Protein AF-A0A024FW27-F1 (afdb_monomer)

Radius of gyration: 24.0 Å; Cα contacts (8 Å, |Δi|>4): 662; chains: 1; bounding box: 54×65×69 Å

Solvent-accessible surface area (backbone atoms only — not comparable to full-atom values): 22105 Å² total; per-residue (Å²): 116,73,69,63,53,52,54,52,53,48,51,50,51,48,49,54,49,56,61,56,64,73,51,84,46,44,72,36,33,70,41,46,79,71,57,91,81,61,62,57,50,39,32,21,41,53,46,48,62,34,47,59,36,57,68,86,52,88,86,59,80,90,49,57,78,40,39,32,42,38,36,37,70,30,57,72,92,66,91,54,67,64,58,51,47,57,54,58,51,72,74,44,99,53,96,46,60,44,79,54,75,46,54,72,92,49,97,55,67,69,79,76,78,61,73,69,74,62,67,56,55,72,63,57,74,79,63,79,95,79,72,87,84,52,62,68,58,56,59,48,54,58,57,65,70,66,60,72,78,85,67,82,76,66,76,57,68,76,42,81,51,76,45,78,69,49,99,40,27,31,37,36,33,37,35,30,34,34,51,35,53,52,45,38,48,72,70,69,38,40,48,82,53,90,80,48,35,26,28,40,44,62,58,56,48,57,76,38,66,47,38,37,20,38,38,53,70,99,54,50,32,42,20,82,40,82,68,92,63,70,70,86,63,64,73,44,48,48,74,63,32,50,49,23,32,37,37,46,86,87,44,77,48,77,55,32,30,55,44,83,38,62,30,31,47,38,22,29,34,22,40,81,55,46,60,60,45,47,63,60,37,46,77,68,62,32,44,83,54,83,83,21,44,29,29,75,48,76,92,50,59,68,70,53,42,56,50,40,55,74,74,39,96,57,58,86,86,58,59,47,42,35,36,26,45,90,93,43,78,75,44,74,43,48,40,76,35,47,44,44,82,44,81,54,95,94,38,52,32,40,29,42,46,50,37,67,32,94,52,78,32,36,35,39,9,47,40,46,24,61,44,29,24,39,36,39,40,27,60,83,69,47,48,25,40,27,64,22,64,55,86,120

InterPro domains:
  IPR021109 Aspartic peptidase domain superfamily [G3DSA:2.40.70.10] (263-390)
  IPR021109 Aspartic peptidase domain superfamily [SSF50630] (260-380)

Organism: NCBI:txid65357

Sequence (392 aa):
MKALQIQKYGAGMLGVFLAYYRFVGAQYMKLQHQTPDGSNTIGGLRVKIYLLRERGSDAHPITDNDLYLLTFPIEEDDPNGVEAFNEIKGDMPIDKVKLQDNSPGKPAYPTAIIPNLYAKFDRDERKQPEIQKHGRTYLTELNELRAPSKMEVEVKVLRSYTRTIKKNSYTCGWVLRGCSLKFLSLQTTLYEDESLITMNPQVYISSNSGIYSFDMKMVPQLYLYQMNFPGKRQFTPEMDLSSVEMNFIGEKRHRYKVEFRPDNLMTTIPESLFDTLRESLIRMDFYWESNRYQRPCQQLEYEKVVEFIKKNKRISGLPPLDLMYGNEQVLTIKANKYVRFITENDHTICALNFIPNSEEKLVLGYSFLNAYSIIIQNADGTKSYKFSDADV

Foldseek 3Di:
DVVVVCVVVVVVVVVQVVLQVLQPFQFWFFFDDDDPLLDQFFRFFFKFKKWWDFAPCPPDDADQQTKIKIKGKRDDPDPPVVLQVVVVVVPPPRPGTDIDGPFQPDDDPPPPPPPCPPVVVVVVVVDDDDPPPCPVVVVVVVVVVPDPPPPCPDLDFPDWDWDDRDRRIIMIITMGGSNSVVVCVVVVQWDDDNGTIGGFVVSVPLPDFAKWKWADDVGIIIGRHDDPFDDDFDWAWQVLQQWKWKAFPNDTDIGAREAEGQTGPFKEAAPVVVVVVVVVLVVVVWDADSQWTKDFQDDDPVVSVVVCVVVPQDPDPGQWIWIHRPNDTQDTHGQVLQWDWDQDPNTTMTTGRYHYDNDNHIYHYPSVSSAWMWMWGDDNSTIIIDTHGNPD

Secondary structure (DSSP, 8-state):
-HHHHHHHHHHHHHHHHHHHHTTTT---EEPEE--SS--S--EEEEEEEEEEEETT-TTSPP-TT-EEEEEEEE-SS---HHHHHHHHHHTSS-TTEEEEE--TTS--S-TTSS--SSTTHHHHTTS-S--SSSHHHHHHHHHHTT--TT-------SEEEEEEEETTEEEEEEEEEHHHHHHHHHTT-EEEETTEEEE-HHHHHHHS-EEEEEEESSSEEEESS----S--PPPEETTGGGSEEEEETTEEEEEEEEEE-TT-SSEEEEHHHHHHHHHHHHTTT-EEETTEEEEEPPS--HHHHHHHHHH-S--TTPPPEEEEETTEEEEEE-HHHHEEEEEETTEEEEEE-EEEESSSEEEE-GGGGGTEEEEEEEETTEEEEEEEETT-

Mean predicted aligned error: 13.51 Å

Nearest PDB structures (foldseek):
  3n4l-assembly1_A  TM=6.718E-01  e=1.070E-07  Homo sapiens
  6apr-assembly1_E  TM=6.863E-01  e=9.641E-07  Rhizopus microsporus var. chinensis
  1uh9-assembly1_A  TM=6.979E-01  e=1.341E-06  Rhizopus microsporus var. chinensis
  5qd0-assembly3_C  TM=6.751E-01  e=2.593E-06  Homo sapiens
  3uqr-assembly1_A  TM=6.190E-01  e=1.416E-06  Homo sapiens

pLDDT: mean 70.86, std 20.0, range [31.7, 95.0]

Structure (mmCIF, N/CA/C/O backbone):
data_AF-A0A024FW27-F1
#
_entry.id   AF-A0A024FW27-F1
#
loop_
_atom_site.group_PDB
_atom_site.id
_atom_site.type_symbol
_atom_site.label_atom_id
_atom_site.label_alt_id
_atom_site.label_comp_id
_atom_site.label_asym_id
_atom_site.label_entity_id
_atom_site.label_seq_id
_atom_site.pdbx_PDB_ins_code
_atom_site.Cartn_x
_atom_site.Cartn_y
_atom_site.Cartn_z
_atom_site.occupancy
_atom_site.B_iso_or_equiv
_atom_site.auth_seq_id
_atom_site.auth_comp_id
_atom_site.auth_asym_id
_atom_site.auth_atom_id
_atom_site.pdbx_PDB_model_num
ATOM 1 N N . MET A 1 1 ? -1.162 -23.952 39.409 1.00 49.50 1 MET A N 1
ATOM 2 C CA . MET A 1 1 ? -0.571 -23.087 38.357 1.00 49.50 1 MET A CA 1
ATOM 3 C C . MET A 1 1 ? -0.985 -23.458 36.926 1.00 49.50 1 MET A C 1
ATOM 5 O O . MET A 1 1 ? -1.350 -22.548 36.197 1.00 49.50 1 MET A O 1
ATOM 9 N N . LYS A 1 2 ? -1.028 -24.739 36.515 1.00 40.44 2 LYS A N 1
ATOM 10 C CA . LYS A 1 2 ? -1.399 -25.131 35.131 1.00 40.44 2 LYS A CA 1
ATOM 11 C C . LYS A 1 2 ? -2.846 -24.790 34.705 1.00 40.44 2 LYS A C 1
ATOM 13 O O . LYS A 1 2 ? -3.069 -24.434 33.555 1.00 40.44 2 LYS A O 1
ATOM 18 N N . ALA A 1 3 ? -3.815 -24.806 35.625 1.00 35.28 3 ALA A N 1
ATOM 19 C CA . ALA A 1 3 ? -5.215 -24.465 35.320 1.00 35.28 3 ALA A CA 1
ATOM 20 C C . ALA A 1 3 ? -5.435 -22.976 34.970 1.00 35.28 3 ALA A C 1
ATOM 22 O O . ALA A 1 3 ? -6.283 -22.650 34.143 1.00 35.28 3 ALA A O 1
ATOM 23 N N . LEU A 1 4 ? -4.626 -22.073 35.540 1.00 34.25 4 LEU A N 1
ATOM 24 C CA . LEU A 1 4 ? -4.721 -20.631 35.282 1.00 34.25 4 LEU A CA 1
ATOM 25 C C . LEU A 1 4 ? -4.162 -20.244 33.902 1.00 34.25 4 LEU A C 1
ATOM 27 O O . LEU A 1 4 ? -4.613 -19.270 33.305 1.00 34.25 4 LEU A O 1
ATOM 31 N N . GLN A 1 5 ? -3.202 -21.014 33.375 1.00 39.06 5 GLN A N 1
ATOM 32 C CA . GLN A 1 5 ? -2.714 -20.840 32.005 1.00 39.06 5 GLN A CA 1
ATOM 33 C C . GLN A 1 5 ? -3.784 -21.239 30.982 1.00 39.06 5 GLN A C 1
ATOM 35 O O . GLN A 1 5 ? -4.014 -20.491 30.039 1.00 39.06 5 GLN A O 1
ATOM 40 N N . ILE A 1 6 ? -4.506 -22.343 31.202 1.00 37.41 6 ILE A N 1
ATOM 41 C CA . ILE A 1 6 ? -5.560 -22.805 30.281 1.00 37.41 6 ILE A CA 1
ATOM 42 C C . ILE A 1 6 ? -6.716 -21.798 30.195 1.00 37.41 6 ILE A C 1
ATOM 44 O O . ILE A 1 6 ? -7.214 -21.549 29.103 1.00 37.41 6 ILE A O 1
ATOM 48 N N . GLN A 1 7 ? -7.103 -21.151 31.299 1.00 37.44 7 GLN A N 1
ATOM 49 C CA . GLN A 1 7 ? -8.145 -20.114 31.268 1.00 37.44 7 GLN A CA 1
ATOM 50 C C . GLN A 1 7 ? -7.721 -18.855 30.504 1.00 37.44 7 GLN A C 1
ATOM 52 O O . GLN A 1 7 ? -8.530 -18.293 29.771 1.00 37.44 7 GLN A O 1
ATOM 57 N N . LYS A 1 8 ? -6.457 -18.426 30.622 1.00 40.47 8 LYS A N 1
ATOM 58 C CA . LYS A 1 8 ? -5.946 -17.265 29.874 1.00 40.47 8 LYS A CA 1
ATOM 59 C C . LYS A 1 8 ? -5.804 -17.560 28.379 1.00 40.47 8 LYS A C 1
ATOM 61 O O . LYS A 1 8 ? -6.218 -16.741 27.566 1.00 40.47 8 LYS A O 1
ATOM 66 N N . TYR A 1 9 ? -5.301 -18.741 28.017 1.00 46.72 9 TYR A N 1
ATOM 67 C CA . TYR A 1 9 ? -5.243 -19.186 26.619 1.00 46.72 9 TYR A CA 1
ATOM 68 C C . TYR A 1 9 ? -6.639 -19.415 26.030 1.00 46.72 9 TYR A C 1
ATOM 70 O O . TYR A 1 9 ? -6.890 -19.035 24.891 1.00 46.72 9 TYR A O 1
ATOM 78 N N . GLY A 1 10 ? -7.563 -19.977 26.813 1.00 37.28 10 GLY A N 1
ATOM 79 C CA . GLY A 1 10 ? -8.955 -20.178 26.420 1.00 37.28 10 GLY A CA 1
ATOM 80 C C . GLY A 1 10 ? -9.693 -18.860 26.198 1.00 37.28 10 GLY A C 1
ATOM 81 O O . GLY A 1 10 ? -10.354 -18.714 25.181 1.00 37.28 10 GLY A O 1
ATOM 82 N N . ALA A 1 11 ? -9.530 -17.875 27.086 1.00 41.56 11 ALA A N 1
ATOM 83 C CA . ALA A 1 11 ? -10.123 -16.546 26.923 1.00 41.56 11 ALA A CA 1
ATOM 84 C C . ALA A 1 11 ? -9.493 -15.758 25.762 1.00 41.56 11 ALA A C 1
ATOM 86 O O . ALA A 1 11 ? -10.214 -15.082 25.034 1.00 41.56 11 ALA A O 1
ATOM 87 N N . GLY A 1 12 ? -8.178 -15.883 25.547 1.00 41.22 12 GLY A N 1
ATOM 88 C CA . GLY A 1 12 ? -7.491 -15.302 24.391 1.00 41.22 12 GLY A CA 1
ATOM 89 C C . GLY A 1 12 ? -7.967 -15.911 23.072 1.00 41.22 12 GLY A C 1
ATOM 90 O O . GLY A 1 12 ? -8.340 -15.179 22.160 1.00 41.22 12 GLY A O 1
ATOM 91 N N . MET A 1 13 ? -8.058 -17.244 22.989 1.00 46.34 13 MET A N 1
ATOM 92 C CA . MET A 1 13 ? -8.603 -17.923 21.810 1.00 46.34 13 MET A CA 1
ATOM 93 C C . MET A 1 13 ? -10.087 -17.631 21.606 1.00 46.34 13 MET A C 1
ATOM 95 O O . MET A 1 13 ? -10.489 -17.418 20.471 1.00 46.34 13 MET A O 1
ATOM 99 N N . LEU A 1 14 ? -10.892 -17.551 22.670 1.00 40.41 14 LEU A N 1
ATOM 100 C CA . LEU A 1 14 ? -12.300 -17.163 22.575 1.00 40.41 14 LEU A CA 1
ATOM 101 C C . LEU A 1 14 ? -12.445 -15.701 22.128 1.00 40.41 14 LEU A C 1
ATOM 103 O O . LEU A 1 14 ? -13.325 -15.402 21.336 1.00 40.41 14 LEU A O 1
ATOM 107 N N . GLY A 1 15 ? -11.567 -14.800 22.577 1.00 42.22 15 GLY A N 1
ATOM 108 C CA . GLY A 1 15 ? -11.512 -13.408 22.123 1.00 42.22 15 GLY A CA 1
ATOM 109 C C . GLY A 1 15 ? -11.157 -13.292 20.640 1.00 42.22 15 GLY A C 1
ATOM 110 O O . GLY A 1 15 ? -11.848 -12.589 19.908 1.00 42.22 15 GLY A O 1
ATOM 111 N N . VAL A 1 16 ? -10.157 -14.050 20.176 1.00 44.16 16 VAL A N 1
ATOM 112 C CA . VAL A 1 16 ? -9.803 -14.159 18.750 1.00 44.16 16 VAL A CA 1
ATOM 113 C C . VAL A 1 16 ? -10.959 -14.765 17.949 1.00 44.16 16 VAL A C 1
ATOM 115 O O . VAL A 1 16 ? -11.332 -14.216 16.918 1.00 44.16 16 VAL A O 1
ATOM 118 N N . PHE A 1 17 ? -11.592 -15.835 18.441 1.00 42.91 17 PHE A N 1
ATOM 119 C CA . PHE A 1 17 ? -12.746 -16.470 17.795 1.00 42.91 17 PHE A CA 1
ATOM 120 C C . PHE A 1 17 ? -13.973 -15.553 17.734 1.00 42.91 17 PHE A C 1
ATOM 122 O O . PHE A 1 17 ? -14.651 -15.520 16.713 1.00 42.91 17 PHE A O 1
ATOM 129 N N . LEU A 1 18 ? -14.267 -14.795 18.793 1.00 41.28 18 LEU A N 1
ATOM 130 C CA . LEU A 1 18 ? -15.403 -13.869 18.848 1.00 41.28 18 LEU A CA 1
ATOM 131 C C . LEU A 1 18 ? -15.156 -12.605 18.018 1.00 41.28 18 LEU A C 1
ATOM 133 O O . LEU A 1 18 ? -16.100 -12.080 17.428 1.00 41.28 18 LEU A O 1
ATOM 137 N N . ALA A 1 19 ? -13.906 -12.141 17.927 1.00 42.69 19 ALA A N 1
ATOM 138 C CA . ALA A 1 19 ? -13.515 -11.119 16.963 1.00 42.69 19 ALA A CA 1
ATOM 139 C C . ALA A 1 19 ? -13.685 -11.637 15.524 1.00 42.69 19 ALA A C 1
ATOM 141 O O . ALA A 1 19 ? -14.241 -10.931 14.692 1.00 42.69 19 ALA A O 1
ATOM 142 N N . TYR A 1 20 ? -13.310 -12.894 15.258 1.00 41.97 20 TYR A N 1
ATOM 143 C CA . TYR A 1 20 ? -13.433 -13.541 13.947 1.00 41.97 20 TYR A CA 1
ATOM 144 C C . TYR A 1 20 ? -14.898 -13.769 13.522 1.00 41.97 20 TYR A C 1
ATOM 146 O O . TYR A 1 20 ? -15.262 -13.519 12.375 1.00 41.97 20 TYR A O 1
ATOM 154 N N . TYR A 1 21 ? -15.775 -14.176 14.448 1.00 39.09 21 TYR A N 1
ATOM 155 C CA . TYR A 1 21 ? -17.185 -14.479 14.151 1.00 39.09 21 TYR A CA 1
ATOM 156 C C . TYR A 1 21 ? -18.032 -13.243 13.798 1.00 39.09 21 TYR A C 1
ATOM 158 O O . TYR A 1 21 ? -19.097 -13.378 13.198 1.00 39.09 21 TYR A O 1
ATOM 166 N N . ARG A 1 22 ? -17.580 -12.030 14.142 1.00 42.62 22 ARG A N 1
ATOM 167 C CA . ARG A 1 22 ? -18.310 -10.780 13.858 1.00 42.62 22 ARG A CA 1
ATOM 168 C C . ARG A 1 22 ? -18.143 -10.257 12.425 1.00 42.62 22 ARG A C 1
ATOM 170 O O . ARG A 1 22 ? -18.838 -9.312 12.068 1.00 42.62 22 ARG A O 1
ATOM 177 N N . PHE A 1 23 ? -17.299 -10.883 11.600 1.00 37.00 23 PHE A N 1
ATOM 178 C CA . PHE A 1 23 ? -17.018 -10.453 10.219 1.00 37.00 23 PHE A CA 1
ATOM 179 C C . PHE A 1 23 ? -17.645 -11.338 9.126 1.00 37.00 23 PHE A C 1
ATOM 181 O O . PHE A 1 23 ? -17.306 -11.198 7.954 1.00 37.00 23 PHE A O 1
ATOM 188 N N . VAL A 1 24 ? -18.574 -12.240 9.463 1.00 37.72 24 VAL A N 1
ATOM 189 C CA . VAL A 1 24 ? -19.180 -13.167 8.486 1.00 37.72 24 VAL A CA 1
ATOM 190 C C . VAL A 1 24 ? -20.252 -12.471 7.643 1.00 37.72 24 VAL A C 1
ATOM 192 O O . VAL A 1 24 ? -21.440 -12.689 7.857 1.00 37.72 24 VAL A O 1
ATOM 195 N N . GLY A 1 25 ? -19.831 -11.637 6.688 1.00 38.12 25 GLY A N 1
ATOM 196 C CA . GLY A 1 25 ? -20.690 -11.175 5.595 1.00 38.12 25 GLY A CA 1
ATOM 197 C C . GLY A 1 25 ? -20.181 -9.964 4.805 1.00 38.12 25 GLY A C 1
ATOM 198 O O . GLY A 1 25 ? -20.608 -9.791 3.675 1.00 38.12 25 GLY A O 1
ATOM 199 N N . ALA A 1 26 ? -19.257 -9.153 5.322 1.00 39.88 26 ALA A N 1
ATOM 200 C CA . ALA A 1 26 ? -18.651 -8.062 4.554 1.00 39.88 26 ALA A CA 1
ATOM 201 C C . ALA A 1 26 ? -17.486 -8.630 3.754 1.00 39.88 26 ALA A C 1
ATOM 203 O O . ALA A 1 26 ? -16.580 -9.196 4.362 1.00 39.88 26 ALA A O 1
ATOM 204 N N . GLN A 1 27 ? -17.487 -8.489 2.428 1.00 54.66 27 GLN A N 1
ATOM 205 C CA . GLN A 1 27 ? -16.432 -9.097 1.620 1.00 54.66 27 GLN A CA 1
ATOM 206 C C . GLN A 1 27 ? -15.155 -8.245 1.630 1.00 54.66 27 GLN A C 1
ATOM 208 O O . GLN A 1 27 ? -14.110 -8.765 1.985 1.00 54.66 27 GLN A O 1
ATOM 213 N N . TYR A 1 28 ? -15.190 -6.942 1.327 1.00 57.47 28 TYR A N 1
ATOM 214 C CA . TYR A 1 28 ? -13.969 -6.119 1.265 1.00 57.47 28 TYR A CA 1
ATOM 215 C C . TYR A 1 28 ? -14.260 -4.609 1.238 1.00 57.47 28 TYR A C 1
ATOM 217 O O . TYR A 1 28 ? -15.379 -4.174 0.997 1.00 57.47 28 TYR A O 1
ATOM 225 N N . MET A 1 29 ? -13.230 -3.791 1.450 1.00 70.31 29 MET A N 1
ATOM 226 C CA . MET A 1 29 ? -13.215 -2.345 1.240 1.00 70.31 29 MET A CA 1
ATOM 227 C C . MET A 1 29 ? -12.393 -2.036 -0.015 1.00 70.31 29 MET A C 1
ATOM 229 O O . MET A 1 29 ? -11.229 -2.433 -0.110 1.00 70.31 29 MET A O 1
ATOM 233 N N . LYS A 1 30 ? -12.986 -1.333 -0.987 1.00 70.19 30 LYS A N 1
ATOM 234 C CA . LYS A 1 30 ? -12.245 -0.796 -2.139 1.00 70.19 30 LYS A CA 1
ATOM 235 C C . LYS A 1 30 ? -11.422 0.398 -1.681 1.00 70.19 30 LYS A C 1
ATOM 237 O O . LYS A 1 30 ? -11.946 1.295 -1.022 1.00 70.19 30 LYS A O 1
ATOM 242 N N . LEU A 1 31 ? -10.151 0.417 -2.051 1.00 75.94 31 LEU A N 1
ATOM 243 C CA . LEU A 1 31 ? -9.265 1.530 -1.743 1.00 75.94 31 LEU A CA 1
ATOM 244 C C . LEU A 1 31 ? -9.385 2.545 -2.882 1.00 75.94 31 LEU A C 1
ATOM 246 O O . LEU A 1 31 ? -9.226 2.200 -4.052 1.00 75.94 31 LEU A O 1
ATOM 250 N N . GLN A 1 32 ? -9.765 3.774 -2.538 1.00 67.19 32 GLN A N 1
ATOM 251 C CA . GLN A 1 32 ? -10.081 4.822 -3.513 1.00 67.19 32 GLN A CA 1
ATOM 252 C C . GLN A 1 32 ? -8.806 5.510 -3.986 1.00 67.19 32 GLN A C 1
ATOM 254 O O . GLN A 1 32 ? -8.079 6.010 -3.138 1.00 67.19 32 GLN A O 1
ATOM 259 N N . HIS A 1 33 ? -8.560 5.557 -5.299 1.00 61.56 33 HIS A N 1
ATOM 260 C CA . HIS A 1 33 ? -7.443 6.301 -5.889 1.00 61.56 33 HIS A CA 1
ATOM 261 C C . HIS A 1 33 ? -7.733 7.805 -5.878 1.00 61.56 33 HIS A C 1
ATOM 263 O O . HIS A 1 33 ? -8.734 8.221 -6.454 1.00 61.56 33 HIS A O 1
ATOM 269 N N . GLN A 1 34 ? -6.853 8.611 -5.278 1.00 53.56 34 GLN A N 1
ATOM 270 C CA . GLN A 1 34 ? -7.058 10.063 -5.198 1.00 53.56 34 GLN A CA 1
ATOM 271 C C . GLN A 1 34 ? -6.318 10.907 -6.248 1.00 53.56 34 GLN A C 1
ATOM 273 O O . GLN A 1 34 ? -6.687 12.065 -6.398 1.00 53.56 34 GLN A O 1
ATOM 278 N N . THR A 1 35 ? -5.349 10.399 -7.027 1.00 52.16 35 THR A N 1
ATOM 279 C CA . THR A 1 35 ? -4.699 11.244 -8.058 1.00 52.16 35 THR A CA 1
ATOM 280 C C . THR A 1 35 ? -4.331 10.525 -9.373 1.00 52.16 35 THR A C 1
ATOM 282 O O . THR A 1 35 ? -3.821 9.399 -9.364 1.00 52.16 35 THR A O 1
ATOM 285 N N . PRO A 1 36 ? -4.553 11.176 -10.539 1.00 44.62 36 PRO A N 1
ATOM 286 C CA . PRO A 1 36 ? -4.034 10.743 -11.844 1.00 44.62 36 PRO A CA 1
ATOM 287 C C . PRO A 1 36 ? -2.566 11.132 -12.103 1.00 44.62 36 PRO A C 1
ATOM 289 O O . PRO A 1 36 ? -1.940 10.578 -13.005 1.00 44.62 36 PRO A O 1
ATOM 292 N N . ASP A 1 37 ? -2.020 12.091 -11.350 1.00 52.12 37 ASP A N 1
ATOM 293 C CA . ASP A 1 37 ? -0.800 12.848 -11.685 1.00 52.12 37 ASP A CA 1
ATOM 294 C C . ASP A 1 37 ? 0.527 12.148 -11.337 1.00 52.12 37 ASP A C 1
ATOM 296 O O . ASP A 1 37 ? 1.610 12.671 -11.596 1.00 52.12 37 ASP A O 1
ATOM 300 N N . GLY A 1 38 ? 0.470 10.943 -10.767 1.00 45.38 38 GLY A N 1
ATOM 301 C CA . GLY A 1 38 ? 1.670 10.215 -10.367 1.00 45.38 38 GLY A CA 1
ATOM 302 C C . GLY A 1 38 ? 2.292 10.679 -9.053 1.00 45.38 38 GLY A C 1
ATOM 303 O O . GLY A 1 38 ? 3.387 10.216 -8.732 1.00 45.38 38 GLY A O 1
ATOM 304 N N . SER A 1 39 ? 1.612 11.524 -8.271 1.00 54.91 39 SER A N 1
ATOM 305 C CA . SER A 1 39 ? 1.891 11.623 -6.837 1.00 54.91 39 SER A CA 1
ATOM 306 C C . SER A 1 39 ? 1.686 10.246 -6.182 1.00 54.91 39 SER A C 1
ATOM 308 O O . SER A 1 39 ? 0.812 9.470 -6.569 1.00 54.91 39 SER A O 1
ATOM 310 N N . ASN A 1 40 ? 2.536 9.873 -5.220 1.00 50.41 40 ASN A N 1
ATOM 311 C CA . ASN A 1 40 ?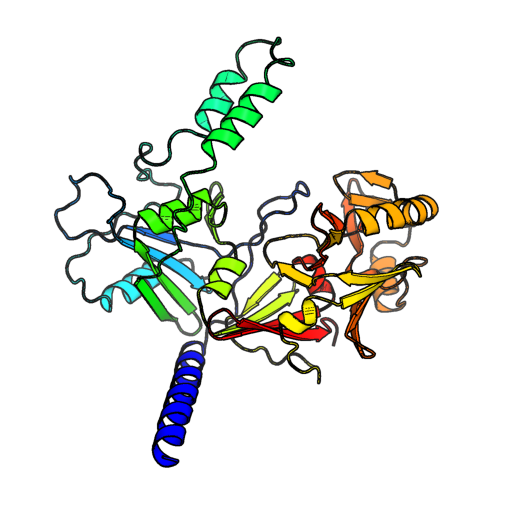 2.550 8.517 -4.646 1.00 50.41 40 ASN A CA 1
ATOM 312 C C . ASN A 1 40 ? 1.374 8.229 -3.678 1.00 50.41 40 ASN A C 1
ATOM 314 O O . ASN A 1 40 ? 1.432 7.290 -2.890 1.00 50.41 40 ASN A O 1
ATOM 318 N N . THR A 1 41 ? 0.321 9.037 -3.724 1.00 52.62 41 THR A N 1
ATOM 319 C CA . THR A 1 41 ? -0.775 9.184 -2.751 1.00 52.62 41 THR A CA 1
ATOM 320 C C . THR A 1 41 ? -2.107 9.136 -3.506 1.00 52.62 41 THR A C 1
ATOM 322 O O . THR A 1 41 ? -2.165 9.661 -4.603 1.00 52.62 41 THR A O 1
ATOM 325 N N . ILE A 1 42 ? -3.240 8.573 -3.078 1.00 56.34 42 ILE A N 1
ATOM 326 C CA . ILE A 1 42 ? -3.691 7.861 -1.875 1.00 56.34 42 ILE A CA 1
ATOM 327 C C . ILE A 1 42 ? -4.651 6.775 -2.374 1.00 56.34 42 ILE A C 1
ATOM 329 O O . ILE A 1 42 ? -5.534 7.068 -3.177 1.00 56.34 42 ILE A O 1
ATOM 333 N N . GLY A 1 43 ? -4.462 5.539 -1.912 1.00 59.22 43 GLY A N 1
ATOM 334 C CA . GLY A 1 43 ? -5.528 4.545 -1.778 1.00 59.22 43 GLY A CA 1
ATOM 335 C C . GLY A 1 43 ? -5.976 4.555 -0.322 1.00 59.22 43 GLY A C 1
ATOM 336 O O . GLY A 1 43 ? -5.157 4.236 0.539 1.00 59.22 43 GLY A O 1
ATOM 337 N N . GLY A 1 44 ? -7.211 4.948 -0.013 1.00 73.44 44 GLY A N 1
ATOM 338 C CA . GLY A 1 44 ? -7.646 5.119 1.379 1.00 73.44 44 GLY A CA 1
ATOM 339 C C . GLY A 1 44 ? -8.987 4.464 1.705 1.00 73.44 44 GLY A C 1
ATOM 340 O O . GLY A 1 44 ? -9.816 4.228 0.825 1.00 73.44 44 GLY A O 1
ATOM 341 N N . LEU A 1 45 ? -9.201 4.174 2.991 1.00 77.56 45 LEU A N 1
ATOM 342 C CA . LEU A 1 45 ? -10.478 3.704 3.526 1.00 77.56 45 LEU A CA 1
ATOM 343 C C . LEU A 1 45 ? -11.449 4.870 3.593 1.00 77.56 45 LEU A C 1
ATOM 345 O O . LEU A 1 45 ? -11.160 5.846 4.274 1.00 77.56 45 LEU A O 1
ATOM 349 N N . ARG A 1 46 ? -12.611 4.775 2.951 1.00 78.94 46 ARG A N 1
ATOM 350 C CA . ARG A 1 46 ? -13.654 5.797 3.095 1.00 78.94 46 ARG A CA 1
ATOM 351 C C . ARG A 1 46 ? -14.033 5.963 4.572 1.00 78.94 46 ARG A C 1
ATOM 353 O O . ARG A 1 46 ? -14.256 4.974 5.268 1.00 78.94 46 ARG A O 1
ATOM 360 N N . VAL A 1 47 ? -14.138 7.206 5.031 1.00 80.50 47 VAL A N 1
ATOM 361 C CA . VAL A 1 47 ? -14.544 7.566 6.393 1.00 80.50 47 VAL A CA 1
ATOM 362 C C . VAL A 1 47 ? -15.722 8.523 6.343 1.00 80.50 47 VAL A C 1
ATOM 364 O O . VAL A 1 47 ? -15.762 9.441 5.526 1.00 80.50 47 VAL A O 1
ATOM 367 N N . LYS A 1 48 ? -16.676 8.331 7.252 1.00 80.19 48 LYS A N 1
ATOM 368 C CA . LYS A 1 48 ? -17.654 9.365 7.613 1.00 80.19 48 LYS A CA 1
ATOM 369 C C . LYS A 1 48 ? -17.451 9.760 9.065 1.00 80.19 48 LYS A C 1
ATOM 371 O O . LYS A 1 48 ? -17.161 8.898 9.894 1.00 80.19 48 LYS A O 1
ATOM 376 N N . ILE A 1 49 ? -17.584 11.048 9.359 1.00 80.38 49 ILE A N 1
ATOM 377 C CA . ILE A 1 49 ? -17.311 11.616 10.679 1.00 80.38 49 ILE A CA 1
ATOM 378 C C . ILE A 1 49 ? -18.599 12.228 11.220 1.00 80.38 49 ILE A C 1
ATOM 380 O O . ILE A 1 49 ? -19.199 13.092 10.586 1.00 80.38 49 ILE A O 1
ATOM 384 N N . TYR A 1 50 ? -18.992 11.808 12.417 1.00 80.81 50 TYR A N 1
ATOM 385 C CA . TYR A 1 50 ? -20.190 12.285 13.096 1.00 80.81 50 TYR A CA 1
ATOM 386 C C . TYR A 1 50 ? -19.824 12.884 14.449 1.00 80.81 50 TYR A C 1
ATOM 388 O O . TYR A 1 50 ? -19.142 12.241 15.246 1.00 80.81 50 TYR A O 1
ATOM 396 N N . LEU A 1 51 ? -20.311 14.089 14.736 1.00 81.75 51 LEU A N 1
ATOM 397 C CA . LEU A 1 51 ? -20.201 14.696 16.060 1.00 81.75 51 LEU A CA 1
ATOM 398 C C . LEU A 1 51 ? -21.275 14.113 16.994 1.00 81.75 51 LEU A C 1
ATOM 400 O O . LEU A 1 51 ? -22.468 14.152 16.686 1.00 81.75 51 LEU A O 1
ATOM 404 N N . LEU A 1 52 ? -20.860 13.583 18.146 1.00 79.25 52 LEU A N 1
ATOM 405 C CA . LEU A 1 52 ? -21.746 13.018 19.162 1.00 79.25 52 LEU A CA 1
ATOM 406 C C . LEU A 1 52 ? -22.036 14.075 20.241 1.00 79.25 52 LEU A C 1
ATOM 408 O O . LEU A 1 52 ? -21.262 14.236 21.183 1.00 79.25 52 LEU A O 1
ATOM 412 N N . ARG A 1 53 ? -23.156 14.802 20.118 1.00 74.38 53 ARG A N 1
ATOM 413 C CA . ARG A 1 53 ? -23.604 15.807 21.105 1.00 74.38 53 ARG A CA 1
ATOM 414 C C . ARG A 1 53 ? -24.858 15.398 21.849 1.00 74.38 53 ARG A C 1
ATOM 416 O O . ARG A 1 53 ? -25.812 14.940 21.235 1.00 74.38 53 ARG A O 1
ATOM 423 N N . GLU A 1 54 ? -24.921 15.670 23.147 1.00 64.56 54 GLU A N 1
ATOM 424 C CA . GLU A 1 54 ? -26.167 15.541 23.908 1.00 64.56 54 GLU A CA 1
ATOM 425 C C . GLU A 1 54 ? -27.241 16.556 23.453 1.00 64.56 54 GLU A C 1
ATOM 427 O O . GLU A 1 54 ? -26.954 17.689 23.054 1.00 64.56 54 GLU A O 1
ATOM 432 N N . ARG A 1 55 ? -28.512 16.136 23.502 1.00 51.00 55 ARG A N 1
ATOM 433 C CA . ARG A 1 55 ? -29.711 16.895 23.119 1.00 51.00 55 ARG A CA 1
ATOM 434 C C . ARG A 1 55 ? -29.750 18.219 23.885 1.00 51.00 55 ARG A C 1
ATOM 436 O O . ARG A 1 55 ? -29.874 18.218 25.102 1.00 51.00 55 ARG A O 1
ATOM 443 N N . GLY A 1 56 ? -29.727 19.330 23.145 1.00 54.69 56 GLY A N 1
ATOM 444 C CA . GLY A 1 56 ? -29.848 20.691 23.688 1.00 54.69 56 GLY A CA 1
ATOM 445 C C . GLY A 1 56 ? -28.558 21.517 23.648 1.00 54.69 56 GLY A C 1
ATOM 446 O O . GLY A 1 56 ? -28.596 22.697 23.971 1.00 54.69 56 GLY A O 1
ATOM 447 N N . SER A 1 57 ? -27.437 20.933 23.211 1.00 58.81 57 SER A N 1
ATOM 448 C CA . SER A 1 57 ? -26.119 21.586 23.225 1.00 58.81 57 SER A CA 1
ATOM 449 C C . SER A 1 57 ? -25.724 22.284 21.910 1.00 58.81 57 SER A C 1
ATOM 451 O O . SER A 1 57 ? -24.564 22.637 21.709 1.00 58.81 57 SER A O 1
ATOM 453 N N . ASP A 1 58 ? -26.667 22.525 20.996 1.00 61.25 58 ASP A N 1
ATOM 454 C CA . ASP A 1 58 ? -26.365 23.075 19.661 1.00 61.25 58 ASP A CA 1
ATOM 455 C C . ASP A 1 58 ? -25.733 24.491 19.727 1.00 61.25 58 ASP A C 1
ATOM 457 O O . ASP A 1 58 ? -25.048 24.905 18.798 1.00 61.25 58 ASP A O 1
ATOM 461 N N . ALA A 1 59 ? -25.886 25.200 20.855 1.00 66.44 59 ALA A N 1
ATOM 462 C CA . ALA A 1 59 ? -25.315 26.528 21.098 1.00 66.44 59 ALA A CA 1
ATOM 463 C C . ALA A 1 59 ? -23.864 26.534 21.627 1.00 66.44 59 ALA A C 1
ATOM 465 O O . ALA A 1 59 ? -23.255 27.601 21.699 1.00 66.44 59 ALA A O 1
ATOM 466 N N . HIS A 1 60 ? -23.296 25.386 22.017 1.00 67.12 60 HIS A N 1
ATOM 467 C CA . HIS A 1 60 ? -21.942 25.350 22.577 1.00 67.12 60 HIS A CA 1
ATOM 468 C C . HIS A 1 60 ? -20.883 25.250 21.469 1.00 67.12 60 HIS A C 1
ATOM 470 O O . HIS A 1 60 ? -21.090 24.526 20.484 1.00 67.12 60 HIS A O 1
ATOM 476 N N . PRO A 1 61 ? -19.736 25.941 21.606 1.00 73.75 61 PRO A N 1
ATOM 477 C CA . PRO A 1 61 ? -18.624 25.794 20.675 1.00 73.75 61 PRO A CA 1
ATOM 478 C C . PRO A 1 61 ? -18.106 24.353 20.691 1.00 73.75 61 PRO A C 1
ATOM 480 O O . PRO A 1 61 ? -18.155 23.677 21.716 1.00 73.75 61 PRO A O 1
ATOM 483 N N . ILE A 1 62 ? -17.640 23.874 19.537 1.00 74.94 62 ILE A N 1
ATOM 484 C CA . ILE A 1 62 ? -16.990 22.565 19.444 1.00 74.94 62 ILE A CA 1
ATOM 485 C C . ILE A 1 62 ? -15.673 22.611 20.221 1.00 74.94 62 ILE A C 1
ATOM 487 O O . ILE A 1 62 ? -14.896 23.553 20.063 1.00 74.94 62 ILE A O 1
ATOM 491 N N . THR A 1 63 ? -15.422 21.592 21.040 1.00 78.81 63 THR A N 1
ATOM 492 C CA . THR A 1 63 ? -14.215 21.500 21.871 1.00 78.81 63 THR A CA 1
ATOM 493 C C . THR A 1 63 ? -13.375 20.267 21.544 1.00 78.81 63 THR A C 1
ATOM 495 O O . THR A 1 63 ? -13.868 19.278 21.003 1.00 78.81 63 THR A O 1
ATOM 498 N N . ASP A 1 64 ? -12.104 20.284 21.952 1.00 79.94 64 ASP A N 1
ATOM 499 C CA . ASP A 1 64 ? -11.197 19.131 21.840 1.00 79.94 64 ASP A CA 1
ATOM 500 C C . ASP A 1 64 ? -11.660 17.909 22.660 1.00 79.94 64 ASP A C 1
ATOM 502 O O . ASP A 1 64 ? -11.198 16.790 22.427 1.00 79.94 64 ASP A O 1
ATOM 506 N N . ASN A 1 65 ? -12.584 18.107 23.607 1.00 82.56 65 ASN A N 1
ATOM 507 C CA . ASN A 1 65 ? -13.161 17.050 24.434 1.00 82.56 65 ASN A CA 1
ATOM 508 C C . ASN A 1 65 ? -14.450 16.456 23.862 1.00 82.56 65 ASN A C 1
ATOM 510 O O . ASN A 1 65 ? -14.910 15.438 24.384 1.00 82.56 65 ASN A O 1
ATOM 514 N N . ASP A 1 66 ? -15.010 17.055 22.810 1.00 83.69 66 ASP A N 1
ATOM 515 C CA . ASP A 1 66 ? -16.200 16.525 22.156 1.00 83.69 66 ASP A CA 1
ATOM 516 C C . ASP A 1 66 ? -15.903 15.145 21.561 1.00 83.69 66 ASP A C 1
ATOM 518 O O . ASP A 1 66 ? -14.775 14.841 21.157 1.00 83.69 66 ASP A O 1
ATOM 522 N N . LEU A 1 67 ? -16.922 14.289 21.529 1.00 85.81 67 LEU A N 1
ATOM 523 C CA . LEU A 1 67 ? -16.800 12.931 21.019 1.00 85.81 67 LEU A CA 1
ATOM 524 C C . LEU A 1 67 ? -17.216 12.875 19.554 1.00 85.81 67 LEU A C 1
ATOM 526 O O . LEU A 1 67 ? -18.234 13.436 19.158 1.00 85.81 67 LEU A O 1
ATOM 530 N N . TYR A 1 68 ? -16.448 12.136 18.767 1.00 84.50 68 TYR A N 1
ATOM 531 C CA . TYR A 1 68 ? -16.701 11.894 17.357 1.00 84.50 68 TYR A CA 1
ATOM 532 C C . TYR A 1 68 ? -16.813 10.399 17.107 1.00 84.50 68 TYR A C 1
ATOM 534 O O . TYR A 1 68 ? -16.035 9.626 17.666 1.00 84.50 68 TYR A O 1
ATOM 542 N N . LEU A 1 69 ? -17.757 10.001 16.255 1.00 84.12 69 LEU A N 1
ATOM 543 C CA . LEU A 1 69 ? -17.816 8.668 15.669 1.00 84.12 69 LEU A CA 1
ATOM 544 C C . LEU A 1 69 ? -17.270 8.728 14.243 1.00 84.12 69 LEU A C 1
ATOM 546 O O . LEU A 1 69 ? -17.839 9.402 13.389 1.00 84.12 69 LEU A O 1
ATOM 550 N N . LEU A 1 70 ? -16.200 7.988 13.985 1.00 85.00 70 LEU A N 1
ATOM 551 C CA . LEU A 1 70 ? -15.702 7.713 12.642 1.00 85.00 70 LEU A CA 1
ATOM 552 C C . LEU A 1 70 ? -16.278 6.375 12.207 1.00 85.00 70 LEU A C 1
ATOM 554 O O . LEU A 1 70 ? -16.132 5.398 12.936 1.00 85.00 70 LEU A O 1
ATOM 558 N N . THR A 1 71 ? -16.915 6.310 11.044 1.00 80.88 71 THR A N 1
ATOM 559 C CA . THR A 1 71 ? -17.424 5.053 10.483 1.00 80.88 71 THR A CA 1
ATOM 560 C C . THR A 1 71 ? -16.695 4.693 9.199 1.00 80.88 71 THR A C 1
ATOM 562 O O . THR A 1 71 ? -16.503 5.555 8.340 1.00 80.88 71 THR A O 1
ATOM 565 N N . PHE A 1 72 ? -16.387 3.410 9.054 1.00 81.38 72 PHE A N 1
ATOM 566 C CA . PHE A 1 72 ? -15.738 2.788 7.907 1.00 81.38 72 PHE A CA 1
ATOM 567 C C . PHE A 1 72 ? -16.769 1.877 7.223 1.00 81.38 72 PHE A C 1
ATOM 569 O O . PHE A 1 72 ? -16.982 0.751 7.687 1.00 81.38 72 PHE A O 1
ATOM 576 N N . PRO A 1 73 ? -17.493 2.368 6.201 1.00 72.19 73 PRO A N 1
ATOM 577 C CA . PRO A 1 73 ? -18.470 1.555 5.490 1.00 72.19 73 PRO A CA 1
ATOM 578 C C . PRO A 1 73 ? -17.759 0.450 4.702 1.00 72.19 73 PRO A C 1
ATOM 580 O O . PRO A 1 73 ? -16.776 0.713 4.009 1.00 72.19 73 PRO A O 1
ATOM 583 N N . ILE A 1 74 ? -18.264 -0.779 4.806 1.00 69.44 74 ILE A N 1
ATOM 584 C CA . ILE A 1 74 ? -17.766 -1.937 4.062 1.00 69.44 74 ILE A CA 1
ATOM 585 C C . ILE A 1 74 ? -18.832 -2.276 3.011 1.00 69.44 74 ILE A C 1
ATOM 587 O O . ILE A 1 74 ? -19.911 -2.752 3.359 1.00 69.44 74 ILE A O 1
ATOM 591 N N . GLU A 1 75 ? -18.571 -1.918 1.750 1.00 64.69 75 GLU A N 1
ATOM 592 C CA . GLU A 1 75 ? -19.553 -1.934 0.650 1.00 64.69 75 GLU A CA 1
ATOM 593 C C . GLU A 1 75 ? -19.645 -3.287 -0.086 1.00 64.69 75 GLU A C 1
ATOM 595 O O . GLU A 1 75 ? -18.633 -3.850 -0.496 1.00 64.69 75 GLU A O 1
ATOM 600 N N . GLU A 1 76 ? -20.880 -3.707 -0.385 1.00 50.41 76 GLU A N 1
ATOM 601 C CA . GLU A 1 76 ? -21.361 -3.954 -1.757 1.00 50.41 76 GLU A CA 1
ATOM 602 C C . GLU A 1 76 ? -22.456 -2.893 -2.006 1.00 50.41 76 GLU A C 1
ATOM 604 O O . GLU A 1 76 ? -23.501 -2.957 -1.369 1.00 50.41 76 GLU A O 1
ATOM 609 N N . ASP A 1 77 ? -22.190 -1.866 -2.825 1.00 51.00 77 ASP A N 1
ATOM 610 C CA . ASP A 1 77 ? -23.160 -0.879 -3.350 1.00 51.00 77 ASP A CA 1
ATOM 611 C C . ASP A 1 77 ? -24.291 -0.400 -2.397 1.00 51.00 77 ASP A C 1
ATOM 613 O O . ASP A 1 77 ? -25.454 -0.343 -2.798 1.00 51.00 77 ASP A O 1
ATOM 617 N N . ASP A 1 78 ? -23.994 -0.022 -1.143 1.00 48.44 78 ASP A N 1
ATOM 618 C CA . ASP A 1 78 ? -25.015 0.526 -0.230 1.00 48.44 78 ASP A CA 1
ATOM 619 C C . ASP A 1 78 ? -24.990 2.071 -0.208 1.00 48.44 78 ASP A C 1
ATOM 621 O O . ASP A 1 78 ? -24.145 2.674 0.468 1.00 48.44 78 ASP A O 1
ATOM 625 N N . PRO A 1 79 ? -25.921 2.761 -0.899 1.00 50.81 79 PRO A N 1
ATOM 626 C CA . PRO A 1 79 ? -26.040 4.217 -0.834 1.00 50.81 79 PRO A CA 1
ATOM 627 C C . PRO A 1 79 ? -26.459 4.738 0.557 1.00 50.81 79 PRO A C 1
ATOM 629 O O . PRO A 1 79 ? -26.356 5.940 0.816 1.00 50.81 79 PRO A O 1
ATOM 632 N N . ASN A 1 80 ? -26.874 3.876 1.496 1.00 53.16 80 ASN A N 1
ATOM 633 C CA . ASN A 1 80 ? -27.512 4.288 2.747 1.00 53.16 80 ASN A CA 1
ATOM 634 C C . ASN A 1 80 ? -26.607 4.190 3.985 1.00 53.16 80 ASN A C 1
ATOM 636 O O . ASN A 1 80 ? -27.006 3.672 5.026 1.00 53.16 80 ASN A O 1
ATOM 640 N N . GLY A 1 81 ? -25.422 4.808 3.967 1.00 55.12 81 GLY A N 1
ATOM 641 C CA . GLY A 1 81 ? -24.593 4.911 5.187 1.00 55.12 81 GLY A CA 1
ATOM 642 C C . GLY A 1 81 ? -25.253 5.657 6.371 1.00 55.12 81 GLY A C 1
ATOM 643 O O . GLY A 1 81 ? -24.704 5.671 7.466 1.00 55.12 81 GLY A O 1
ATOM 644 N N . VAL A 1 82 ? -26.427 6.267 6.176 1.00 61.00 82 VAL A N 1
ATOM 645 C CA . VAL A 1 82 ? -27.276 6.818 7.249 1.00 61.00 82 VAL A CA 1
ATOM 646 C C . VAL A 1 82 ? -27.966 5.706 8.055 1.00 61.00 82 VAL A C 1
ATOM 648 O O . VAL A 1 82 ? -28.104 5.820 9.270 1.00 61.00 82 VAL A O 1
ATOM 651 N N . GLU A 1 83 ? -28.367 4.614 7.403 1.00 64.56 83 GLU A N 1
ATOM 652 C CA . GLU A 1 83 ? -29.017 3.451 8.026 1.00 64.56 83 GLU A CA 1
ATOM 653 C C . GLU A 1 83 ? -28.028 2.707 8.933 1.00 64.56 83 GLU A C 1
ATOM 655 O O . GLU A 1 83 ? -28.296 2.507 10.117 1.00 64.56 83 GLU A O 1
ATOM 660 N N . ALA A 1 84 ? -26.820 2.470 8.410 1.00 59.66 84 ALA A N 1
ATOM 661 C CA . ALA A 1 84 ? -25.655 1.971 9.138 1.00 59.66 84 ALA A CA 1
ATOM 662 C C . ALA A 1 84 ? -25.409 2.701 10.465 1.00 59.66 84 ALA A C 1
ATOM 664 O O . ALA A 1 84 ? -25.201 2.102 11.523 1.00 59.66 84 ALA A O 1
ATOM 665 N N . PHE A 1 85 ? -25.438 4.030 10.393 1.00 60.12 85 PHE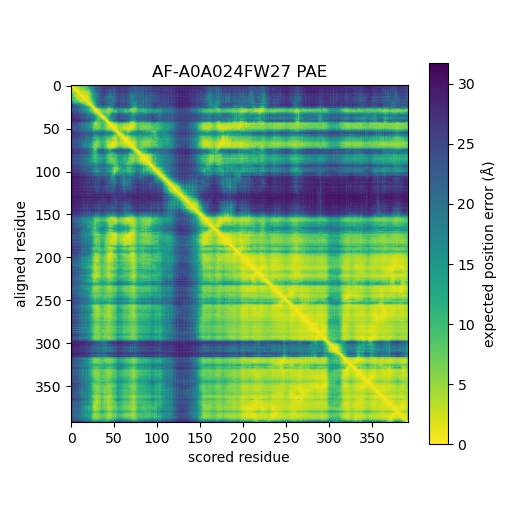 A N 1
ATOM 666 C CA . PHE A 1 85 ? -25.214 4.896 11.533 1.00 60.12 85 PHE A CA 1
ATOM 667 C C . PHE A 1 85 ? -26.366 4.822 12.544 1.00 60.12 85 PHE A C 1
ATOM 669 O O . PHE A 1 85 ? -26.121 4.688 13.745 1.00 60.12 85 PHE A O 1
ATOM 676 N N . ASN A 1 86 ? -27.615 4.920 12.074 1.00 65.94 86 ASN A N 1
ATOM 677 C CA . ASN A 1 86 ? -28.803 4.890 12.935 1.00 65.94 86 ASN A CA 1
ATOM 678 C C . ASN A 1 86 ? -28.863 3.611 13.767 1.00 65.94 86 ASN A C 1
ATOM 680 O O . ASN A 1 86 ? -29.237 3.644 14.938 1.00 65.94 86 ASN A O 1
ATOM 684 N N . GLU A 1 87 ? -28.428 2.509 13.174 1.00 66.06 87 GLU A N 1
ATOM 685 C CA . GLU A 1 87 ? -28.277 1.239 13.852 1.00 66.06 87 GLU A CA 1
ATOM 686 C C . GLU A 1 87 ? -27.196 1.264 14.938 1.00 66.06 87 GLU A C 1
ATOM 688 O O . GLU A 1 87 ? -27.504 0.994 16.097 1.00 66.06 87 GLU A O 1
ATOM 693 N N . ILE A 1 88 ? -25.957 1.659 14.618 1.00 64.25 88 ILE A N 1
ATOM 694 C CA . ILE A 1 88 ? -24.866 1.738 15.611 1.00 64.25 88 ILE A CA 1
ATOM 695 C C . ILE A 1 88 ? -25.235 2.678 16.769 1.00 64.25 88 ILE A C 1
ATOM 697 O O . ILE A 1 88 ? -24.916 2.397 17.926 1.00 64.25 88 ILE A O 1
ATOM 701 N N . LYS A 1 89 ? -25.937 3.778 16.475 1.00 64.94 89 LYS A N 1
ATOM 702 C CA . LYS A 1 89 ? -26.430 4.726 17.476 1.00 64.94 89 LYS A CA 1
ATOM 703 C C . LYS A 1 89 ? -27.383 4.076 18.484 1.00 64.94 89 LYS A C 1
ATOM 705 O O . LYS A 1 89 ? -27.314 4.438 19.654 1.00 64.94 89 LYS A O 1
ATOM 710 N N . GLY A 1 90 ? -28.237 3.144 18.057 1.00 65.62 90 GLY A N 1
ATOM 711 C CA . GLY A 1 90 ? -29.199 2.465 18.934 1.00 65.62 90 GLY A CA 1
ATOM 712 C C . GLY A 1 90 ? -28.554 1.653 20.064 1.00 65.62 90 GLY A C 1
ATOM 713 O O . GLY A 1 90 ? -29.160 1.503 21.118 1.00 65.62 90 GLY A O 1
ATOM 714 N N . ASP A 1 91 ? -27.313 1.195 19.876 1.00 62.28 91 ASP A N 1
ATOM 715 C CA . ASP A 1 91 ? -26.571 0.402 20.871 1.00 62.28 91 ASP A CA 1
ATOM 716 C C . ASP A 1 91 ? -25.584 1.240 21.697 1.00 62.28 91 ASP A C 1
ATOM 718 O O . ASP A 1 91 ? -24.924 0.738 22.619 1.00 62.28 91 ASP A O 1
ATOM 722 N N . MET A 1 92 ? -25.404 2.516 21.345 1.00 62.94 92 MET A N 1
ATOM 723 C CA . MET A 1 92 ? -24.613 3.405 22.178 1.00 62.94 92 MET A CA 1
ATOM 724 C C . MET A 1 92 ? -25.428 3.714 23.438 1.00 62.94 92 MET A C 1
ATOM 726 O O . MET A 1 92 ? -26.584 4.105 23.314 1.00 62.94 92 MET A O 1
ATOM 730 N N . PRO A 1 93 ? -24.844 3.611 24.648 1.00 56.56 93 PRO A N 1
ATOM 731 C CA . PRO A 1 93 ? -25.504 3.949 25.913 1.00 56.56 93 PRO A CA 1
ATOM 732 C C . PRO A 1 93 ? -25.658 5.473 26.075 1.00 56.56 93 PRO A C 1
ATOM 734 O O . PRO A 1 93 ? -25.352 6.044 27.118 1.00 56.56 93 PRO A O 1
ATOM 737 N N . ILE A 1 94 ? -26.045 6.158 25.001 1.00 57.59 94 ILE A N 1
ATOM 738 C CA . ILE A 1 94 ? -26.159 7.602 24.910 1.00 57.59 94 ILE A CA 1
ATOM 739 C C . ILE A 1 94 ? -27.519 7.912 24.277 1.00 57.59 94 ILE A C 1
ATOM 741 O O . ILE A 1 94 ? -27.623 8.436 23.168 1.00 57.59 94 ILE A O 1
ATOM 745 N N . ASP A 1 95 ? -28.586 7.622 25.026 1.00 50.19 95 ASP A N 1
ATOM 746 C CA . ASP A 1 95 ? -29.999 7.825 24.646 1.00 50.19 95 ASP A CA 1
ATOM 747 C C . ASP A 1 95 ? -30.353 9.287 24.296 1.00 50.19 95 ASP A C 1
ATOM 749 O O . ASP A 1 95 ? -31.480 9.618 23.919 1.00 50.19 95 ASP A O 1
ATOM 753 N N . LYS A 1 96 ? -29.389 10.205 24.420 1.00 52.59 96 LYS A N 1
ATOM 754 C CA . LYS A 1 96 ? -29.578 11.648 24.308 1.00 52.59 96 LYS A CA 1
ATOM 755 C C . LYS A 1 96 ? -28.822 12.298 23.150 1.00 52.59 96 LYS A C 1
ATOM 757 O O . LYS A 1 96 ? -28.831 13.516 23.099 1.00 52.59 96 LYS A O 1
ATOM 762 N N . VAL A 1 97 ? -28.212 11.580 22.203 1.00 52.66 97 VAL A N 1
ATOM 763 C CA . VAL A 1 97 ? -27.372 12.240 21.174 1.00 52.66 97 VAL A CA 1
ATOM 764 C C . VAL A 1 97 ? -28.167 12.835 19.994 1.00 52.66 97 VAL A C 1
ATOM 766 O O . VAL A 1 97 ? -28.885 12.111 19.292 1.00 52.66 97 VAL A O 1
ATOM 769 N N . LYS A 1 98 ? -28.007 14.141 19.721 1.00 49.53 98 LYS A N 1
ATOM 770 C CA . LYS A 1 98 ? -28.324 14.786 18.429 1.00 49.53 98 LYS A CA 1
ATOM 771 C C . LYS A 1 98 ? -27.121 14.691 17.490 1.00 49.53 98 LYS A C 1
ATOM 773 O O . LYS A 1 98 ? -25.978 14.693 17.934 1.00 49.53 98 LYS A O 1
ATOM 778 N N . LEU A 1 99 ? -27.407 14.613 16.195 1.00 50.94 99 LEU A N 1
ATOM 779 C CA . LEU A 1 99 ? -26.396 14.496 15.150 1.00 50.94 99 LEU A CA 1
ATOM 780 C C . LEU A 1 99 ? -26.322 15.785 14.357 1.00 50.94 99 LEU A C 1
ATOM 782 O O . LEU A 1 99 ? -27.355 16.320 13.954 1.00 50.94 99 LEU A O 1
ATOM 786 N N . GLN A 1 100 ? -25.096 16.200 14.079 1.00 55.25 100 GLN A N 1
ATOM 787 C CA . GLN A 1 100 ? -24.791 17.143 13.022 1.00 55.25 100 GLN A CA 1
ATOM 788 C C . GLN A 1 100 ? -23.879 16.401 12.046 1.00 55.25 100 GLN A C 1
ATOM 790 O O . GLN A 1 100 ? -22.797 15.945 12.420 1.00 55.25 100 GLN A O 1
ATOM 795 N N . ASP A 1 101 ? -24.402 16.146 10.847 1.00 48.03 101 ASP A N 1
ATOM 796 C CA . ASP A 1 101 ? -23.637 15.543 9.762 1.00 48.03 101 ASP A CA 1
ATOM 797 C C . ASP A 1 101 ? -22.734 16.626 9.170 1.00 48.03 101 ASP A C 1
ATOM 799 O O . ASP A 1 101 ? -23.231 17.641 8.679 1.00 48.03 101 ASP A O 1
ATOM 803 N N . ASN A 1 102 ? -21.424 16.407 9.255 1.00 54.38 102 ASN A N 1
ATOM 804 C CA . ASN A 1 102 ? -20.410 17.337 8.767 1.00 54.38 102 ASN A CA 1
ATOM 805 C C . ASN A 1 102 ? -19.847 16.898 7.401 1.00 54.38 102 ASN A C 1
ATOM 807 O O . ASN A 1 102 ? -18.751 17.308 7.035 1.00 54.38 102 ASN A O 1
ATOM 811 N N . SER A 1 103 ? -20.564 16.047 6.655 1.00 45.09 103 SER A N 1
ATOM 812 C CA . SER A 1 103 ? -20.141 15.592 5.325 1.00 45.09 103 SER A CA 1
ATOM 813 C C . SER A 1 103 ? -19.965 16.760 4.331 1.00 45.09 103 SER A C 1
ATOM 815 O O . SER A 1 103 ? -20.766 17.704 4.345 1.00 45.09 103 SER A O 1
ATOM 817 N N . PRO A 1 104 ? -18.968 16.691 3.426 1.00 41.31 104 PRO A N 1
ATOM 818 C CA . PRO A 1 104 ? -18.740 17.716 2.409 1.00 41.31 104 PRO A CA 1
ATOM 819 C C . PRO A 1 104 ? -19.979 17.849 1.507 1.00 41.31 104 PRO A C 1
ATOM 821 O O . PRO A 1 104 ? -20.460 16.874 0.932 1.00 41.31 104 PRO A O 1
ATOM 824 N N . GLY A 1 105 ? -20.559 19.056 1.466 1.00 43.66 105 GLY A N 1
ATOM 825 C CA . GLY A 1 105 ? -21.805 19.374 0.745 1.00 43.66 105 GLY A CA 1
ATOM 826 C C . GLY A 1 105 ? -22.897 20.057 1.585 1.00 43.66 105 GLY A C 1
ATOM 827 O O . GLY A 1 105 ? -23.828 20.634 1.024 1.00 43.66 105 GLY A O 1
ATOM 828 N N . LYS A 1 106 ? -22.783 20.065 2.921 1.00 39.62 106 LYS A N 1
ATOM 829 C CA . LYS A 1 106 ? -23.575 20.926 3.824 1.00 39.62 106 LYS A CA 1
ATOM 830 C C . LYS A 1 106 ? -22.620 21.601 4.816 1.00 39.62 106 LYS A C 1
ATOM 832 O O . LYS A 1 106 ? -21.895 20.893 5.508 1.00 39.62 106 LYS A O 1
ATOM 837 N N . PRO A 1 107 ? -22.556 22.942 4.904 1.00 35.16 107 PRO A N 1
ATOM 838 C CA . PRO A 1 107 ? -21.548 23.592 5.731 1.00 35.16 107 PRO A CA 1
ATOM 839 C C . PRO A 1 107 ? -21.890 23.406 7.212 1.00 35.16 107 PRO A C 1
ATOM 841 O O . PRO A 1 107 ? -22.826 24.023 7.716 1.00 35.16 107 PRO A O 1
ATOM 844 N N . ALA A 1 108 ? -21.122 22.568 7.908 1.00 35.88 108 ALA A N 1
ATOM 845 C CA . ALA A 1 108 ? -20.999 22.611 9.365 1.00 35.88 108 ALA A CA 1
ATOM 846 C C . ALA A 1 108 ? -19.671 22.026 9.884 1.00 35.88 108 ALA A C 1
ATOM 848 O O . ALA A 1 108 ? -19.597 21.554 11.013 1.00 35.88 108 ALA A O 1
ATOM 849 N N . TYR A 1 109 ? -18.576 22.149 9.130 1.00 35.75 109 TYR A N 1
ATOM 850 C CA . TYR A 1 109 ? -17.333 22.472 9.828 1.00 35.75 109 TYR A CA 1
ATOM 851 C C . TYR A 1 109 ? -17.486 23.921 10.297 1.00 35.75 109 TYR A C 1
ATOM 853 O O . TYR A 1 109 ? -17.697 24.794 9.450 1.00 35.75 109 TYR A O 1
ATOM 861 N N . PRO A 1 110 ? -17.387 24.244 11.600 1.00 34.72 110 PRO A N 1
ATOM 862 C CA . PRO A 1 110 ? -17.004 25.595 11.936 1.00 34.72 110 PRO A CA 1
ATOM 863 C C . PRO A 1 110 ? -15.624 25.776 11.314 1.00 34.72 110 PRO A C 1
ATOM 865 O O . PRO A 1 110 ? -14.637 25.200 11.773 1.00 34.72 110 PRO A O 1
ATOM 868 N N . THR A 1 111 ? -15.567 26.602 10.274 1.00 37.75 111 THR A N 1
ATOM 869 C CA . THR A 1 111 ? -14.377 27.066 9.545 1.00 37.75 111 THR A CA 1
ATOM 870 C C . THR A 1 111 ? -13.315 27.699 10.468 1.00 37.75 111 THR A C 1
ATOM 872 O O . THR A 1 111 ? -12.299 28.199 10.006 1.00 37.75 111 THR A O 1
ATOM 875 N N . ALA A 1 112 ? -13.548 27.699 11.783 1.00 33.38 112 ALA A N 1
ATOM 876 C CA . ALA A 1 112 ? -12.732 28.295 12.821 1.00 33.38 112 ALA A CA 1
ATOM 877 C C . ALA A 1 112 ? -11.751 27.325 13.516 1.00 33.38 112 ALA A C 1
ATOM 879 O O . ALA A 1 112 ? -10.875 27.812 14.223 1.00 33.38 112 ALA A O 1
ATOM 880 N N . ILE A 1 113 ? -11.856 25.991 13.361 1.00 36.47 113 ILE A N 1
ATOM 881 C CA . ILE A 1 113 ? -11.001 25.042 14.128 1.00 36.47 113 ILE A CA 1
ATOM 882 C C . ILE A 1 113 ? -9.859 24.420 13.306 1.00 36.47 113 ILE A C 1
ATOM 884 O O . ILE A 1 113 ? -8.875 23.956 13.886 1.00 36.47 113 ILE A O 1
ATOM 888 N N . ILE A 1 114 ? -9.908 24.495 11.975 1.00 37.84 114 ILE A N 1
ATOM 889 C CA . ILE A 1 114 ? -8.724 24.301 11.129 1.00 37.84 114 ILE A CA 1
ATOM 890 C C . ILE A 1 114 ? -8.237 25.710 10.781 1.00 37.84 114 ILE A C 1
ATOM 892 O O . ILE A 1 114 ? -8.837 26.342 9.911 1.00 37.84 114 ILE A O 1
ATOM 896 N N . PRO A 1 115 ? -7.221 26.279 11.458 1.00 33.88 115 PRO A N 1
ATOM 897 C CA . PRO A 1 115 ? -6.653 27.532 10.996 1.00 33.88 115 PRO A CA 1
ATOM 898 C C . PRO A 1 115 ? -6.225 27.348 9.542 1.00 33.88 115 PRO A C 1
ATOM 900 O O . PRO A 1 115 ? -5.542 26.377 9.223 1.00 33.88 115 PRO A O 1
ATOM 903 N N . ASN A 1 116 ? -6.659 28.280 8.695 1.00 37.75 116 ASN A N 1
ATOM 904 C CA . ASN A 1 116 ? -6.226 28.528 7.322 1.00 37.75 116 ASN A CA 1
ATOM 905 C C . ASN A 1 116 ? -4.731 28.236 7.074 1.00 37.75 116 ASN A C 1
ATOM 907 O O . ASN A 1 116 ? -3.919 29.157 7.011 1.00 37.75 116 ASN A O 1
ATOM 911 N N . LEU A 1 117 ? -4.364 26.972 6.873 1.00 35.41 117 LEU A N 1
ATOM 912 C CA . LEU A 1 117 ? -3.072 26.604 6.295 1.00 35.41 117 LEU A CA 1
ATOM 913 C C . LEU A 1 117 ? -3.122 26.744 4.767 1.00 35.41 117 LEU A C 1
ATOM 915 O O . LEU A 1 117 ? -2.140 27.163 4.167 1.00 35.41 117 LEU A O 1
ATOM 919 N N . TYR A 1 118 ? -4.294 26.530 4.155 1.00 32.62 118 TYR A N 1
ATOM 920 C CA . TYR A 1 118 ? -4.487 26.657 2.705 1.00 32.62 118 TYR A CA 1
ATOM 921 C C . TYR A 1 118 ? -4.955 28.046 2.241 1.00 32.62 118 TYR A C 1
ATOM 923 O O . TYR A 1 118 ? -4.498 28.523 1.207 1.00 32.62 118 TYR A O 1
ATOM 931 N N . ALA A 1 119 ? -5.778 28.779 3.004 1.00 39.41 119 ALA A N 1
ATOM 932 C CA . ALA A 1 119 ? -6.255 30.095 2.538 1.00 39.41 119 ALA A CA 1
ATOM 933 C C . ALA A 1 119 ? -5.190 31.210 2.578 1.00 39.41 119 ALA A C 1
ATOM 935 O O . ALA A 1 119 ? -5.428 32.304 2.065 1.00 39.41 119 ALA A O 1
ATOM 936 N N . LYS A 1 120 ? -4.024 30.952 3.190 1.00 36.56 120 LYS A N 1
ATOM 937 C CA . LYS A 1 120 ? -2.862 31.847 3.101 1.00 36.56 120 LYS A CA 1
ATOM 938 C C . LYS A 1 120 ? -2.107 31.661 1.776 1.00 36.56 120 LYS A C 1
ATOM 940 O O . LYS A 1 120 ? -1.583 32.634 1.257 1.00 36.56 120 LYS A O 1
ATOM 945 N N . PHE A 1 121 ? -2.137 30.459 1.194 1.00 33.78 121 PHE A N 1
ATOM 946 C CA . PHE A 1 121 ? -1.514 30.170 -0.103 1.00 33.78 121 PHE A CA 1
ATOM 947 C C . PHE A 1 121 ? -2.253 30.852 -1.267 1.00 33.78 121 PHE A C 1
ATOM 949 O O . PHE A 1 121 ? -1.632 31.525 -2.081 1.00 33.78 121 PHE A O 1
ATOM 956 N N . ASP A 1 122 ? -3.586 30.780 -1.295 1.00 34.72 122 ASP A N 1
ATOM 957 C CA . ASP A 1 122 ? -4.387 31.271 -2.435 1.00 34.72 122 ASP A CA 1
ATOM 958 C C . ASP A 1 122 ? -4.552 32.814 -2.461 1.00 34.72 122 ASP A C 1
ATOM 960 O O . ASP A 1 122 ? -4.876 33.424 -3.482 1.00 34.72 122 ASP A O 1
ATOM 964 N N . ARG A 1 123 ? -4.296 33.498 -1.331 1.00 40.22 123 ARG A N 1
ATOM 965 C CA . ARG A 1 123 ? -4.308 34.976 -1.272 1.00 40.22 123 ARG A CA 1
ATOM 966 C C . ARG A 1 123 ? -2.982 35.623 -1.664 1.00 40.22 123 ARG A C 1
ATOM 968 O O . ARG A 1 123 ? -3.020 36.753 -2.156 1.00 40.22 123 ARG A O 1
ATOM 975 N N . ASP A 1 124 ? -1.859 34.934 -1.484 1.00 38.53 124 ASP A N 1
ATOM 976 C CA . ASP A 1 124 ? -0.531 35.499 -1.748 1.00 38.53 124 ASP A CA 1
ATOM 977 C C . ASP A 1 124 ? -0.046 35.255 -3.193 1.00 38.53 124 ASP A C 1
ATOM 979 O O . ASP A 1 124 ? 0.774 36.023 -3.689 1.00 38.53 124 ASP A O 1
ATOM 983 N N . GLU A 1 125 ? -0.625 34.306 -3.943 1.00 38.91 125 GLU A N 1
ATOM 984 C CA . GLU A 1 125 ? -0.275 34.094 -5.364 1.00 38.91 125 GLU A CA 1
ATOM 985 C C . GLU A 1 125 ? -0.812 35.172 -6.324 1.00 38.91 125 GLU A C 1
ATOM 987 O O . GLU A 1 125 ? -0.330 35.307 -7.449 1.00 38.91 125 GLU A O 1
ATOM 992 N N . ARG A 1 126 ? -1.777 36.004 -5.904 1.00 41.97 126 ARG A N 1
ATOM 993 C CA . ARG A 1 126 ? -2.386 37.027 -6.783 1.00 41.97 126 ARG A CA 1
ATOM 994 C C . ARG A 1 126 ? -1.722 38.404 -6.723 1.00 41.97 126 ARG A C 1
ATOM 996 O O . ARG A 1 126 ? -2.240 39.347 -7.324 1.00 41.97 126 ARG A O 1
ATOM 1003 N N . LYS A 1 127 ? -0.582 38.557 -6.039 1.00 37.41 127 LYS A N 1
ATOM 1004 C CA . LYS A 1 127 ? 0.167 39.826 -6.001 1.00 37.41 127 LYS A CA 1
ATOM 1005 C C . LYS A 1 127 ? 1.658 39.649 -6.310 1.00 37.41 127 LYS A C 1
ATOM 1007 O O . LYS A 1 127 ? 2.477 39.533 -5.415 1.00 37.41 127 LYS A O 1
ATOM 1012 N N . GLN A 1 128 ? 1.957 39.814 -7.599 1.00 35.41 128 GLN A N 1
ATOM 1013 C CA . GLN A 1 128 ? 3.219 40.292 -8.186 1.00 35.41 128 GLN A CA 1
ATOM 1014 C C . GLN A 1 128 ? 4.503 39.428 -8.096 1.00 35.41 128 GLN A C 1
ATOM 1016 O O . GLN A 1 128 ? 4.675 38.607 -7.199 1.00 35.41 128 GLN A O 1
ATOM 1021 N N . PRO A 1 129 ? 5.426 39.608 -9.068 1.00 39.47 129 PRO A N 1
ATOM 1022 C CA . PRO A 1 129 ? 6.499 38.674 -9.377 1.00 39.47 129 PRO A CA 1
ATOM 1023 C C . PRO A 1 129 ? 7.834 39.155 -8.794 1.00 39.47 129 PRO A C 1
ATOM 1025 O O . PRO A 1 129 ? 8.646 39.711 -9.519 1.00 39.47 129 PRO A O 1
ATOM 1028 N N . GLU A 1 130 ? 8.088 38.979 -7.494 1.00 39.41 130 GLU A N 1
ATOM 1029 C CA . GLU A 1 130 ? 9.423 39.318 -6.953 1.00 39.41 130 GLU A CA 1
ATOM 1030 C C . GLU A 1 130 ? 9.852 38.547 -5.691 1.00 39.41 130 GLU A C 1
ATOM 1032 O O . GLU A 1 130 ? 10.780 38.939 -4.987 1.00 39.41 130 GLU A O 1
ATOM 1037 N N . ILE A 1 131 ? 9.245 37.388 -5.410 1.00 40.47 131 ILE A N 1
ATOM 1038 C CA . ILE A 1 131 ? 9.573 36.581 -4.222 1.00 40.47 131 ILE A CA 1
ATOM 1039 C C . ILE A 1 131 ? 10.155 35.219 -4.626 1.00 40.47 131 ILE A C 1
ATOM 1041 O O . ILE A 1 131 ? 9.628 34.166 -4.295 1.00 40.47 131 ILE A O 1
ATOM 1045 N N . GLN A 1 132 ? 11.299 35.216 -5.317 1.00 40.09 132 GLN A N 1
ATOM 1046 C CA . GLN A 1 132 ? 12.141 34.007 -5.428 1.00 40.09 132 GLN A CA 1
ATOM 1047 C C . GLN A 1 132 ? 13.232 33.933 -4.345 1.00 40.09 132 GLN A C 1
ATOM 1049 O O . GLN A 1 132 ? 13.909 32.917 -4.215 1.00 40.09 132 GLN A O 1
ATOM 1054 N N . LYS A 1 133 ? 13.382 34.968 -3.503 1.00 39.38 133 LYS A N 1
ATOM 1055 C CA . LYS A 1 133 ? 14.439 35.029 -2.474 1.00 39.38 133 LYS A CA 1
ATOM 1056 C C . LYS A 1 133 ? 13.971 34.859 -1.023 1.00 39.38 133 LYS A C 1
ATOM 1058 O O . LYS A 1 133 ? 14.822 34.793 -0.143 1.00 39.38 133 LYS A O 1
ATOM 1063 N N . HIS A 1 134 ? 12.667 34.758 -0.746 1.00 34.41 134 HIS A N 1
ATOM 1064 C CA . HIS A 1 134 ? 12.145 34.498 0.615 1.00 34.41 134 HIS A CA 1
ATOM 1065 C C . HIS A 1 134 ? 11.447 33.140 0.785 1.00 34.41 134 HIS A C 1
ATOM 1067 O O . HIS A 1 134 ? 11.134 32.762 1.910 1.00 34.41 134 HIS A O 1
ATOM 1073 N N . GLY A 1 135 ? 11.294 32.341 -0.279 1.00 34.94 135 GLY A N 1
ATOM 1074 C CA . GLY A 1 135 ? 10.705 30.995 -0.183 1.00 34.94 135 GLY A CA 1
ATOM 1075 C C . GLY A 1 135 ? 11.490 30.017 0.710 1.00 34.94 135 GLY A C 1
ATOM 1076 O O . GLY A 1 135 ? 10.908 29.090 1.266 1.00 34.94 135 GLY A O 1
ATOM 1077 N N . ARG A 1 136 ? 12.798 30.243 0.920 1.00 39.28 136 ARG A N 1
ATOM 1078 C CA . ARG A 1 136 ? 13.618 29.426 1.837 1.00 39.28 136 ARG A CA 1
ATOM 1079 C C . ARG A 1 136 ? 13.410 29.761 3.315 1.00 39.28 136 ARG A C 1
ATOM 1081 O O . ARG A 1 136 ? 13.489 28.857 4.139 1.00 39.28 136 ARG A O 1
ATOM 1088 N N . THR A 1 137 ? 13.112 31.009 3.665 1.00 38.22 137 THR A N 1
ATOM 1089 C CA . THR A 1 137 ? 12.947 31.409 5.073 1.00 38.22 137 THR A CA 1
ATOM 1090 C C . THR A 1 137 ? 11.614 30.903 5.633 1.00 38.22 137 THR A C 1
ATOM 1092 O O . THR A 1 137 ? 11.584 30.336 6.720 1.00 38.22 137 THR A O 1
ATOM 1095 N N . TYR A 1 138 ? 10.539 30.952 4.838 1.00 31.70 138 TYR A N 1
ATOM 1096 C CA . TYR A 1 138 ? 9.208 30.496 5.266 1.00 31.70 138 TYR A CA 1
ATOM 1097 C C . TYR A 1 138 ? 9.073 28.969 5.407 1.00 31.70 138 TYR A C 1
ATOM 1099 O O . TYR A 1 138 ? 8.386 28.503 6.313 1.00 31.70 138 TYR A O 1
ATOM 1107 N N . LEU A 1 139 ? 9.759 28.170 4.577 1.00 36.88 139 LEU A N 1
ATOM 1108 C CA . LEU A 1 139 ? 9.834 26.710 4.767 1.00 36.88 139 LEU A CA 1
ATOM 1109 C C . LEU A 1 139 ? 10.649 26.320 6.012 1.00 36.88 139 LEU A C 1
ATOM 1111 O O . LEU A 1 139 ? 10.423 25.257 6.587 1.00 36.88 139 LEU A O 1
ATOM 1115 N N . THR A 1 140 ? 11.573 27.181 6.443 1.00 39.19 140 THR A N 1
ATOM 1116 C CA . THR A 1 140 ? 12.369 26.966 7.658 1.00 39.19 140 THR A CA 1
ATOM 1117 C C . THR A 1 140 ? 11.545 27.309 8.906 1.00 39.19 140 THR A C 1
ATOM 1119 O O . THR A 1 140 ? 11.466 26.488 9.813 1.00 39.19 140 THR A O 1
ATOM 1122 N N . GLU A 1 141 ? 10.793 28.415 8.902 1.00 37.25 141 GLU A N 1
ATOM 1123 C CA . GLU A 1 141 ? 9.876 28.781 10.001 1.00 37.25 141 GLU A CA 1
ATOM 1124 C C . GLU A 1 141 ? 8.689 27.800 10.163 1.00 37.25 141 GLU A C 1
ATOM 1126 O O . GLU A 1 141 ? 8.256 27.520 11.282 1.00 37.25 141 GLU A O 1
ATOM 1131 N N . LEU A 1 142 ? 8.195 27.194 9.074 1.00 39.12 142 LEU A N 1
ATOM 1132 C CA . LEU A 1 142 ? 7.199 26.106 9.124 1.00 39.12 142 LEU A CA 1
ATOM 1133 C C . LEU A 1 142 ? 7.757 24.798 9.711 1.00 39.12 142 LEU A C 1
ATOM 1135 O O . LEU A 1 142 ? 7.005 24.015 10.295 1.00 39.12 142 LEU A O 1
ATOM 1139 N N . ASN A 1 143 ? 9.064 24.562 9.577 1.00 41.34 143 ASN A N 1
ATOM 1140 C CA . ASN A 1 143 ? 9.745 23.440 10.221 1.00 41.34 143 ASN A CA 1
ATOM 1141 C C . ASN A 1 143 ? 10.107 23.739 11.687 1.00 41.34 143 ASN A C 1
ATOM 1143 O O . ASN A 1 143 ? 10.161 22.811 12.491 1.00 41.34 143 ASN A O 1
ATOM 1147 N N . GLU A 1 144 ? 10.270 25.008 12.071 1.00 40.50 144 GLU A N 1
ATOM 1148 C CA . GLU A 1 144 ? 10.507 25.414 13.466 1.00 40.50 144 GLU A CA 1
ATOM 1149 C C . GLU A 1 144 ? 9.218 25.448 14.310 1.00 40.50 144 GLU A C 1
ATOM 1151 O O . GLU A 1 144 ? 9.246 25.110 15.492 1.00 40.50 144 GLU A O 1
ATOM 1156 N N . LEU A 1 145 ? 8.050 25.707 13.706 1.00 40.47 145 LEU A N 1
ATOM 1157 C CA . LEU A 1 145 ? 6.735 25.539 14.356 1.00 40.47 145 LEU A CA 1
ATOM 1158 C C . LEU A 1 145 ? 6.284 24.066 14.481 1.00 40.47 145 LEU A C 1
ATOM 1160 O O . LEU A 1 145 ? 5.228 23.783 15.052 1.00 40.47 145 LEU A O 1
ATOM 1164 N N . ARG A 1 146 ? 7.072 23.113 13.965 1.00 44.94 146 ARG A N 1
ATOM 1165 C CA . ARG A 1 146 ? 6.743 21.677 13.897 1.00 44.94 146 ARG A CA 1
ATOM 1166 C C . ARG A 1 146 ? 7.165 20.841 15.102 1.00 44.94 146 ARG A C 1
ATOM 1168 O O . ARG A 1 146 ? 6.974 19.628 15.078 1.00 44.94 146 ARG A O 1
ATOM 1175 N N . ALA A 1 147 ? 7.660 21.446 16.174 1.00 39.78 147 ALA A N 1
ATOM 1176 C CA . ALA A 1 147 ? 7.914 20.715 17.410 1.00 39.78 147 ALA A CA 1
ATOM 1177 C C . ALA A 1 147 ? 7.155 21.329 18.594 1.00 39.78 147 ALA A C 1
ATOM 1179 O O . ALA A 1 147 ? 7.779 21.921 19.476 1.00 39.78 147 ALA A O 1
ATOM 1180 N N . PRO A 1 148 ? 5.821 21.139 18.703 1.00 41.84 148 PRO A N 1
ATOM 1181 C CA . PRO A 1 148 ? 5.253 21.017 20.037 1.00 41.84 148 PRO A CA 1
ATOM 1182 C C . PRO A 1 148 ? 6.071 19.936 20.753 1.00 41.84 148 PRO A C 1
ATOM 1184 O O . PRO A 1 148 ? 6.171 18.803 20.284 1.00 41.84 148 PRO A O 1
ATOM 1187 N N . SER A 1 149 ? 6.745 20.327 21.831 1.00 42.62 149 SER A N 1
ATOM 1188 C CA . SER A 1 149 ? 7.604 19.481 22.656 1.00 42.62 149 SER A CA 1
ATOM 1189 C C . SER A 1 149 ? 6.960 18.114 22.893 1.00 42.62 149 SER A C 1
ATOM 1191 O O . SER A 1 149 ? 6.029 18.056 23.687 1.00 42.62 149 SER A O 1
ATOM 1193 N N . LYS A 1 150 ? 7.418 17.061 22.190 1.00 44.19 150 LYS A N 1
ATOM 1194 C CA . LYS A 1 150 ? 7.140 15.618 22.392 1.00 44.19 150 LYS A CA 1
ATOM 1195 C C . LYS A 1 150 ? 5.910 15.287 23.257 1.00 44.19 150 LYS A C 1
ATOM 1197 O O . LYS A 1 150 ? 5.994 14.515 24.208 1.00 44.19 150 LYS A O 1
ATOM 1202 N N . MET A 1 151 ? 4.751 15.848 22.936 1.00 42.44 151 MET A N 1
ATOM 1203 C CA . MET A 1 151 ? 3.503 15.306 23.429 1.00 42.44 151 MET A CA 1
ATOM 1204 C C . MET A 1 151 ? 3.141 14.313 22.342 1.00 42.44 151 MET A C 1
ATOM 1206 O O . MET A 1 151 ? 2.636 14.698 21.290 1.00 42.44 151 MET A O 1
ATOM 1210 N N . GLU A 1 152 ? 3.552 13.060 22.537 1.00 52.41 152 GLU A N 1
ATOM 1211 C CA . GLU A 1 152 ? 3.081 11.931 21.738 1.00 52.41 152 GLU A CA 1
ATOM 1212 C C . GLU A 1 152 ? 1.568 11.853 21.951 1.00 52.41 152 GLU A C 1
ATOM 1214 O O . GLU A 1 152 ? 1.064 11.171 22.842 1.00 52.41 152 GLU A O 1
ATOM 1219 N N . VAL A 1 153 ? 0.825 12.667 21.202 1.00 57.44 153 VAL A N 1
ATOM 1220 C CA . VAL A 1 153 ? -0.629 12.612 21.182 1.00 57.44 153 VAL A CA 1
ATOM 1221 C C . VAL A 1 153 ? -0.972 11.377 20.370 1.00 57.44 153 VAL A C 1
ATOM 1223 O O . VAL A 1 153 ? -1.114 11.421 19.156 1.00 57.44 153 VAL A O 1
ATOM 1226 N N . GLU A 1 154 ? -1.033 10.243 21.051 1.00 73.75 154 GLU A N 1
ATOM 1227 C CA . GLU A 1 154 ? -1.480 8.992 20.462 1.00 73.75 154 GLU A CA 1
ATOM 1228 C C . GLU A 1 154 ? -2.972 9.093 20.098 1.00 73.75 154 GLU A C 1
ATOM 1230 O O . GLU A 1 154 ? -3.783 9.700 20.812 1.00 73.75 154 GLU A O 1
ATOM 1235 N N . VAL A 1 155 ? -3.357 8.489 18.971 1.00 79.19 155 VAL A N 1
ATOM 1236 C CA . VAL A 1 155 ? -4.765 8.365 18.577 1.00 79.19 155 VAL A CA 1
ATOM 1237 C C . VAL A 1 155 ? -5.459 7.434 19.564 1.00 79.19 155 VAL A C 1
ATOM 1239 O O . VAL A 1 155 ? -5.422 6.212 19.437 1.00 79.19 155 VAL A O 1
ATOM 1242 N N . LYS A 1 156 ? -6.123 8.013 20.564 1.00 83.69 156 LYS A N 1
ATOM 1243 C CA . LYS A 1 156 ? -6.832 7.240 21.579 1.00 83.69 156 LYS A CA 1
ATOM 1244 C C . LYS A 1 156 ? -8.244 6.894 21.115 1.00 83.69 156 LYS A C 1
ATOM 1246 O O . LYS A 1 156 ? -9.184 7.672 21.295 1.00 83.69 156 LYS A O 1
ATOM 1251 N N . VAL A 1 157 ? -8.401 5.691 20.569 1.00 83.62 157 VAL A N 1
ATOM 1252 C CA . VAL A 1 157 ? -9.720 5.100 20.312 1.00 83.62 157 VAL A CA 1
ATOM 1253 C C . VAL A 1 157 ? -10.356 4.741 21.656 1.00 83.62 157 VAL A C 1
ATOM 1255 O O . VAL A 1 157 ? -9.890 3.855 22.366 1.00 83.62 157 VAL A O 1
ATOM 1258 N N . LEU A 1 158 ? -11.419 5.453 22.036 1.00 83.06 158 LEU A N 1
ATOM 1259 C CA . LEU A 1 158 ? -12.128 5.212 23.297 1.00 83.06 158 LEU A CA 1
ATOM 1260 C C . LEU A 1 158 ? -12.984 3.950 23.221 1.00 83.06 158 LEU A C 1
ATOM 1262 O O . LEU A 1 158 ? -13.144 3.244 24.215 1.00 83.06 158 LEU A O 1
ATOM 1266 N N . ARG A 1 159 ? -13.569 3.696 22.047 1.00 81.88 159 ARG A N 1
ATOM 1267 C CA . ARG A 1 159 ? -14.388 2.514 21.787 1.00 81.88 159 ARG A CA 1
ATOM 1268 C C . ARG A 1 159 ? -14.398 2.179 20.301 1.00 81.88 159 ARG A C 1
ATOM 1270 O O . ARG A 1 159 ? -14.537 3.077 19.474 1.00 81.88 159 ARG A O 1
ATOM 1277 N N . SER A 1 160 ? -14.302 0.893 19.983 1.00 80.94 160 SER A N 1
ATOM 1278 C CA . SER A 1 160 ? -14.510 0.356 18.640 1.00 80.94 160 SER A CA 1
ATOM 1279 C C . SER A 1 160 ? -15.857 -0.365 18.547 1.00 80.94 160 SER A C 1
ATOM 1281 O O . SER A 1 160 ? -16.364 -0.916 19.529 1.00 80.94 160 SER A O 1
ATOM 1283 N N . TYR A 1 161 ? -16.456 -0.335 17.360 1.00 76.88 161 TYR A N 1
ATOM 1284 C CA . TYR A 1 161 ? -17.722 -0.994 17.054 1.00 76.88 161 TYR A CA 1
ATOM 1285 C C . TYR A 1 161 ? -17.593 -1.769 15.750 1.00 76.88 161 TYR A C 1
ATOM 1287 O O . TYR A 1 161 ? -16.848 -1.385 14.850 1.00 76.88 161 TYR A O 1
ATOM 1295 N N . THR A 1 162 ? -18.335 -2.863 15.642 1.00 71.38 162 THR A N 1
ATOM 1296 C CA . THR A 1 162 ? -18.523 -3.614 14.399 1.00 71.38 162 THR A CA 1
ATOM 1297 C C . THR A 1 162 ? -19.956 -4.104 14.402 1.00 71.38 162 THR A C 1
ATOM 1299 O O . THR A 1 162 ? -20.375 -4.742 15.371 1.00 71.38 162 THR A O 1
ATOM 1302 N N . ARG A 1 163 ? -20.713 -3.762 13.360 1.00 71.56 163 ARG A N 1
ATOM 1303 C CA . ARG A 1 163 ? -22.124 -4.123 13.253 1.00 71.56 163 ARG A CA 1
ATOM 1304 C C . ARG A 1 163 ? -22.481 -4.534 11.831 1.00 71.56 163 ARG A C 1
ATOM 1306 O O . ARG A 1 163 ? -22.039 -3.904 10.872 1.00 71.56 163 ARG A O 1
ATOM 1313 N N . THR A 1 164 ? -23.288 -5.584 11.732 1.00 67.88 164 THR A N 1
ATOM 1314 C CA . THR A 1 164 ? -23.969 -6.006 10.505 1.00 67.88 164 THR A CA 1
ATOM 1315 C C . THR A 1 164 ? -25.226 -5.167 10.334 1.00 67.88 164 THR A C 1
ATOM 1317 O O . THR A 1 164 ? -26.014 -5.078 11.270 1.00 67.88 164 THR A O 1
ATOM 1320 N N . ILE A 1 165 ? -25.397 -4.562 9.164 1.00 63.84 165 ILE A N 1
ATOM 1321 C CA . ILE A 1 165 ? -26.499 -3.633 8.862 1.00 63.84 165 ILE A CA 1
ATOM 1322 C C . ILE A 1 165 ? -27.518 -4.323 7.958 1.00 63.84 165 ILE A C 1
ATOM 1324 O O . ILE A 1 165 ? -28.716 -4.309 8.203 1.00 63.84 165 ILE A O 1
ATOM 1328 N N . LYS A 1 166 ? -27.032 -5.012 6.922 1.00 66.12 166 LYS A N 1
ATOM 1329 C CA . LYS A 1 166 ? -27.835 -5.860 6.030 1.00 66.12 166 LYS A CA 1
ATOM 1330 C C . LYS A 1 166 ? -27.103 -7.167 5.782 1.00 66.12 166 LYS A C 1
ATOM 1332 O O . LYS A 1 166 ? -25.928 -7.298 6.125 1.00 66.12 166 LYS A O 1
ATOM 1337 N N . LYS A 1 167 ? -27.785 -8.134 5.161 1.00 64.12 167 LYS A N 1
ATOM 1338 C CA . LYS A 1 167 ? -27.149 -9.360 4.665 1.00 64.12 167 LYS A CA 1
ATOM 1339 C C . LYS A 1 167 ? -25.974 -8.946 3.771 1.00 64.12 167 LYS A C 1
ATOM 1341 O O . LYS A 1 167 ? -26.200 -8.440 2.681 1.00 64.12 167 LYS A O 1
ATOM 1346 N N . ASN A 1 168 ? -24.760 -9.132 4.279 1.00 57.16 168 ASN A N 1
ATOM 1347 C CA . ASN A 1 168 ? -23.476 -8.791 3.661 1.00 57.16 168 ASN A CA 1
ATOM 1348 C C . ASN A 1 168 ? -22.969 -7.332 3.767 1.00 57.16 168 ASN A C 1
ATOM 1350 O O . ASN A 1 168 ? -21.913 -7.027 3.223 1.00 57.16 168 ASN A O 1
ATOM 1354 N N . SER A 1 169 ? -23.640 -6.440 4.507 1.00 61.50 169 SER A N 1
ATOM 1355 C CA . SER A 1 169 ? -23.168 -5.058 4.733 1.00 61.50 169 SER A CA 1
ATOM 1356 C C . SER A 1 169 ? -22.778 -4.840 6.191 1.00 61.50 169 SER A C 1
ATOM 1358 O O . SER A 1 169 ? -23.524 -5.206 7.106 1.00 61.50 169 SER A O 1
ATOM 1360 N N . TYR A 1 170 ? -21.594 -4.264 6.408 1.00 64.75 170 TYR A N 1
ATOM 1361 C CA . TYR A 1 170 ? -21.009 -4.064 7.732 1.00 64.75 170 TYR A CA 1
ATOM 1362 C C . TYR A 1 170 ? -20.483 -2.645 7.855 1.00 64.75 170 TYR A C 1
ATOM 1364 O O . TYR A 1 170 ? -20.017 -2.031 6.896 1.00 64.75 170 TYR A O 1
ATOM 1372 N N . THR A 1 171 ? -20.525 -2.118 9.070 1.00 68.62 171 THR A N 1
ATOM 1373 C CA . THR A 1 171 ? -19.808 -0.894 9.407 1.00 68.62 171 THR A CA 1
ATOM 1374 C C . THR A 1 171 ? -19.006 -1.123 10.668 1.00 68.62 171 THR A C 1
ATOM 1376 O O . THR A 1 171 ? -19.510 -1.606 11.688 1.00 68.62 171 THR A O 1
ATOM 1379 N N . CYS A 1 172 ? -17.734 -0.756 10.578 1.00 76.88 172 CYS A N 1
ATOM 1380 C CA . CYS A 1 172 ? -16.869 -0.598 11.729 1.00 76.88 172 CYS A CA 1
ATOM 1381 C C . CYS A 1 172 ? -16.812 0.883 12.091 1.00 76.88 172 CYS A C 1
ATOM 1383 O O . CYS A 1 172 ? -16.983 1.749 11.233 1.00 76.88 172 CYS A O 1
ATOM 1385 N N . GLY A 1 173 ? -16.561 1.198 13.355 1.00 82.06 173 GLY A N 1
ATOM 1386 C CA . GLY A 1 173 ? -16.392 2.590 13.739 1.00 82.06 173 GLY A CA 1
ATOM 1387 C C . GLY A 1 173 ? -15.588 2.793 15.004 1.00 82.06 173 GLY A C 1
ATOM 1388 O O . GLY A 1 173 ? -15.476 1.895 15.839 1.00 82.06 173 GLY A O 1
ATOM 1389 N N . TRP A 1 174 ? -15.033 3.992 15.131 1.00 86.62 174 TRP A N 1
ATOM 1390 C CA . TRP A 1 174 ? -14.242 4.438 16.267 1.00 86.62 174 TRP A CA 1
ATOM 1391 C C . TRP A 1 174 ? -14.903 5.634 16.928 1.00 86.62 174 TRP A C 1
ATOM 1393 O O . TRP A 1 174 ? -15.200 6.624 16.264 1.00 86.62 174 TRP A O 1
ATOM 1403 N N . VAL A 1 175 ? -15.078 5.566 18.244 1.00 84.19 175 VAL A N 1
ATOM 1404 C CA . VAL A 1 175 ? -15.390 6.741 19.056 1.00 84.19 175 VAL A CA 1
ATOM 1405 C C . VAL A 1 175 ? -14.099 7.303 19.622 1.00 84.19 175 VAL A C 1
ATOM 1407 O O . VAL A 1 175 ? -13.337 6.589 20.276 1.00 84.19 175 VAL A O 1
ATOM 1410 N N . LEU A 1 176 ? -13.863 8.585 19.379 1.00 86.75 176 LEU A N 1
ATOM 1411 C CA . LEU A 1 176 ? -12.641 9.285 19.759 1.00 86.75 176 LEU A CA 1
ATOM 1412 C C . LEU A 1 176 ? -12.932 10.738 20.143 1.00 86.75 176 LEU A C 1
ATOM 1414 O O . LEU A 1 176 ? -14.014 11.254 19.875 1.00 86.75 176 LEU A O 1
ATOM 1418 N N . ARG A 1 177 ? -11.977 11.386 20.815 1.00 86.50 177 ARG A N 1
ATOM 1419 C CA . ARG A 1 177 ? -12.083 12.806 21.187 1.00 86.50 177 ARG A CA 1
ATOM 1420 C C . ARG A 1 177 ? -11.704 13.717 20.022 1.00 86.50 177 ARG A C 1
ATOM 1422 O O . ARG A 1 177 ? -10.913 13.323 19.165 1.00 86.50 177 ARG A O 1
ATOM 1429 N N . GLY A 1 178 ? -12.187 14.957 20.051 1.00 81.50 178 GLY A N 1
ATOM 1430 C CA . GLY A 1 178 ? -11.827 16.005 19.095 1.00 81.50 178 GLY A CA 1
ATOM 1431 C C . GLY A 1 178 ? -10.318 16.191 18.943 1.00 81.50 178 GLY A C 1
ATOM 1432 O O . GLY A 1 178 ? -9.832 16.280 17.819 1.00 81.50 178 GLY A O 1
ATOM 1433 N N . CYS A 1 179 ? -9.552 16.129 20.037 1.00 82.75 179 CYS A N 1
ATOM 1434 C CA . CYS A 1 179 ? -8.089 16.190 19.970 1.00 82.75 179 CYS A CA 1
ATOM 1435 C C . CYS A 1 179 ? -7.467 15.041 19.155 1.00 82.75 179 CYS A C 1
ATOM 1437 O O . CYS A 1 179 ? -6.555 15.282 18.367 1.00 82.75 179 CYS A O 1
ATOM 1439 N N . SER A 1 180 ? -7.976 13.810 19.280 1.00 83.88 180 SER A N 1
ATOM 1440 C CA . SER A 1 180 ? -7.507 12.662 18.493 1.00 83.88 180 SER A CA 1
ATOM 1441 C C . SER A 1 180 ? -7.910 12.778 17.022 1.00 83.88 180 SER A C 1
ATOM 1443 O O . SER A 1 180 ? -7.117 12.429 16.153 1.00 83.88 180 SER A O 1
ATOM 1445 N N . LEU A 1 181 ? -9.101 13.314 16.724 1.00 82.12 181 LEU A N 1
ATOM 1446 C CA . LEU A 1 181 ? -9.523 13.575 15.344 1.00 82.12 181 LEU A CA 1
ATOM 1447 C C . LEU A 1 181 ? -8.634 14.632 14.683 1.00 82.12 181 LEU A C 1
ATOM 1449 O O . LEU A 1 181 ? -8.162 14.454 13.562 1.00 82.12 181 LEU A O 1
ATOM 1453 N N . LYS A 1 182 ? -8.390 15.729 15.403 1.00 80.31 182 LYS A N 1
ATOM 1454 C CA . LYS A 1 182 ? -7.505 16.805 14.966 1.00 80.31 182 LYS A CA 1
ATOM 1455 C C . LYS A 1 182 ? -6.096 16.277 14.725 1.00 80.31 182 LYS A C 1
ATOM 1457 O O . LYS A 1 182 ? -5.492 16.614 13.715 1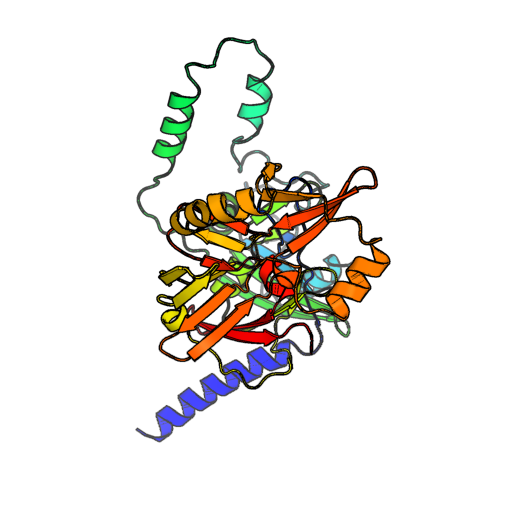.00 80.31 182 LYS A O 1
ATOM 1462 N N . PHE A 1 183 ? -5.598 15.406 15.602 1.00 82.38 183 PHE A N 1
ATOM 1463 C CA . PHE A 1 183 ? -4.312 14.746 15.407 1.00 82.38 183 PHE A CA 1
ATOM 1464 C C . PHE A 1 183 ? -4.289 13.887 14.133 1.00 82.38 183 PHE A C 1
ATOM 1466 O O . PHE A 1 183 ? -3.372 14.037 13.332 1.00 82.38 183 PHE A O 1
ATOM 1473 N N . LEU A 1 184 ? -5.317 13.062 13.888 1.00 81.31 184 LEU A N 1
ATOM 1474 C CA . LEU A 1 18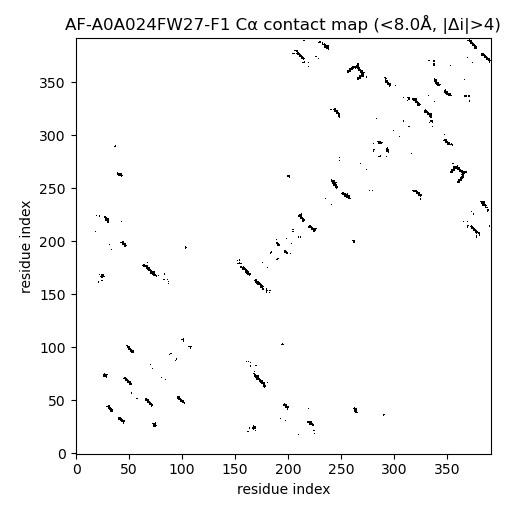4 ? -5.432 12.269 12.655 1.00 81.31 184 LEU A CA 1
ATOM 1475 C C . LEU A 1 184 ? -5.410 13.146 11.387 1.00 81.31 184 LEU A C 1
ATOM 1477 O O . LEU A 1 184 ? -4.719 12.826 10.415 1.00 81.31 184 LEU A O 1
ATOM 1481 N N . SER A 1 185 ? -6.127 14.271 11.410 1.00 79.38 185 SER A N 1
ATOM 1482 C CA . SER A 1 185 ? -6.141 15.246 10.313 1.00 79.38 185 SER A CA 1
ATOM 1483 C C . SER A 1 185 ? -4.770 15.909 10.109 1.00 79.38 185 SER A C 1
ATOM 1485 O O . SER A 1 185 ? -4.278 15.976 8.986 1.00 79.38 185 SER A O 1
ATOM 1487 N N . LEU A 1 186 ? -4.098 16.325 11.190 1.00 78.19 186 LEU A N 1
ATOM 1488 C CA . LEU A 1 186 ? -2.791 16.991 11.126 1.00 78.19 186 LEU A CA 1
ATOM 1489 C C . LEU A 1 186 ? -1.646 16.063 10.698 1.00 78.19 186 LEU A C 1
ATOM 1491 O O . LEU A 1 186 ? -0.715 16.517 10.039 1.00 78.19 186 LEU A O 1
ATOM 1495 N N . GLN A 1 187 ? -1.703 14.775 11.048 1.00 77.06 187 GLN A N 1
ATOM 1496 C CA . GLN A 1 187 ? -0.685 13.784 10.673 1.00 77.06 187 GLN A CA 1
ATOM 1497 C C . GLN A 1 187 ? -0.822 13.287 9.229 1.00 77.06 187 GLN A C 1
ATOM 1499 O O . GLN A 1 187 ? -0.174 12.311 8.857 1.00 77.06 187 GLN A O 1
ATOM 1504 N N . THR A 1 188 ? -1.669 13.914 8.405 1.00 65.81 188 THR A N 1
ATOM 1505 C CA . THR A 1 188 ? -1.958 13.468 7.031 1.00 65.81 188 THR A CA 1
ATOM 1506 C C . THR A 1 188 ? -2.432 12.015 6.980 1.00 65.81 188 THR A C 1
ATOM 1508 O O . THR A 1 188 ? -2.121 11.284 6.054 1.00 65.81 188 THR A O 1
ATOM 1511 N N . THR A 1 189 ? -3.152 11.563 8.011 1.00 79.44 189 THR A N 1
ATOM 1512 C CA . THR A 1 189 ? -3.697 10.195 8.055 1.00 79.44 189 THR A CA 1
ATOM 1513 C C . THR A 1 189 ? -5.162 10.136 7.656 1.00 79.44 189 THR A C 1
ATOM 1515 O O . THR A 1 189 ? -5.634 9.076 7.246 1.00 79.44 189 THR A O 1
ATOM 1518 N N . LEU A 1 190 ? -5.855 11.274 7.757 1.00 79.00 190 LEU A N 1
ATOM 1519 C CA . LEU A 1 190 ? -7.139 11.533 7.126 1.00 79.00 190 LEU A CA 1
ATOM 1520 C C . LEU A 1 190 ? -6.921 12.501 5.966 1.00 79.00 190 LEU A C 1
ATOM 1522 O O . LEU A 1 190 ? -6.364 13.580 6.165 1.00 79.00 190 LEU A O 1
ATOM 1526 N N . TYR A 1 191 ? -7.375 12.112 4.784 1.00 75.94 191 TYR A N 1
ATOM 1527 C CA . TYR A 1 191 ? -7.308 12.913 3.572 1.00 75.94 191 TYR A CA 1
ATOM 1528 C C . TYR A 1 191 ? -8.713 13.360 3.207 1.00 75.94 191 TYR A C 1
ATOM 1530 O O . TYR A 1 191 ? -9.615 12.533 3.081 1.00 75.94 191 TYR A O 1
ATOM 1538 N N . GLU A 1 192 ? -8.896 14.663 3.062 1.00 71.44 192 GLU A N 1
ATOM 1539 C CA . GLU A 1 192 ? -10.141 15.258 2.592 1.00 71.44 192 GLU A CA 1
ATOM 1540 C C . GLU A 1 192 ? -10.000 15.572 1.100 1.00 71.44 192 GLU A C 1
ATOM 1542 O O . GLU A 1 192 ? -9.040 16.216 0.684 1.00 71.44 192 GLU A O 1
ATOM 1547 N N . ASP A 1 193 ? -10.945 15.071 0.314 1.00 68.38 193 ASP A N 1
ATOM 1548 C CA . ASP A 1 193 ? -11.148 15.355 -1.105 1.00 68.38 193 ASP A CA 1
ATOM 1549 C C . ASP A 1 193 ? -12.577 15.911 -1.283 1.00 68.38 193 ASP A C 1
ATOM 1551 O O . ASP A 1 193 ? -13.410 15.774 -0.381 1.00 68.38 193 ASP A O 1
ATOM 1555 N N . GLU A 1 194 ? -12.889 16.532 -2.425 1.00 64.38 194 GLU A N 1
ATOM 1556 C CA . GLU A 1 194 ? -14.097 17.349 -2.652 1.00 64.38 194 GLU A CA 1
ATOM 1557 C C . GLU A 1 194 ? -15.414 16.656 -2.254 1.00 64.38 194 GLU A C 1
ATOM 1559 O O . GLU A 1 194 ? -16.383 17.316 -1.875 1.00 64.38 194 GLU A O 1
ATOM 1564 N N . SER A 1 195 ? -15.462 15.322 -2.318 1.00 67.31 195 SER A N 1
ATOM 1565 C CA . SER A 1 195 ? -16.657 14.525 -2.013 1.00 67.31 195 SER A CA 1
ATOM 1566 C C . SER A 1 195 ? -16.456 13.434 -0.956 1.00 67.31 195 SER A C 1
ATOM 1568 O O . SER A 1 195 ? -17.413 12.734 -0.600 1.00 67.31 195 SER A O 1
ATOM 1570 N N . LEU A 1 196 ? -15.234 13.243 -0.449 1.00 73.56 196 LEU A N 1
ATOM 1571 C CA . LEU A 1 196 ? -14.903 12.083 0.375 1.00 73.56 196 LEU A CA 1
ATOM 1572 C C . LEU A 1 196 ? -13.754 12.347 1.344 1.00 73.56 196 LEU A C 1
ATOM 1574 O O . LEU A 1 196 ? -12.767 12.993 1.018 1.00 73.56 196 LEU A O 1
ATOM 1578 N N . ILE A 1 197 ? -13.871 11.768 2.537 1.00 76.75 197 ILE A N 1
ATOM 1579 C CA . ILE A 1 197 ? -12.773 11.674 3.496 1.00 76.75 197 ILE A CA 1
ATOM 1580 C C . ILE A 1 197 ? -12.256 10.240 3.440 1.00 76.75 197 ILE A C 1
ATOM 1582 O O . ILE A 1 197 ? -13.047 9.295 3.519 1.00 76.75 197 ILE A O 1
ATOM 1586 N N . THR A 1 198 ? -10.946 10.060 3.306 1.00 81.38 198 THR A N 1
ATOM 1587 C CA . THR A 1 198 ? -10.304 8.748 3.401 1.00 81.38 198 THR A CA 1
ATOM 1588 C C . THR A 1 198 ? -9.324 8.681 4.555 1.00 81.38 198 THR A C 1
ATOM 1590 O O . THR A 1 198 ? -8.798 9.692 5.001 1.00 81.38 198 THR A O 1
ATOM 1593 N N . MET A 1 199 ? -9.080 7.474 5.054 1.00 84.44 199 MET A N 1
ATOM 1594 C CA . MET A 1 199 ? -8.064 7.195 6.053 1.00 84.44 199 MET A CA 1
ATOM 1595 C C . MET A 1 199 ? -7.022 6.248 5.494 1.00 84.44 199 MET A C 1
ATOM 1597 O O . MET A 1 199 ? -7.355 5.261 4.835 1.00 84.44 199 MET A O 1
ATOM 1601 N N . ASN A 1 200 ? -5.766 6.519 5.823 1.00 85.00 200 ASN A N 1
ATOM 1602 C CA . ASN A 1 200 ? -4.668 5.609 5.557 1.00 85.00 200 ASN A CA 1
ATOM 1603 C C . ASN A 1 200 ? -4.962 4.226 6.190 1.00 85.00 200 ASN A C 1
ATOM 1605 O O . ASN A 1 200 ? -5.117 4.139 7.417 1.00 85.00 200 ASN A O 1
ATOM 1609 N N . PRO A 1 201 ? -5.030 3.132 5.405 1.00 87.56 201 PRO A N 1
ATOM 1610 C CA . PRO A 1 201 ? -5.313 1.803 5.942 1.00 87.56 201 PRO A CA 1
ATOM 1611 C C . PRO A 1 201 ? -4.289 1.347 6.987 1.00 87.56 201 PRO A C 1
ATOM 1613 O O . PRO A 1 201 ? -4.646 0.616 7.911 1.00 87.56 201 PRO A O 1
ATOM 1616 N N . GLN A 1 202 ? -3.041 1.817 6.899 1.00 87.31 202 GLN A N 1
ATOM 1617 C CA . GLN A 1 202 ? -1.992 1.500 7.866 1.00 87.31 202 GLN A CA 1
ATOM 1618 C C . GLN A 1 202 ? -2.345 1.985 9.274 1.00 87.31 202 GLN A C 1
ATOM 1620 O O . GLN A 1 202 ? -2.016 1.313 10.255 1.00 87.31 202 GLN A O 1
ATOM 1625 N N . VAL A 1 203 ? -3.049 3.114 9.392 1.00 85.62 203 VAL A N 1
ATOM 1626 C CA . VAL A 1 203 ? -3.519 3.631 10.683 1.00 85.62 203 VAL A CA 1
ATOM 1627 C C . VAL A 1 203 ? -4.607 2.733 11.251 1.00 85.62 203 VAL A C 1
ATOM 1629 O O . VAL A 1 203 ? -4.519 2.334 12.409 1.00 85.62 203 VAL A O 1
ATOM 1632 N N . TYR A 1 204 ? -5.575 2.320 10.426 1.00 85.81 204 TYR A N 1
ATOM 1633 C CA . TYR A 1 204 ? -6.602 1.369 10.859 1.00 85.81 204 TYR A CA 1
ATOM 1634 C C . TYR A 1 204 ? -5.987 0.059 11.353 1.00 85.81 204 TYR A C 1
ATOM 1636 O O . TYR A 1 204 ? -6.317 -0.417 12.437 1.00 85.81 204 TYR A O 1
ATOM 1644 N N . ILE A 1 205 ? -5.081 -0.513 10.558 1.00 88.00 205 ILE A N 1
ATOM 1645 C CA . ILE A 1 205 ? -4.449 -1.799 10.845 1.00 88.00 205 ILE A CA 1
ATOM 1646 C C . ILE A 1 205 ? -3.617 -1.707 12.113 1.00 88.00 205 ILE A C 1
ATOM 1648 O O . ILE A 1 205 ? -3.723 -2.587 12.954 1.00 88.00 205 ILE A O 1
ATOM 1652 N N . SER A 1 206 ? -2.821 -0.650 12.281 1.00 86.31 206 SER A N 1
ATOM 1653 C CA . SER A 1 206 ? -1.939 -0.511 13.446 1.00 86.31 206 SER A CA 1
ATOM 1654 C C . SER A 1 206 ? -2.722 -0.315 14.748 1.00 86.31 206 SER A C 1
ATOM 1656 O O . SER A 1 206 ? -2.283 -0.793 15.788 1.00 86.31 206 SER A O 1
ATOM 1658 N N . SER A 1 207 ? -3.897 0.319 14.689 1.00 83.00 207 SER A N 1
ATOM 1659 C CA . SER A 1 207 ? -4.753 0.561 15.858 1.00 83.00 207 SER A CA 1
ATOM 1660 C C . SER A 1 207 ? -5.720 -0.579 16.196 1.00 83.00 207 SER A C 1
ATOM 1662 O O . SER A 1 207 ? -6.379 -0.510 17.231 1.00 83.00 207 SER A O 1
ATOM 1664 N N . ASN A 1 208 ? -5.837 -1.618 15.362 1.00 81.94 208 ASN A N 1
ATOM 1665 C CA . ASN A 1 208 ? -6.720 -2.753 15.638 1.00 81.94 208 ASN A CA 1
ATOM 1666 C C . ASN A 1 208 ? -5.986 -4.090 15.474 1.00 81.94 208 ASN A C 1
ATOM 1668 O O . ASN A 1 208 ? -5.438 -4.399 14.411 1.00 81.94 208 ASN A O 1
ATOM 1672 N N . SER A 1 209 ? -6.059 -4.937 16.498 1.00 86.19 209 SER A N 1
ATOM 1673 C CA . SER A 1 209 ? -5.662 -6.343 16.389 1.00 86.19 209 SER A CA 1
ATOM 1674 C C . SER A 1 209 ? -6.632 -7.088 15.463 1.00 86.19 209 SER A C 1
ATOM 1676 O O . SER A 1 209 ? -7.846 -6.891 15.537 1.00 86.19 209 SER A O 1
ATOM 1678 N N . GLY A 1 210 ? -6.113 -7.932 14.573 1.00 87.88 210 GLY A N 1
ATOM 1679 C CA . GLY A 1 210 ? -6.929 -8.604 13.563 1.00 87.88 210 GLY A CA 1
ATOM 1680 C C . GLY A 1 210 ? -6.124 -9.249 12.440 1.00 87.88 210 GLY A C 1
ATOM 1681 O O . GLY A 1 210 ? -4.892 -9.212 12.431 1.00 87.88 210 GLY A O 1
ATOM 1682 N N . ILE A 1 211 ? -6.846 -9.849 11.490 1.00 89.00 211 ILE A N 1
ATOM 1683 C CA . ILE A 1 211 ? -6.282 -10.373 10.245 1.00 89.00 211 ILE A CA 1
ATOM 1684 C C . ILE A 1 211 ? -6.851 -9.566 9.083 1.00 89.00 211 ILE A C 1
ATOM 1686 O O . ILE A 1 211 ? -8.065 -9.448 8.939 1.00 89.00 211 ILE A O 1
ATOM 1690 N N . TYR A 1 212 ? -5.959 -9.051 8.250 1.00 92.19 212 TYR A N 1
ATOM 1691 C CA . TYR A 1 212 ? -6.267 -8.199 7.113 1.00 92.19 212 TYR A CA 1
ATOM 1692 C C . TYR A 1 212 ? -5.723 -8.852 5.857 1.00 92.19 212 TYR A C 1
ATOM 1694 O O . TYR A 1 212 ? -4.557 -9.229 5.841 1.00 92.19 212 TYR A O 1
ATOM 1702 N N . SER A 1 213 ? -6.521 -8.974 4.803 1.00 92.75 213 SER A N 1
ATOM 1703 C CA . SER A 1 213 ? -6.026 -9.469 3.517 1.00 92.75 213 SER A CA 1
ATOM 1704 C C . SER A 1 213 ? -6.094 -8.368 2.469 1.00 92.75 213 SER A C 1
ATOM 1706 O O . SER A 1 213 ? -7.098 -7.677 2.368 1.00 92.75 213 SER A O 1
ATOM 1708 N N . PHE A 1 214 ? -5.040 -8.207 1.685 1.00 93.56 214 PHE A N 1
ATOM 1709 C CA . PHE A 1 214 ? -4.975 -7.311 0.542 1.00 93.56 214 PHE A CA 1
ATOM 1710 C C . PHE A 1 214 ? -4.866 -8.132 -0.730 1.00 93.56 214 PHE A C 1
ATOM 1712 O O . PHE A 1 214 ? -4.042 -9.044 -0.811 1.00 93.56 214 PHE A O 1
ATOM 1719 N N . ASP A 1 215 ? -5.673 -7.781 -1.723 1.00 90.94 215 ASP A N 1
ATOM 1720 C CA . ASP A 1 215 ? -5.629 -8.396 -3.043 1.00 90.94 215 ASP A CA 1
ATOM 1721 C C . ASP A 1 215 ? -5.745 -7.338 -4.140 1.00 90.94 215 ASP A C 1
ATOM 1723 O O . ASP A 1 215 ? -6.430 -6.325 -3.963 1.00 90.94 215 ASP A O 1
ATOM 1727 N N . MET A 1 216 ? -5.086 -7.574 -5.274 1.00 88.50 216 MET A N 1
ATOM 1728 C CA . MET A 1 216 ? -5.240 -6.738 -6.462 1.00 88.50 216 MET A CA 1
ATOM 1729 C C . MET A 1 216 ? -6.245 -7.390 -7.409 1.00 88.50 216 MET A C 1
ATOM 1731 O O . MET A 1 216 ? -5.957 -8.410 -8.033 1.00 88.50 216 MET A O 1
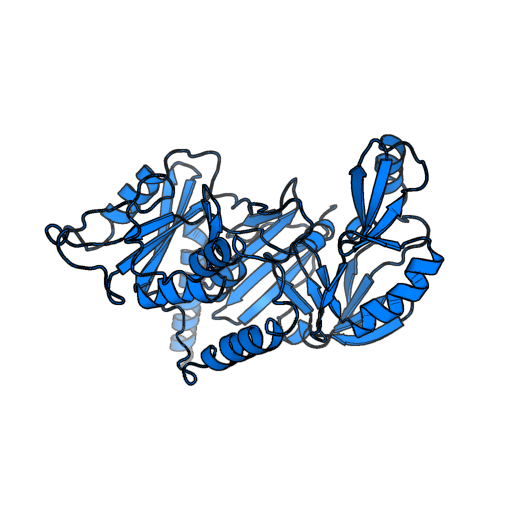ATOM 1735 N N . LYS A 1 217 ? -7.431 -6.785 -7.539 1.00 84.88 217 LYS A N 1
ATOM 1736 C CA . LYS A 1 217 ? -8.376 -7.102 -8.620 1.00 84.88 217 LYS A CA 1
ATOM 1737 C C . LYS A 1 217 ? -8.198 -6.084 -9.746 1.00 84.88 217 LYS A C 1
ATOM 1739 O O . LYS A 1 217 ? -7.103 -5.923 -10.266 1.00 84.88 217 LYS A O 1
ATOM 1744 N N . MET A 1 218 ? -9.257 -5.362 -10.108 1.00 78.06 218 MET A N 1
ATOM 1745 C CA . MET A 1 218 ? -9.123 -4.151 -10.929 1.00 78.06 218 MET A CA 1
ATOM 1746 C C . MET A 1 218 ? -8.531 -2.984 -10.128 1.00 78.06 218 MET A C 1
ATOM 1748 O O . MET A 1 218 ? -7.855 -2.127 -10.683 1.00 78.06 218 MET A O 1
ATOM 1752 N N . VAL A 1 219 ? -8.805 -2.968 -8.824 1.00 81.00 219 VAL A N 1
ATOM 1753 C CA . VAL A 1 219 ? -8.319 -2.006 -7.832 1.00 81.00 219 VAL A CA 1
ATOM 1754 C C . VAL A 1 219 ? -7.900 -2.778 -6.579 1.00 81.00 219 VAL A C 1
ATOM 1756 O O . VAL A 1 219 ? -8.378 -3.907 -6.388 1.00 81.00 219 VAL A O 1
ATOM 1759 N N . PRO A 1 220 ? -7.035 -2.215 -5.721 1.00 85.19 220 PRO A N 1
ATOM 1760 C CA . PRO A 1 220 ? -6.655 -2.878 -4.487 1.00 85.19 220 PRO A CA 1
ATOM 1761 C C . PRO A 1 220 ? -7.844 -2.951 -3.518 1.00 85.19 220 PRO A C 1
ATOM 1763 O O . PRO A 1 220 ? -8.594 -1.989 -3.324 1.00 85.19 220 PRO A O 1
ATOM 1766 N N . GLN A 1 221 ? -8.029 -4.128 -2.925 1.00 87.06 221 GLN A N 1
ATOM 1767 C CA . GLN A 1 221 ? -9.126 -4.442 -2.014 1.00 87.06 221 GLN A CA 1
ATOM 1768 C C . GLN A 1 221 ? -8.573 -4.877 -0.658 1.00 87.06 221 GLN A C 1
ATOM 1770 O O . GLN A 1 221 ? -7.662 -5.702 -0.603 1.00 87.06 221 GLN A O 1
ATOM 1775 N N . LEU A 1 222 ? -9.144 -4.343 0.424 1.00 89.38 222 LEU A N 1
ATOM 1776 C CA . LEU A 1 222 ? -8.853 -4.733 1.804 1.00 89.38 222 LEU A CA 1
ATOM 1777 C C . LEU A 1 222 ? -9.989 -5.590 2.370 1.00 89.38 222 LEU A C 1
ATOM 1779 O O . LEU A 1 222 ? -11.117 -5.136 2.501 1.00 89.38 222 LEU A O 1
ATOM 1783 N N . TYR A 1 223 ? -9.671 -6.796 2.799 1.00 85.06 223 TYR A N 1
ATOM 1784 C CA . TYR A 1 223 ? -10.559 -7.727 3.477 1.00 85.06 223 TYR A CA 1
ATOM 1785 C C . TYR A 1 223 ? -10.238 -7.709 4.976 1.00 85.06 223 TYR A C 1
ATOM 1787 O O . TYR A 1 223 ? -9.074 -7.828 5.356 1.00 85.06 223 TYR A O 1
ATOM 1795 N N . LEU A 1 224 ? -11.247 -7.603 5.844 1.00 84.00 224 LEU A N 1
ATOM 1796 C CA . LEU A 1 224 ? -11.070 -7.621 7.310 1.00 84.00 224 LEU A CA 1
ATOM 1797 C C . LEU A 1 224 ? -11.106 -9.045 7.897 1.00 84.00 224 LEU A C 1
ATOM 1799 O O . LEU A 1 224 ? -11.496 -9.259 9.043 1.00 84.00 224 LEU A O 1
ATOM 1803 N N . TYR A 1 225 ? -10.748 -10.030 7.078 1.00 79.19 225 TYR A N 1
ATOM 1804 C CA . TYR A 1 225 ? -10.652 -11.434 7.446 1.00 79.19 225 TYR A CA 1
ATOM 1805 C C . TYR A 1 225 ? -9.551 -12.117 6.634 1.00 79.19 225 TYR A C 1
ATOM 1807 O O . TYR A 1 225 ? -9.006 -11.563 5.674 1.00 79.19 225 TYR A O 1
ATOM 1815 N N . GLN A 1 226 ? -9.220 -13.346 7.027 1.00 84.06 226 GLN A N 1
ATOM 1816 C CA . GLN A 1 226 ? -8.243 -14.160 6.318 1.00 84.06 226 GLN A CA 1
ATOM 1817 C C . GLN A 1 226 ? -8.837 -14.721 5.023 1.00 84.06 226 GLN A C 1
ATOM 1819 O O . GLN A 1 226 ? -9.697 -15.600 5.060 1.00 84.06 226 GLN A O 1
ATOM 1824 N N . MET A 1 227 ? -8.334 -14.263 3.881 1.00 82.19 227 MET A N 1
ATOM 1825 C CA . MET A 1 227 ? -8.643 -14.866 2.590 1.00 82.19 227 MET A CA 1
ATOM 1826 C C . MET A 1 227 ? -7.902 -16.197 2.425 1.00 82.19 227 MET A C 1
ATOM 1828 O O . MET A 1 227 ? -6.746 -16.352 2.829 1.00 82.19 227 MET A O 1
ATOM 1832 N N . ASN A 1 228 ? -8.561 -17.167 1.793 1.00 84.06 228 ASN A N 1
ATOM 1833 C CA . ASN A 1 228 ? -7.948 -18.444 1.434 1.00 84.06 228 ASN A CA 1
ATOM 1834 C C . ASN A 1 228 ? -7.130 -18.289 0.151 1.00 84.06 228 ASN A C 1
ATOM 1836 O O . ASN A 1 228 ? -7.519 -18.782 -0.906 1.00 84.06 228 ASN A O 1
ATOM 1840 N N . PHE A 1 229 ? -6.005 -17.581 0.238 1.00 79.56 229 PHE A N 1
ATOM 1841 C CA . PHE A 1 229 ? -5.100 -17.483 -0.898 1.00 79.56 229 PHE A CA 1
ATOM 1842 C C . PHE A 1 229 ? -4.292 -18.779 -1.072 1.00 79.56 229 PHE A C 1
ATOM 1844 O O . PHE A 1 229 ? -3.813 -19.349 -0.080 1.00 79.56 229 PHE A O 1
ATOM 1851 N N . PRO A 1 230 ? -4.116 -19.258 -2.314 1.00 73.75 230 PRO A N 1
ATOM 1852 C CA . PRO A 1 230 ? -3.314 -20.438 -2.594 1.00 73.75 230 PRO A CA 1
ATOM 1853 C C . PRO A 1 230 ? -1.854 -20.204 -2.187 1.00 73.75 230 PRO A C 1
ATOM 1855 O O . PRO A 1 230 ? -1.254 -19.172 -2.470 1.00 73.75 230 PRO A O 1
ATOM 1858 N N . GLY A 1 231 ? -1.253 -21.164 -1.490 1.00 69.81 231 GLY A N 1
ATOM 1859 C CA . GLY A 1 231 ? 0.154 -21.076 -1.104 1.00 69.81 231 GLY A CA 1
ATOM 1860 C C . GLY A 1 231 ? 0.444 -21.643 0.278 1.00 69.81 231 GLY A C 1
ATOM 1861 O O . GLY A 1 231 ? -0.334 -21.504 1.225 1.00 69.81 231 GLY A O 1
ATOM 1862 N N . LYS A 1 232 ? 1.611 -22.281 0.391 1.00 72.06 232 LYS A N 1
ATOM 1863 C CA . LYS A 1 232 ? 2.099 -22.908 1.628 1.00 72.06 232 LYS A CA 1
ATOM 1864 C C . LYS A 1 232 ? 3.001 -21.992 2.463 1.00 72.06 232 LYS A C 1
ATOM 1866 O O . LYS A 1 232 ? 3.525 -22.447 3.475 1.00 72.06 232 LYS A O 1
ATOM 1871 N N . ARG A 1 233 ? 3.205 -20.731 2.052 1.00 81.88 233 ARG A N 1
ATOM 1872 C CA . ARG A 1 233 ? 4.069 -19.798 2.792 1.00 81.88 233 ARG A CA 1
ATOM 1873 C C . ARG A 1 233 ? 3.498 -19.556 4.190 1.00 81.88 233 ARG A C 1
ATOM 1875 O O . ARG A 1 233 ? 2.286 -19.383 4.354 1.00 81.88 233 ARG A O 1
ATOM 1882 N N . GLN A 1 234 ? 4.378 -19.607 5.182 1.00 89.44 234 GLN A N 1
ATOM 1883 C CA . GLN A 1 234 ? 4.051 -19.303 6.571 1.00 89.44 234 GLN A CA 1
ATOM 1884 C C . GLN A 1 234 ? 4.036 -17.784 6.782 1.00 89.44 234 GLN A C 1
ATOM 1886 O O . GLN A 1 234 ? 4.462 -17.028 5.910 1.00 89.44 234 GLN A O 1
ATOM 1891 N N . PHE A 1 235 ? 3.506 -17.343 7.921 1.00 91.50 235 PHE A N 1
ATOM 1892 C CA . PHE A 1 235 ? 3.620 -15.946 8.321 1.00 91.50 235 PHE A CA 1
ATOM 1893 C C . PHE A 1 235 ? 5.075 -15.624 8.668 1.00 91.50 235 PHE A C 1
ATOM 1895 O O . PHE A 1 235 ? 5.701 -16.335 9.449 1.00 91.50 235 PHE A O 1
ATOM 1902 N N . THR A 1 236 ? 5.581 -14.535 8.105 1.00 91.88 236 THR A N 1
ATOM 1903 C CA . THR A 1 236 ? 6.884 -13.943 8.396 1.00 91.88 236 THR A CA 1
ATOM 1904 C C . THR A 1 236 ? 6.682 -12.767 9.357 1.00 91.88 236 THR A C 1
ATOM 1906 O O . THR A 1 236 ? 6.014 -11.795 8.989 1.00 91.88 236 THR A O 1
ATOM 1909 N N . PRO A 1 237 ? 7.200 -12.832 10.594 1.00 92.62 237 PRO A N 1
ATOM 1910 C CA . PRO A 1 237 ? 7.204 -11.705 11.526 1.00 92.62 237 PRO A CA 1
ATOM 1911 C C . PRO A 1 237 ? 7.814 -10.435 10.920 1.00 92.62 237 PRO A C 1
ATOM 1913 O O . PRO A 1 237 ? 8.793 -10.496 10.182 1.00 92.62 237 PRO A O 1
ATOM 1916 N N . GLU A 1 238 ? 7.285 -9.261 11.272 1.00 92.06 238 GLU A N 1
ATOM 1917 C CA . GLU A 1 238 ? 7.809 -7.971 10.791 1.00 92.06 238 GLU A CA 1
ATOM 1918 C C . GLU A 1 238 ? 9.287 -7.752 11.147 1.00 92.06 238 GLU A C 1
ATOM 1920 O O . GLU A 1 238 ? 10.029 -7.153 10.373 1.00 92.06 238 GLU A O 1
ATOM 1925 N N . MET A 1 239 ? 9.733 -8.278 12.292 1.00 91.38 239 MET A N 1
ATOM 1926 C CA . MET A 1 239 ? 11.140 -8.210 12.697 1.00 91.38 239 MET A CA 1
ATOM 1927 C C . MET A 1 239 ? 12.064 -8.967 11.738 1.00 91.38 239 MET A C 1
ATOM 1929 O O . MET A 1 239 ? 13.183 -8.529 11.507 1.00 91.38 239 MET A O 1
ATOM 1933 N N . ASP A 1 240 ? 11.601 -10.055 11.122 1.00 90.25 240 ASP A N 1
ATOM 1934 C CA . ASP A 1 240 ? 12.403 -10.788 10.136 1.00 90.25 240 ASP A CA 1
ATOM 1935 C C . ASP A 1 240 ? 12.517 -10.004 8.818 1.00 90.25 240 ASP A C 1
ATOM 1937 O O . ASP A 1 240 ? 13.508 -10.097 8.096 1.00 90.25 240 ASP A O 1
ATOM 1941 N N . LEU A 1 241 ? 11.549 -9.130 8.539 1.00 91.00 241 LEU A N 1
ATOM 1942 C CA . LEU A 1 241 ? 11.591 -8.215 7.401 1.00 91.00 241 LEU A CA 1
ATOM 1943 C C . LEU A 1 241 ? 12.484 -6.986 7.639 1.00 91.00 241 LEU A C 1
ATOM 1945 O O . LEU A 1 241 ? 12.622 -6.156 6.743 1.00 91.00 241 LEU A O 1
ATOM 1949 N N . SER A 1 242 ? 13.124 -6.841 8.806 1.00 90.75 242 SER A N 1
ATOM 1950 C CA . SER A 1 242 ? 13.980 -5.682 9.090 1.00 90.75 242 SER A CA 1
ATOM 1951 C C . SER A 1 242 ? 15.397 -5.785 8.515 1.00 90.75 242 SER A C 1
ATOM 1953 O O . SER A 1 242 ? 16.141 -4.810 8.581 1.00 90.75 242 SER A O 1
ATOM 1955 N N . SER A 1 243 ? 15.798 -6.950 7.998 1.00 90.94 243 SER A N 1
ATOM 1956 C CA . SER A 1 243 ? 17.139 -7.180 7.449 1.00 90.94 243 SER A CA 1
ATOM 1957 C C . SER A 1 243 ? 17.104 -8.170 6.284 1.00 90.94 243 SER A C 1
ATOM 1959 O O . SER A 1 243 ? 17.652 -9.271 6.359 1.00 90.94 243 SER A O 1
ATOM 1961 N N . VAL A 1 244 ? 16.471 -7.758 5.191 1.00 92.06 244 VAL A N 1
ATOM 1962 C CA . VAL A 1 244 ? 16.332 -8.550 3.966 1.00 92.06 244 VAL A CA 1
ATOM 1963 C C . VAL A 1 244 ? 17.503 -8.258 3.025 1.00 92.06 244 VAL A C 1
ATOM 1965 O O . VAL A 1 244 ? 17.928 -7.110 2.869 1.00 92.06 244 VAL A O 1
ATOM 1968 N N . GLU A 1 245 ? 18.060 -9.302 2.417 1.00 91.94 245 GLU A N 1
ATOM 1969 C CA . GLU A 1 245 ? 18.960 -9.179 1.272 1.00 91.94 245 GLU A CA 1
ATOM 1970 C C . GLU A 1 245 ? 18.127 -9.028 0.008 1.00 91.94 245 GLU A C 1
ATOM 1972 O O . GLU A 1 245 ? 17.179 -9.771 -0.228 1.00 91.94 245 GLU A O 1
ATOM 1977 N N . MET A 1 246 ? 18.487 -8.062 -0.819 1.00 89.50 246 MET A N 1
ATOM 1978 C CA . MET A 1 246 ? 17.817 -7.821 -2.079 1.00 89.50 246 MET A CA 1
ATOM 1979 C C . MET A 1 246 ? 18.806 -8.030 -3.216 1.00 89.50 246 MET A C 1
ATOM 1981 O O . MET A 1 246 ? 19.921 -7.505 -3.195 1.00 89.50 246 MET A O 1
ATOM 1985 N N . ASN A 1 247 ? 18.368 -8.795 -4.210 1.00 87.88 247 ASN A N 1
ATOM 1986 C CA . ASN A 1 247 ? 19.088 -9.008 -5.450 1.00 87.88 247 ASN A CA 1
ATOM 1987 C C . ASN A 1 247 ? 18.302 -8.374 -6.597 1.00 87.88 247 ASN A C 1
ATOM 1989 O O . ASN A 1 247 ? 17.180 -8.789 -6.899 1.00 87.88 247 ASN A O 1
ATOM 1993 N N . PHE A 1 248 ? 18.888 -7.356 -7.224 1.00 82.50 248 PHE A N 1
ATOM 1994 C CA . PHE A 1 248 ? 18.273 -6.677 -8.355 1.00 82.50 248 PHE A CA 1
ATOM 1995 C C . PHE A 1 248 ? 19.333 -6.210 -9.354 1.00 82.50 248 PHE A C 1
ATOM 1997 O O . PHE A 1 248 ? 20.325 -5.593 -8.984 1.00 82.50 248 PHE A O 1
ATOM 2004 N N . ILE A 1 249 ? 19.148 -6.547 -10.635 1.00 79.12 249 ILE A N 1
ATOM 2005 C CA . ILE A 1 249 ? 20.125 -6.279 -11.715 1.00 79.12 249 ILE A CA 1
ATOM 2006 C C . ILE A 1 249 ? 21.533 -6.830 -11.402 1.00 79.12 249 ILE A C 1
ATOM 2008 O O . ILE A 1 249 ? 22.553 -6.260 -11.768 1.00 79.12 249 ILE A O 1
ATOM 2012 N N . GLY A 1 250 ? 21.597 -7.979 -10.724 1.00 73.81 250 GLY A N 1
ATOM 2013 C CA . GLY A 1 250 ? 22.865 -8.617 -10.359 1.00 73.81 250 GLY A CA 1
ATOM 2014 C C . GLY A 1 250 ? 23.599 -7.939 -9.201 1.00 73.81 250 GLY A C 1
ATOM 2015 O O . GLY A 1 250 ? 24.636 -8.447 -8.778 1.00 73.81 250 GLY A O 1
ATOM 2016 N N . GLU A 1 251 ? 23.061 -6.849 -8.650 1.00 76.94 251 GLU A N 1
ATOM 2017 C CA . GLU A 1 251 ? 23.533 -6.304 -7.386 1.00 76.94 251 GLU A CA 1
ATOM 2018 C C . GLU A 1 251 ? 22.872 -7.024 -6.226 1.00 76.94 251 GLU A C 1
ATOM 2020 O O . GLU A 1 251 ? 21.646 -7.046 -6.107 1.00 76.94 251 GLU A O 1
ATOM 2025 N N . LYS A 1 252 ? 23.705 -7.569 -5.341 1.00 82.12 252 LYS A N 1
ATOM 2026 C CA . LYS A 1 252 ? 23.283 -8.076 -4.041 1.00 82.12 252 LYS A CA 1
ATOM 2027 C C . LYS A 1 252 ? 23.600 -7.039 -2.986 1.00 82.12 252 LYS A C 1
ATOM 2029 O O . LYS A 1 252 ? 24.760 -6.671 -2.802 1.00 82.12 252 LYS A O 1
ATOM 2034 N N . ARG A 1 253 ? 22.571 -6.581 -2.284 1.00 81.12 253 ARG A N 1
ATOM 2035 C CA . ARG A 1 253 ? 22.713 -5.649 -1.168 1.00 81.12 253 ARG A CA 1
ATOM 2036 C C . ARG A 1 253 ? 21.999 -6.194 0.050 1.00 81.12 253 ARG A C 1
ATOM 2038 O O . ARG A 1 253 ? 20.903 -6.742 -0.044 1.00 81.12 253 ARG A O 1
ATOM 2045 N N . HIS A 1 254 ? 22.645 -6.058 1.198 1.00 79.56 254 HIS A N 1
ATOM 2046 C CA . HIS A 1 254 ? 22.170 -6.640 2.444 1.00 79.56 254 HIS A CA 1
ATOM 2047 C C . HIS A 1 254 ? 21.490 -5.586 3.321 1.00 79.56 254 HIS A C 1
ATOM 2049 O O . HIS A 1 254 ? 21.904 -4.429 3.335 1.00 79.56 254 HIS A O 1
ATOM 2055 N N . ARG A 1 255 ? 20.553 -6.054 4.155 1.00 84.94 255 ARG A N 1
ATOM 2056 C CA . ARG A 1 255 ? 19.999 -5.341 5.320 1.00 84.94 255 ARG A CA 1
ATOM 2057 C C . ARG A 1 255 ? 19.020 -4.210 5.005 1.00 84.94 255 ARG A C 1
ATOM 2059 O O . ARG A 1 255 ? 18.988 -3.216 5.724 1.00 84.94 255 ARG A O 1
ATOM 2066 N N . TYR A 1 256 ? 18.173 -4.380 3.997 1.00 90.88 256 TYR A N 1
ATOM 2067 C CA . TYR A 1 256 ? 17.036 -3.480 3.838 1.00 90.88 256 TYR A CA 1
ATOM 2068 C C . TYR A 1 256 ? 15.910 -3.856 4.792 1.00 90.88 256 TYR A C 1
ATOM 2070 O O . TYR A 1 256 ? 15.534 -5.026 4.903 1.00 90.88 256 TYR A O 1
ATOM 2078 N N . LYS A 1 257 ? 15.334 -2.843 5.440 1.00 93.62 257 LYS A N 1
ATOM 2079 C CA . LYS A 1 257 ? 14.026 -2.981 6.076 1.00 93.62 257 LYS A CA 1
ATOM 2080 C C . LYS A 1 257 ? 12.962 -3.013 4.983 1.00 93.62 257 LYS A C 1
ATOM 2082 O O . LYS A 1 257 ? 12.942 -2.132 4.127 1.00 93.62 257 LYS A O 1
ATOM 2087 N N . VAL A 1 258 ? 12.080 -4.001 5.027 1.00 93.50 258 VAL A N 1
ATOM 2088 C CA . VAL A 1 258 ? 10.922 -4.116 4.141 1.00 93.50 258 VAL A CA 1
ATOM 2089 C C . VAL A 1 258 ? 9.670 -3.760 4.933 1.00 93.50 258 VAL A C 1
ATOM 2091 O O . VAL A 1 258 ? 9.416 -4.313 6.000 1.00 93.50 258 VAL A O 1
ATOM 2094 N N . GLU A 1 259 ? 8.888 -2.819 4.417 1.00 94.12 259 GLU A N 1
ATOM 2095 C CA . GLU A 1 259 ? 7.631 -2.374 5.016 1.00 94.12 259 GLU A CA 1
ATOM 2096 C C . GLU A 1 259 ? 6.525 -2.442 3.966 1.00 94.12 259 GLU A C 1
ATOM 2098 O O . GLU A 1 259 ? 6.736 -2.045 2.824 1.00 94.12 259 GLU A O 1
ATOM 2103 N N . PHE A 1 260 ? 5.336 -2.915 4.336 1.00 93.06 260 PHE A N 1
ATOM 2104 C CA . PHE A 1 260 ? 4.163 -2.801 3.475 1.00 93.06 260 PHE A CA 1
ATOM 2105 C C . PHE A 1 260 ? 3.360 -1.554 3.851 1.00 93.06 260 PHE A C 1
ATOM 2107 O O . PHE A 1 260 ? 2.935 -1.408 5.000 1.00 93.06 260 PHE A O 1
ATOM 2114 N N . ARG A 1 261 ? 3.169 -0.661 2.876 1.00 92.00 261 ARG A N 1
ATOM 2115 C CA . ARG A 1 261 ? 2.400 0.582 2.997 1.00 92.00 261 ARG A CA 1
ATOM 2116 C C . ARG A 1 261 ? 1.313 0.617 1.932 1.00 92.00 261 ARG A C 1
ATOM 2118 O O . ARG A 1 261 ? 1.557 1.104 0.825 1.00 92.00 261 ARG A O 1
ATOM 2125 N N . PRO A 1 262 ? 0.125 0.073 2.234 1.00 86.50 262 PRO A N 1
ATOM 2126 C CA . PRO A 1 262 ? -1.034 0.139 1.360 1.00 86.50 262 PRO A CA 1
ATOM 2127 C C . PRO A 1 262 ? -1.609 1.553 1.405 1.00 86.50 262 PRO A C 1
ATOM 2129 O O . PRO A 1 262 ? -2.735 1.768 1.792 1.00 86.50 262 PRO A O 1
ATOM 2132 N N . ASP A 1 263 ? -0.840 2.561 1.092 1.00 83.81 263 ASP A N 1
ATOM 2133 C CA . ASP A 1 263 ? -1.261 3.957 0.986 1.00 83.81 263 ASP A CA 1
ATOM 2134 C C . ASP A 1 263 ? -0.399 4.609 -0.088 1.00 83.81 263 ASP A C 1
ATOM 2136 O O . ASP A 1 263 ? -0.901 5.381 -0.904 1.00 83.81 263 ASP A O 1
ATOM 2140 N N . ASN A 1 264 ? 0.848 4.136 -0.184 1.00 87.88 264 ASN A N 1
ATOM 2141 C CA . ASN A 1 264 ? 1.735 4.323 -1.314 1.00 87.88 264 ASN A CA 1
ATOM 2142 C C . ASN A 1 264 ? 1.198 3.623 -2.566 1.00 87.88 264 ASN A C 1
ATOM 2144 O O . ASN A 1 264 ? 1.040 2.401 -2.597 1.00 87.88 264 ASN A O 1
ATOM 2148 N N . LEU A 1 265 ? 0.997 4.374 -3.644 1.00 84.25 265 LEU A N 1
ATOM 2149 C CA . LEU A 1 265 ? 0.624 3.814 -4.945 1.00 84.25 265 LEU A CA 1
ATOM 2150 C C . LEU A 1 265 ? 1.737 2.919 -5.519 1.00 84.25 265 LEU A C 1
ATOM 2152 O O . LEU A 1 265 ? 1.493 1.798 -5.978 1.00 84.25 265 LEU A O 1
ATOM 2156 N N . MET A 1 266 ? 2.970 3.413 -5.481 1.00 90.31 266 MET A N 1
ATOM 2157 C CA . MET A 1 266 ? 4.165 2.781 -6.027 1.00 90.31 266 MET A CA 1
ATOM 2158 C C . MET A 1 266 ? 5.028 2.177 -4.927 1.00 90.31 266 MET A C 1
ATOM 2160 O O . MET A 1 266 ? 4.979 2.574 -3.763 1.00 90.31 266 MET A O 1
ATOM 2164 N N . THR A 1 267 ? 5.839 1.199 -5.315 1.00 92.94 267 THR A N 1
ATOM 2165 C CA . THR A 1 267 ? 6.857 0.649 -4.428 1.00 92.94 267 THR A CA 1
ATOM 2166 C C . THR A 1 267 ? 8.001 1.648 -4.360 1.00 92.94 267 THR A C 1
ATOM 2168 O O . THR A 1 267 ? 8.506 2.078 -5.395 1.00 92.94 267 THR A O 1
ATOM 2171 N N . THR A 1 268 ? 8.406 2.049 -3.159 1.00 93.62 268 THR A N 1
ATOM 2172 C CA . THR A 1 268 ? 9.554 2.945 -3.005 1.00 93.62 268 THR A CA 1
ATOM 2173 C C . THR A 1 268 ? 10.789 2.127 -2.690 1.00 93.62 268 THR A C 1
ATOM 2175 O O . THR A 1 268 ? 10.747 1.224 -1.855 1.00 93.62 268 THR A O 1
ATOM 2178 N N . ILE A 1 269 ? 11.888 2.434 -3.365 1.00 92.88 269 ILE A N 1
ATOM 2179 C CA . ILE A 1 269 ? 13.169 1.753 -3.181 1.00 92.88 269 ILE A CA 1
ATOM 2180 C C . ILE A 1 269 ? 14.206 2.748 -2.646 1.00 92.88 269 ILE A C 1
ATOM 2182 O O . ILE A 1 269 ? 14.043 3.947 -2.885 1.00 92.88 269 ILE A O 1
ATOM 2186 N N . PRO A 1 270 ? 15.230 2.298 -1.906 1.00 92.31 270 PRO A N 1
ATOM 2187 C CA . PRO A 1 270 ? 16.289 3.178 -1.419 1.00 92.31 270 PRO A CA 1
ATOM 2188 C C . PRO A 1 270 ? 16.928 3.969 -2.560 1.00 92.31 270 PRO A C 1
ATOM 2190 O O . PRO A 1 270 ? 17.180 3.405 -3.628 1.00 92.31 270 PRO A O 1
ATOM 2193 N N . GLU A 1 271 ? 17.217 5.250 -2.339 1.00 92.12 271 GLU A N 1
ATOM 2194 C CA . GLU A 1 271 ? 17.879 6.108 -3.332 1.00 92.12 271 GLU A CA 1
ATOM 2195 C C . GLU A 1 271 ? 19.213 5.506 -3.803 1.00 92.12 271 GLU A C 1
ATOM 2197 O O . GLU A 1 271 ? 19.471 5.435 -5.001 1.00 92.12 271 GLU A O 1
ATOM 2202 N N . SER A 1 272 ? 19.983 4.909 -2.887 1.00 88.69 272 SER A N 1
ATOM 2203 C CA . SER A 1 272 ? 21.243 4.226 -3.204 1.00 88.69 272 SER A CA 1
ATOM 2204 C C . SER A 1 272 ? 21.095 3.034 -4.158 1.00 88.69 272 SER A C 1
ATOM 2206 O O . SER A 1 272 ? 22.027 2.723 -4.903 1.00 88.69 272 SER A O 1
ATOM 2208 N N . LEU A 1 273 ? 19.947 2.346 -4.134 1.00 87.12 273 LEU A N 1
ATOM 2209 C CA . LEU A 1 273 ? 19.608 1.329 -5.125 1.00 87.12 273 LEU A CA 1
ATOM 2210 C C . LEU A 1 273 ? 19.144 1.998 -6.415 1.00 87.12 273 LEU A C 1
ATOM 2212 O O . LEU A 1 273 ? 19.565 1.609 -7.500 1.00 87.12 273 LEU A O 1
ATOM 2216 N N . PHE A 1 274 ? 18.262 2.986 -6.296 1.00 89.38 274 PHE A N 1
ATOM 2217 C CA . PHE A 1 274 ? 17.683 3.703 -7.421 1.00 89.38 274 PHE A CA 1
ATOM 2218 C C . PHE A 1 274 ? 18.761 4.293 -8.348 1.00 89.38 274 PHE A C 1
ATOM 2220 O O . PHE A 1 274 ? 18.682 4.130 -9.568 1.00 89.38 274 PHE A O 1
ATOM 2227 N N . ASP A 1 275 ? 19.811 4.878 -7.774 1.00 88.94 275 ASP A N 1
ATOM 2228 C CA . ASP A 1 275 ? 20.955 5.434 -8.499 1.00 88.94 275 ASP A CA 1
ATOM 2229 C C . ASP A 1 275 ? 21.747 4.379 -9.271 1.00 88.94 275 ASP A C 1
ATOM 2231 O O . ASP A 1 275 ? 22.144 4.607 -10.412 1.00 88.94 275 ASP A O 1
ATOM 2235 N N . THR A 1 276 ? 21.926 3.187 -8.708 1.00 84.31 276 THR A N 1
ATOM 2236 C CA . THR A 1 276 ? 22.536 2.075 -9.442 1.00 84.31 276 THR A CA 1
ATOM 2237 C C . THR A 1 276 ? 21.666 1.649 -10.623 1.00 84.31 276 THR A C 1
ATOM 2239 O O . THR A 1 276 ? 22.158 1.368 -11.722 1.00 84.31 276 THR A O 1
ATOM 2242 N N . LEU A 1 277 ? 20.350 1.582 -10.415 1.00 85.62 277 LEU A N 1
ATOM 2243 C CA . LEU A 1 277 ? 19.427 1.164 -11.464 1.00 85.62 277 LEU A CA 1
ATOM 2244 C C . LEU A 1 277 ? 19.430 2.141 -12.624 1.00 85.62 277 LEU A C 1
ATOM 2246 O O . LEU A 1 277 ? 19.350 1.698 -13.766 1.00 85.62 277 LEU A O 1
ATOM 2250 N N . ARG A 1 278 ? 19.568 3.440 -12.349 1.00 90.00 278 ARG A N 1
ATOM 2251 C CA . ARG A 1 278 ? 19.575 4.504 -13.353 1.00 90.00 278 ARG A CA 1
ATOM 2252 C C . ARG A 1 278 ? 20.469 4.188 -14.546 1.00 90.00 278 ARG A C 1
ATOM 2254 O O . ARG A 1 278 ? 19.998 4.256 -15.676 1.00 90.00 278 ARG A O 1
ATOM 2261 N N . GLU A 1 279 ? 21.724 3.806 -14.327 1.00 86.44 279 GLU A N 1
ATOM 2262 C CA . GLU A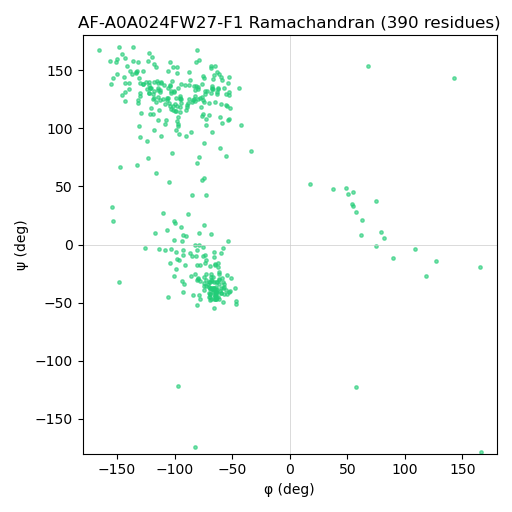 1 279 ? 22.652 3.512 -15.430 1.00 86.44 279 GLU A CA 1
ATOM 2263 C C . GLU A 1 279 ? 22.204 2.305 -16.261 1.00 86.44 279 GLU A C 1
ATOM 2265 O O . GLU A 1 279 ? 22.283 2.297 -17.491 1.00 86.44 279 GLU A O 1
ATOM 2270 N N . SER A 1 280 ? 21.708 1.265 -15.594 1.00 85.69 280 SER A N 1
ATOM 2271 C CA . SER A 1 280 ? 21.204 0.064 -16.262 1.00 85.69 280 SER A CA 1
ATOM 2272 C C . SER A 1 280 ? 19.905 0.330 -17.018 1.00 85.69 280 SER A C 1
ATOM 2274 O O . SER A 1 280 ? 19.734 -0.182 -18.119 1.00 85.69 280 SER A O 1
ATOM 2276 N N . LEU A 1 281 ? 19.027 1.169 -16.472 1.00 89.00 281 LEU A N 1
ATOM 2277 C CA . LEU A 1 281 ? 17.764 1.569 -17.082 1.00 89.00 281 LEU A CA 1
ATOM 2278 C C . LEU A 1 281 ? 17.983 2.466 -18.303 1.00 89.00 281 LEU A C 1
ATOM 2280 O O . LEU A 1 281 ? 17.382 2.208 -19.344 1.00 89.00 281 LEU A O 1
ATOM 2284 N N . ILE A 1 282 ? 18.906 3.429 -18.229 1.00 90.62 282 ILE A N 1
ATOM 2285 C CA . ILE A 1 282 ? 19.293 4.269 -19.375 1.00 90.62 282 ILE A CA 1
ATOM 2286 C C . ILE A 1 282 ? 19.838 3.407 -20.522 1.00 90.62 282 ILE A C 1
ATOM 2288 O O . ILE A 1 282 ? 19.454 3.605 -21.670 1.00 90.62 282 ILE A O 1
ATOM 2292 N N . ARG A 1 283 ? 20.667 2.393 -20.228 1.00 86.56 283 ARG A N 1
ATOM 2293 C CA . ARG A 1 283 ? 21.151 1.427 -21.240 1.00 86.56 283 ARG A CA 1
ATOM 2294 C C . ARG A 1 283 ? 20.044 0.563 -21.855 1.00 86.56 283 ARG A C 1
ATOM 2296 O O . ARG A 1 283 ? 20.268 -0.050 -22.892 1.00 86.56 283 ARG A O 1
ATOM 2303 N N . MET A 1 284 ? 18.884 0.482 -21.207 1.00 83.56 284 MET A N 1
ATOM 2304 C CA . MET A 1 284 ? 17.682 -0.198 -21.699 1.00 83.56 284 MET A CA 1
ATOM 2305 C C . MET A 1 284 ? 16.666 0.786 -22.310 1.00 83.56 284 MET A C 1
ATOM 2307 O O . MET A 1 284 ? 15.487 0.442 -22.427 1.00 83.56 284 MET A O 1
ATOM 2311 N N . ASP A 1 285 ? 17.098 1.997 -22.668 1.00 90.38 285 ASP A N 1
ATOM 2312 C CA . ASP A 1 285 ? 16.284 3.067 -23.260 1.00 90.38 285 ASP A CA 1
ATOM 2313 C C . ASP A 1 285 ? 15.151 3.589 -22.360 1.00 90.38 285 ASP A C 1
ATOM 2315 O O . ASP A 1 285 ? 14.190 4.184 -22.847 1.00 90.38 285 ASP A O 1
ATOM 2319 N N . PHE A 1 286 ? 15.238 3.383 -21.041 1.00 92.19 286 PHE A N 1
ATOM 2320 C CA . PHE A 1 286 ? 14.363 4.072 -20.092 1.00 92.19 286 PHE A CA 1
ATOM 2321 C C . PHE A 1 286 ? 14.888 5.478 -19.812 1.00 92.19 286 PHE A C 1
ATOM 2323 O O . PHE A 1 286 ? 16.070 5.680 -19.532 1.00 92.19 286 PHE A O 1
ATOM 2330 N N . TYR A 1 287 ? 13.981 6.444 -19.797 1.00 94.62 287 TYR A N 1
ATOM 2331 C CA . TYR A 1 287 ? 14.244 7.824 -19.414 1.00 94.62 287 TYR A CA 1
ATOM 2332 C C . TYR A 1 287 ? 13.327 8.238 -18.260 1.00 94.62 287 TYR A C 1
ATOM 2334 O O . TYR A 1 287 ? 12.307 7.604 -17.991 1.00 94.62 287 TYR A O 1
ATOM 2342 N N . TRP A 1 288 ? 13.739 9.262 -17.517 1.00 94.00 288 TRP A N 1
ATOM 2343 C CA . TRP A 1 288 ? 12.996 9.757 -16.361 1.00 94.00 288 TRP A CA 1
ATOM 2344 C C . TRP A 1 288 ? 12.010 10.836 -16.797 1.00 94.00 288 TRP A C 1
ATOM 2346 O O . TRP A 1 288 ? 12.424 11.899 -17.255 1.00 94.00 288 TRP A O 1
ATOM 2356 N N . GLU A 1 289 ? 10.720 10.572 -16.641 1.00 92.50 289 GLU A N 1
ATOM 2357 C CA . GLU A 1 289 ? 9.642 11.509 -16.954 1.00 92.50 289 GLU A CA 1
ATOM 2358 C C . GLU A 1 289 ? 8.461 11.232 -16.017 1.00 92.50 289 GLU A C 1
ATOM 2360 O O . GLU A 1 289 ? 8.261 10.099 -15.586 1.00 92.50 289 GLU A O 1
ATOM 2365 N N . SER A 1 290 ? 7.702 12.264 -15.634 1.00 87.31 290 SER A N 1
ATOM 2366 C CA . SER A 1 290 ? 6.522 12.109 -14.761 1.00 87.31 290 SER A CA 1
ATOM 2367 C C . SER A 1 290 ? 6.797 11.302 -13.477 1.00 87.31 290 SER A C 1
ATOM 2369 O O . SER A 1 290 ? 6.020 10.425 -13.078 1.00 87.31 290 SER A O 1
ATOM 2371 N N . ASN A 1 291 ? 7.943 11.595 -12.845 1.00 88.56 291 ASN A N 1
ATOM 2372 C CA . ASN A 1 291 ? 8.442 10.977 -11.610 1.00 88.56 291 ASN A CA 1
ATOM 2373 C C . ASN A 1 291 ? 8.625 9.452 -11.670 1.00 88.56 291 ASN A C 1
ATOM 2375 O O . ASN A 1 291 ? 8.512 8.774 -10.649 1.00 88.56 291 ASN A O 1
ATOM 2379 N N . ARG A 1 292 ? 8.896 8.897 -12.855 1.00 91.62 292 ARG A N 1
ATOM 2380 C CA . ARG A 1 292 ? 9.178 7.470 -13.030 1.00 91.62 292 ARG A CA 1
ATOM 2381 C C . ARG A 1 292 ? 10.116 7.220 -14.203 1.00 91.62 292 ARG A C 1
ATOM 2383 O O . ARG A 1 292 ? 10.238 8.031 -15.117 1.00 91.62 292 ARG A O 1
ATOM 2390 N N . TYR A 1 293 ? 10.764 6.058 -14.196 1.00 92.75 293 TYR A N 1
ATOM 2391 C CA . TYR A 1 293 ? 11.450 5.570 -15.388 1.00 92.75 293 TYR A CA 1
ATOM 2392 C C . TYR A 1 293 ? 10.439 4.982 -16.358 1.00 92.75 293 TYR A C 1
ATOM 2394 O O . TYR A 1 293 ? 9.681 4.078 -15.996 1.00 92.75 293 TYR A O 1
ATOM 2402 N N . GLN A 1 294 ? 10.458 5.464 -17.594 1.00 93.62 294 GLN A N 1
ATOM 2403 C CA . GLN A 1 294 ? 9.563 5.010 -18.642 1.00 93.62 294 GLN A CA 1
ATOM 2404 C C . GLN A 1 294 ? 10.238 4.952 -20.009 1.00 93.62 294 GLN A C 1
ATOM 2406 O O . GLN A 1 294 ? 11.292 5.545 -20.224 1.00 93.62 294 GLN A O 1
ATOM 2411 N N . ARG A 1 295 ? 9.638 4.191 -20.922 1.00 91.88 295 ARG A N 1
ATOM 2412 C CA . ARG A 1 295 ? 10.004 4.143 -22.341 1.00 91.88 295 ARG A CA 1
ATOM 2413 C C . ARG A 1 295 ? 8.786 3.796 -23.192 1.00 91.88 295 ARG A C 1
ATOM 2415 O O . ARG A 1 295 ? 7.889 3.122 -22.677 1.00 91.88 295 ARG A O 1
ATOM 2422 N N . PRO A 1 296 ? 8.754 4.142 -24.488 1.00 90.56 296 PRO A N 1
ATOM 2423 C CA . PRO A 1 296 ? 7.823 3.527 -25.419 1.00 90.56 296 PRO A CA 1
ATOM 2424 C C . PRO A 1 296 ? 7.950 2.007 -25.335 1.00 90.56 296 PRO A C 1
ATOM 2426 O O . PRO A 1 296 ? 9.050 1.449 -25.401 1.00 90.56 296 PRO A O 1
ATOM 2429 N N . CYS A 1 297 ? 6.833 1.313 -25.163 1.00 85.12 297 CYS A N 1
ATOM 2430 C CA . CYS A 1 297 ? 6.841 -0.127 -25.329 1.00 85.12 297 CYS A CA 1
ATOM 2431 C C . CYS A 1 297 ? 7.198 -0.423 -26.790 1.00 85.12 297 CYS A C 1
ATOM 2433 O O . CYS A 1 297 ? 6.606 0.154 -27.703 1.00 85.12 297 CYS A O 1
ATOM 2435 N N . GLN A 1 298 ? 8.174 -1.307 -27.025 1.00 73.31 298 GLN A N 1
ATOM 2436 C CA . GLN A 1 298 ? 8.460 -1.787 -28.380 1.00 73.31 298 GLN A CA 1
ATOM 2437 C C . GLN A 1 298 ? 7.149 -2.303 -28.983 1.00 73.31 298 GLN A C 1
ATOM 2439 O O . GLN A 1 298 ? 6.437 -3.032 -28.292 1.00 73.31 298 GLN A O 1
ATOM 2444 N N . GLN A 1 299 ? 6.833 -1.871 -30.212 1.00 50.19 299 GLN A N 1
ATOM 2445 C CA . GLN A 1 299 ? 5.580 -2.112 -30.943 1.00 50.19 299 GLN A CA 1
ATOM 2446 C C . GLN A 1 299 ? 5.251 -3.608 -31.066 1.00 50.19 299 GLN A C 1
ATOM 2448 O O . GLN A 1 299 ? 5.406 -4.242 -32.104 1.00 50.19 299 GLN A O 1
ATOM 2453 N N . LEU A 1 300 ? 4.774 -4.197 -29.990 1.00 50.59 300 LEU A N 1
ATOM 2454 C CA . LEU A 1 300 ? 3.856 -5.305 -30.038 1.00 50.59 300 LEU A CA 1
ATOM 2455 C C . LEU A 1 300 ? 2.494 -4.626 -29.902 1.00 50.59 300 LEU A C 1
ATOM 2457 O O . LEU A 1 300 ? 2.291 -3.826 -28.989 1.00 50.59 300 LEU A O 1
ATOM 2461 N N . GLU A 1 301 ? 1.587 -4.867 -30.848 1.00 51.22 301 GLU A N 1
ATOM 2462 C CA . GLU A 1 301 ? 0.183 -4.461 -30.709 1.00 51.22 301 GLU A CA 1
ATOM 2463 C C . GLU A 1 301 ? -0.276 -4.811 -29.288 1.00 51.22 301 GLU A C 1
ATOM 2465 O O . GLU A 1 301 ? 0.049 -5.892 -28.801 1.00 51.22 301 GLU A O 1
ATOM 2470 N N . TYR A 1 302 ? -0.967 -3.911 -28.591 1.00 52.41 302 TYR A N 1
ATOM 2471 C CA . TYR A 1 302 ? -1.328 -4.079 -27.177 1.00 52.41 302 TYR A CA 1
ATOM 2472 C C . TYR A 1 302 ? -1.923 -5.471 -26.867 1.00 52.41 302 TYR A C 1
ATOM 2474 O O . TYR A 1 302 ? -1.575 -6.101 -25.870 1.00 52.41 302 TYR A O 1
ATOM 2482 N N . GLU A 1 303 ? -2.729 -6.017 -27.781 1.00 53.91 303 GLU A N 1
ATOM 2483 C CA . GLU A 1 303 ? -3.287 -7.374 -27.707 1.00 53.91 303 GLU A CA 1
ATOM 2484 C C . GLU A 1 303 ? -2.208 -8.471 -27.762 1.00 53.91 303 GLU A C 1
ATOM 2486 O O . GLU A 1 303 ? -2.230 -9.414 -26.965 1.00 53.91 303 GLU A O 1
ATOM 2491 N N . LYS A 1 304 ? -1.198 -8.308 -28.625 1.00 53.16 304 LYS A N 1
ATOM 2492 C CA . LYS A 1 304 ? 0.001 -9.154 -28.674 1.00 53.16 304 LYS A CA 1
ATOM 2493 C C . LYS A 1 304 ? 0.897 -8.947 -27.458 1.00 53.16 304 LYS A C 1
ATOM 2495 O O . LYS A 1 304 ? 1.500 -9.921 -27.038 1.00 53.16 304 LYS A O 1
ATOM 2500 N N . VAL A 1 305 ? 0.976 -7.757 -26.854 1.00 53.34 305 VAL A N 1
ATOM 2501 C CA . VAL A 1 305 ? 1.706 -7.526 -25.586 1.00 53.34 305 VAL A CA 1
ATOM 2502 C C . VAL A 1 305 ? 1.037 -8.272 -24.444 1.00 53.34 305 VAL A C 1
ATOM 2504 O O . VAL A 1 305 ? 1.713 -8.967 -23.694 1.00 53.34 305 VAL A O 1
ATOM 2507 N N . VAL A 1 306 ? -0.287 -8.176 -24.319 1.00 57.38 306 VAL A N 1
ATOM 2508 C CA . VAL A 1 306 ? -1.041 -8.866 -23.267 1.00 57.38 306 VAL A CA 1
ATOM 2509 C C . VAL A 1 306 ? -0.954 -10.383 -23.448 1.00 57.38 306 VAL A C 1
ATOM 2511 O O . VAL A 1 306 ? -0.688 -11.094 -22.477 1.00 57.38 306 VAL A O 1
ATOM 2514 N N . GLU A 1 307 ? -1.096 -10.900 -24.673 1.00 57.66 307 GLU A N 1
ATOM 2515 C CA . GLU A 1 307 ? -0.855 -12.321 -24.955 1.00 57.66 307 GLU A CA 1
ATOM 2516 C C . GLU A 1 307 ? 0.607 -12.733 -24.740 1.00 57.66 307 GLU A C 1
ATOM 2518 O O . GLU A 1 307 ? 0.862 -13.797 -24.179 1.00 57.66 307 GLU A O 1
ATOM 2523 N N . PHE A 1 308 ? 1.572 -11.911 -25.154 1.00 52.03 308 PHE A N 1
ATOM 2524 C CA . PHE A 1 308 ? 3.001 -12.172 -24.992 1.00 52.03 308 PHE A CA 1
ATOM 2525 C C . PHE A 1 308 ? 3.402 -12.145 -23.522 1.00 52.03 308 PHE A C 1
ATOM 2527 O O . PHE A 1 308 ? 4.178 -12.988 -23.118 1.00 52.03 308 PHE A O 1
ATOM 2534 N N . ILE A 1 309 ? 2.858 -11.268 -22.682 1.00 54.59 309 ILE A N 1
ATOM 2535 C CA . ILE A 1 309 ? 3.122 -11.272 -21.235 1.00 54.59 309 ILE A CA 1
ATOM 2536 C C . ILE A 1 309 ? 2.490 -12.498 -20.574 1.00 54.59 309 ILE A C 1
ATOM 2538 O O . ILE A 1 309 ? 3.097 -13.100 -19.687 1.00 54.59 309 ILE A O 1
ATOM 2542 N N . LYS A 1 310 ? 1.293 -12.901 -21.023 1.00 57.88 310 LYS A N 1
ATOM 2543 C CA . LYS A 1 310 ? 0.641 -14.134 -20.560 1.00 57.88 310 LYS A CA 1
ATOM 2544 C C . LYS A 1 310 ? 1.421 -15.391 -20.975 1.00 57.88 310 LYS A C 1
ATOM 2546 O O . LYS A 1 310 ? 1.493 -16.334 -20.193 1.00 57.88 310 LYS A O 1
ATOM 2551 N N . LYS A 1 311 ? 2.022 -15.411 -22.174 1.00 55.03 311 LYS A N 1
ATOM 2552 C CA . LYS A 1 311 ? 2.730 -16.576 -22.750 1.00 55.03 311 LYS A CA 1
ATOM 2553 C C . LYS A 1 311 ? 4.248 -16.589 -22.483 1.00 55.03 311 LYS A C 1
ATOM 2555 O 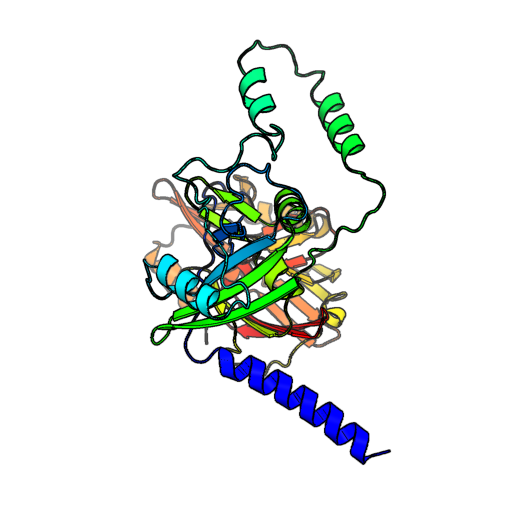O . LYS A 1 311 ? 4.822 -17.661 -22.320 1.00 55.03 311 LYS A O 1
ATOM 2560 N N . ASN A 1 312 ? 4.900 -15.433 -22.382 1.00 45.84 312 ASN A N 1
ATOM 2561 C CA . ASN A 1 312 ? 6.344 -15.249 -22.217 1.00 45.84 312 ASN A CA 1
ATOM 2562 C C . ASN A 1 312 ? 6.669 -14.462 -20.940 1.00 45.84 312 ASN A C 1
ATOM 2564 O O . ASN A 1 312 ? 6.454 -13.259 -20.821 1.00 45.84 312 ASN A O 1
ATOM 2568 N N . LYS A 1 313 ? 7.302 -15.153 -19.986 1.00 52.19 313 LYS A N 1
ATOM 2569 C CA . LYS A 1 313 ? 7.676 -14.648 -18.650 1.00 52.19 313 LYS A CA 1
ATOM 2570 C C . LYS A 1 313 ? 8.772 -13.565 -18.636 1.00 52.19 313 LYS A C 1
ATOM 2572 O O . LYS A 1 313 ? 9.304 -13.264 -17.570 1.00 52.19 313 LYS A O 1
ATOM 2577 N N . ARG A 1 314 ? 9.175 -13.016 -19.784 1.00 50.00 314 ARG A N 1
ATOM 2578 C CA . ARG A 1 314 ? 10.265 -12.039 -19.885 1.00 50.00 314 ARG A CA 1
ATOM 2579 C C . ARG A 1 314 ? 9.795 -10.855 -20.716 1.00 50.00 314 ARG A C 1
ATOM 2581 O O . ARG A 1 314 ? 9.804 -10.926 -21.939 1.00 50.00 314 ARG A O 1
ATOM 2588 N N . ILE A 1 315 ? 9.448 -9.754 -20.049 1.00 56.78 315 ILE A N 1
ATOM 2589 C CA . ILE A 1 315 ? 9.620 -8.432 -20.660 1.00 56.78 315 ILE A CA 1
ATOM 2590 C C . ILE A 1 315 ? 11.119 -8.354 -20.951 1.00 56.78 315 ILE A C 1
ATOM 2592 O O . ILE A 1 315 ? 11.928 -8.325 -20.024 1.00 56.78 315 ILE A O 1
ATOM 2596 N N . SER A 1 316 ? 11.485 -8.509 -22.219 1.00 55.97 316 SER A N 1
ATOM 2597 C CA . SER A 1 316 ? 12.850 -8.772 -22.667 1.00 55.97 316 SER A CA 1
ATOM 2598 C C . SER A 1 316 ? 13.822 -7.730 -22.104 1.00 55.97 316 SER A C 1
ATOM 2600 O O . SER A 1 316 ? 13.797 -6.571 -22.511 1.00 55.97 316 SER A O 1
ATOM 2602 N N . GLY A 1 317 ? 14.647 -8.149 -21.139 1.00 70.94 317 GLY A N 1
ATOM 2603 C CA . GLY A 1 317 ? 15.768 -7.376 -20.592 1.00 70.94 317 GLY A CA 1
ATOM 2604 C C . GLY A 1 317 ? 15.688 -7.033 -19.101 1.00 70.94 317 GLY A C 1
ATOM 2605 O O . GLY A 1 317 ? 16.734 -6.917 -18.471 1.00 70.94 317 GLY A O 1
ATOM 2606 N N . LEU A 1 318 ? 14.493 -6.931 -18.507 1.00 81.44 318 LEU A N 1
ATOM 2607 C CA . LEU A 1 318 ? 14.360 -6.538 -17.098 1.00 81.44 318 LEU A CA 1
ATOM 2608 C C . LEU A 1 318 ? 14.445 -7.759 -16.154 1.00 81.44 318 LEU A C 1
ATOM 2610 O O . LEU A 1 318 ? 13.683 -8.718 -16.330 1.00 81.44 318 LEU A O 1
ATOM 2614 N N . PRO A 1 319 ? 15.350 -7.764 -15.157 1.00 84.12 319 PRO A N 1
ATOM 2615 C CA . PRO A 1 319 ? 15.521 -8.888 -14.237 1.00 84.12 319 PRO A CA 1
ATOM 2616 C C . PRO A 1 319 ? 14.434 -8.908 -13.149 1.00 84.12 319 PRO A C 1
ATOM 2618 O O . PRO A 1 319 ? 13.804 -7.886 -12.880 1.00 84.12 319 PRO A O 1
ATOM 2621 N N . PRO A 1 320 ? 14.177 -10.053 -12.498 1.00 88.44 320 PRO A N 1
ATOM 2622 C CA . PRO A 1 320 ? 13.336 -10.065 -11.306 1.00 88.44 320 PRO A CA 1
ATOM 2623 C C . PRO A 1 320 ? 13.992 -9.273 -10.164 1.00 88.44 320 PRO A C 1
ATOM 2625 O O . PRO A 1 320 ? 15.216 -9.169 -10.106 1.00 88.44 320 PRO A O 1
ATOM 2628 N N . LEU A 1 321 ? 13.168 -8.741 -9.259 1.00 89.12 321 LEU A N 1
ATOM 2629 C CA . LEU A 1 321 ? 13.607 -8.255 -7.952 1.00 89.12 321 LEU A CA 1
ATOM 2630 C C . LEU A 1 321 ? 13.387 -9.370 -6.932 1.00 89.12 321 LEU A C 1
ATOM 2632 O O . LEU A 1 321 ? 12.245 -9.760 -6.680 1.00 89.12 321 LEU A O 1
ATOM 2636 N N . ASP A 1 322 ? 14.473 -9.891 -6.374 1.00 91.19 322 ASP A N 1
ATOM 2637 C CA . ASP A 1 322 ? 14.438 -10.974 -5.396 1.00 91.19 322 ASP A CA 1
ATOM 2638 C C . ASP A 1 322 ? 14.723 -10.439 -3.995 1.00 91.19 322 ASP A C 1
ATOM 2640 O O . ASP A 1 322 ? 15.658 -9.666 -3.790 1.00 91.19 322 ASP A O 1
ATOM 2644 N N . LEU A 1 323 ? 13.919 -10.875 -3.029 1.00 90.62 323 LEU A N 1
ATOM 2645 C CA . LEU A 1 323 ? 14.063 -10.585 -1.609 1.00 90.62 323 LEU A CA 1
ATOM 2646 C C . LEU A 1 323 ? 14.342 -11.890 -0.867 1.00 90.62 323 LEU A C 1
ATOM 2648 O O . LEU A 1 323 ? 13.559 -12.842 -0.936 1.00 90.62 323 LEU A O 1
ATOM 2652 N N . MET A 1 324 ? 15.462 -11.924 -0.160 1.00 88.62 324 MET A N 1
ATOM 2653 C CA . MET A 1 324 ? 16.001 -13.080 0.540 1.00 88.62 324 MET A CA 1
ATOM 2654 C C . MET A 1 324 ? 16.131 -12.778 2.034 1.00 88.62 324 MET A C 1
ATOM 2656 O O . MET A 1 324 ? 16.625 -11.724 2.428 1.00 88.62 324 MET A O 1
ATOM 2660 N N . TYR A 1 325 ? 15.705 -13.716 2.875 1.00 83.25 325 TYR A N 1
ATOM 2661 C CA . TYR A 1 325 ? 15.901 -13.670 4.322 1.00 83.25 325 TYR A CA 1
ATOM 2662 C C . TYR A 1 325 ? 16.698 -14.903 4.738 1.00 83.25 325 TYR A C 1
ATOM 2664 O O . TYR A 1 325 ? 16.274 -16.040 4.520 1.00 83.25 325 TYR A O 1
ATOM 2672 N N . GLY A 1 326 ? 17.896 -14.686 5.282 1.00 80.25 326 GLY A N 1
ATOM 2673 C CA . GLY A 1 326 ? 18.869 -15.764 5.446 1.00 80.25 326 GLY A CA 1
ATOM 2674 C C . GLY A 1 326 ? 19.181 -16.422 4.097 1.00 80.25 326 GLY A C 1
ATOM 2675 O O . GLY A 1 326 ? 19.576 -15.745 3.153 1.00 80.25 326 GLY A O 1
ATOM 2676 N N . ASN A 1 327 ? 18.966 -17.735 4.000 1.00 79.81 327 ASN A N 1
ATOM 2677 C CA . ASN A 1 327 ? 19.156 -18.501 2.761 1.00 79.81 327 ASN A CA 1
ATOM 2678 C C . ASN A 1 327 ? 17.841 -18.785 2.015 1.00 79.81 327 ASN A C 1
ATOM 2680 O O . ASN A 1 327 ? 17.849 -19.503 1.014 1.00 79.81 327 ASN A O 1
ATOM 2684 N N . GLU A 1 328 ? 16.713 -18.261 2.496 1.00 84.25 328 GLU A N 1
ATOM 2685 C CA . GLU A 1 328 ? 15.400 -18.509 1.910 1.00 84.25 328 GLU A CA 1
ATOM 2686 C C . GLU A 1 328 ? 14.959 -17.328 1.046 1.00 84.25 328 GLU A C 1
ATOM 2688 O O . GLU A 1 328 ? 15.003 -16.164 1.451 1.00 84.25 328 GLU A O 1
ATOM 2693 N N . GLN A 1 329 ? 14.514 -17.631 -0.173 1.00 79.38 329 GLN A N 1
ATOM 2694 C CA . GLN A 1 329 ? 13.890 -16.646 -1.047 1.00 79.38 329 GLN A CA 1
ATOM 2695 C C . GLN A 1 329 ? 12.466 -16.384 -0.557 1.00 79.38 329 GLN A C 1
ATOM 2697 O O . GLN A 1 329 ? 11.590 -17.244 -0.658 1.00 79.38 329 GLN A O 1
ATOM 2702 N N . VAL A 1 330 ? 12.238 -15.186 -0.023 1.00 82.06 330 VAL A N 1
ATOM 2703 C CA . VAL A 1 330 ? 10.949 -14.796 0.556 1.00 82.06 330 VAL A CA 1
ATOM 2704 C C . VAL A 1 330 ? 10.012 -14.297 -0.536 1.00 82.06 330 VAL A C 1
ATOM 2706 O O . VAL A 1 330 ? 8.834 -14.665 -0.551 1.00 82.06 330 VAL A O 1
ATOM 2709 N N . LEU A 1 331 ? 10.521 -13.473 -1.462 1.00 89.44 331 LEU A N 1
ATOM 2710 C CA . LEU A 1 331 ? 9.739 -12.871 -2.545 1.00 89.44 331 LEU A CA 1
ATOM 2711 C C . LEU A 1 331 ? 10.550 -12.768 -3.838 1.00 89.44 331 LEU A C 1
ATOM 2713 O O . LEU A 1 331 ? 11.730 -12.439 -3.821 1.00 89.44 331 LEU A O 1
ATOM 2717 N N . THR A 1 332 ? 9.868 -12.966 -4.962 1.00 91.50 332 THR A N 1
ATOM 2718 C CA . THR A 1 332 ? 10.367 -12.694 -6.317 1.00 91.50 332 THR A CA 1
ATOM 2719 C C . THR A 1 332 ? 9.346 -11.861 -7.068 1.00 91.50 332 THR A C 1
ATOM 2721 O O . THR A 1 332 ? 8.255 -12.342 -7.384 1.00 91.50 332 THR A O 1
ATOM 2724 N N . ILE A 1 333 ? 9.684 -10.619 -7.389 1.00 90.38 333 ILE A N 1
ATOM 2725 C CA . ILE A 1 333 ? 8.844 -9.737 -8.194 1.00 90.38 333 ILE A CA 1
ATOM 2726 C C . ILE A 1 333 ? 9.349 -9.785 -9.632 1.00 90.38 333 ILE A C 1
ATOM 2728 O O . ILE A 1 333 ? 10.400 -9.242 -9.970 1.00 90.38 333 ILE A O 1
ATOM 2732 N N . LYS A 1 334 ? 8.596 -10.455 -10.503 1.00 90.00 334 LYS A N 1
ATOM 2733 C CA . LYS A 1 334 ? 8.912 -10.515 -11.935 1.00 90.00 334 LYS A CA 1
ATOM 2734 C C . LYS A 1 334 ? 8.711 -9.145 -12.590 1.00 90.00 334 LYS A C 1
ATOM 2736 O O . LYS A 1 334 ? 7.850 -8.375 -12.170 1.00 90.00 334 LYS A O 1
ATOM 2741 N N . ALA A 1 335 ? 9.438 -8.889 -13.679 1.00 87.75 335 ALA A N 1
ATOM 2742 C CA . ALA A 1 335 ? 9.359 -7.629 -14.423 1.00 87.75 335 ALA A CA 1
ATOM 2743 C C . ALA A 1 335 ? 7.937 -7.236 -14.832 1.00 87.75 335 ALA A C 1
ATOM 2745 O O . ALA A 1 335 ? 7.534 -6.091 -14.663 1.00 87.75 335 ALA A O 1
ATOM 2746 N N . ASN A 1 336 ? 7.129 -8.198 -15.275 1.00 85.19 336 ASN A N 1
ATOM 2747 C CA . ASN A 1 336 ? 5.738 -7.950 -15.647 1.00 85.19 336 ASN A CA 1
ATOM 2748 C C . ASN A 1 336 ? 4.821 -7.540 -14.484 1.00 85.19 336 ASN A C 1
ATOM 2750 O O . ASN A 1 336 ? 3.664 -7.223 -14.732 1.00 85.19 336 ASN A O 1
ATOM 2754 N N . LYS A 1 337 ? 5.305 -7.563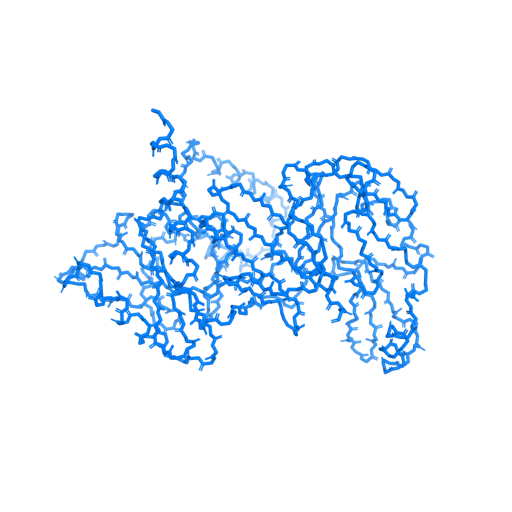 -13.237 1.00 89.75 337 LYS A N 1
ATOM 2755 C CA . LYS A 1 337 ? 4.547 -7.134 -12.058 1.00 89.75 337 LYS A CA 1
ATOM 2756 C C . LYS A 1 337 ? 4.896 -5.731 -11.577 1.00 89.75 337 LYS A C 1
ATOM 2758 O O . LYS A 1 337 ? 4.041 -5.073 -10.995 1.00 89.75 337 LYS A O 1
ATOM 2763 N N . TYR A 1 338 ? 6.118 -5.264 -11.833 1.00 89.38 338 TYR A N 1
ATOM 2764 C CA . TYR A 1 338 ? 6.538 -3.903 -11.486 1.00 89.38 338 TYR A CA 1
ATOM 2765 C C . TYR A 1 338 ? 6.573 -2.945 -12.689 1.00 89.38 338 TYR A C 1
ATOM 2767 O O . TYR A 1 338 ? 6.806 -1.754 -12.503 1.00 89.38 338 TYR A O 1
ATOM 2775 N N . VAL A 1 339 ? 6.316 -3.431 -13.909 1.00 89.44 339 VAL A N 1
ATOM 2776 C CA . VAL A 1 339 ? 6.114 -2.608 -15.114 1.00 89.44 339 VAL A CA 1
ATOM 2777 C C . VAL A 1 339 ? 4.617 -2.379 -15.339 1.00 89.44 339 VAL A C 1
ATOM 2779 O O . VAL A 1 339 ? 3.845 -3.332 -15.428 1.00 89.44 339 VAL A O 1
ATOM 2782 N N . ARG A 1 340 ? 4.210 -1.114 -15.470 1.00 87.88 340 ARG A N 1
ATOM 2783 C CA . ARG A 1 340 ? 2.862 -0.682 -15.850 1.00 87.88 340 ARG A CA 1
ATOM 2784 C C . ARG A 1 340 ? 2.834 -0.262 -17.317 1.00 87.88 340 ARG A C 1
ATOM 2786 O O . ARG A 1 340 ? 3.744 0.413 -17.789 1.00 87.88 340 ARG A O 1
ATOM 2793 N N . PHE A 1 341 ? 1.752 -0.617 -18.000 1.00 86.50 341 PHE A N 1
ATOM 2794 C CA . PHE A 1 341 ? 1.458 -0.176 -19.360 1.00 86.50 341 PHE A CA 1
ATOM 2795 C C . PHE A 1 341 ? 0.486 1.000 -19.283 1.00 86.50 341 PHE A C 1
ATOM 2797 O O . PHE A 1 341 ? -0.605 0.865 -18.727 1.00 86.50 341 PHE A O 1
ATOM 2804 N N . ILE A 1 342 ? 0.902 2.155 -19.786 1.00 87.81 342 ILE A N 1
ATOM 2805 C CA . ILE A 1 342 ? 0.120 3.393 -19.811 1.00 87.81 342 ILE A CA 1
ATOM 2806 C C . ILE A 1 342 ? -0.151 3.710 -21.281 1.00 87.81 342 ILE A C 1
ATOM 2808 O O . ILE A 1 342 ? 0.753 3.586 -22.097 1.00 87.81 342 ILE A O 1
ATOM 2812 N N . THR A 1 343 ? -1.387 4.047 -21.644 1.00 86.62 343 THR A N 1
ATOM 2813 C CA . THR A 1 343 ? -1.711 4.463 -23.018 1.00 86.62 343 THR A CA 1
ATOM 2814 C C . THR A 1 343 ? -1.861 5.976 -23.038 1.00 86.62 343 THR A C 1
ATOM 2816 O O . THR A 1 343 ? -2.750 6.500 -22.373 1.00 86.62 343 THR A O 1
ATOM 2819 N N . GLU A 1 344 ? -0.991 6.662 -23.775 1.00 86.25 344 GLU A N 1
ATOM 2820 C CA . GLU A 1 344 ? -0.980 8.119 -23.930 1.00 86.25 344 GLU A CA 1
ATOM 2821 C C . GLU A 1 344 ? -0.870 8.452 -25.419 1.00 86.25 344 GLU A C 1
ATOM 2823 O O . GLU A 1 344 ? 0.062 7.997 -26.078 1.00 86.25 344 GLU A O 1
ATOM 2828 N N . ASN A 1 345 ? -1.813 9.234 -25.959 1.00 88.00 345 ASN A N 1
ATOM 2829 C CA . ASN A 1 345 ? -1.820 9.650 -27.371 1.00 88.00 345 ASN A CA 1
ATOM 2830 C C . ASN A 1 345 ? -1.618 8.475 -28.356 1.00 88.00 345 ASN A C 1
ATOM 2832 O O . ASN A 1 345 ? -0.745 8.532 -29.215 1.00 88.00 345 ASN A O 1
ATOM 2836 N N . ASP A 1 346 ? -2.369 7.381 -28.181 1.00 86.31 346 ASP A N 1
ATOM 2837 C CA . ASP A 1 346 ? -2.270 6.136 -28.970 1.00 86.31 346 ASP A CA 1
ATOM 2838 C C . ASP A 1 346 ? -0.919 5.394 -28.893 1.00 86.31 346 ASP A C 1
ATOM 2840 O O . ASP A 1 346 ? -0.699 4.393 -29.579 1.00 86.31 346 ASP A O 1
ATOM 2844 N N . HIS A 1 347 ? -0.019 5.820 -28.006 1.00 86.06 347 HIS A N 1
ATOM 2845 C CA . HIS A 1 347 ? 1.235 5.137 -27.720 1.00 86.06 347 HIS A CA 1
ATOM 2846 C C . HIS A 1 347 ? 1.161 4.394 -26.386 1.00 86.06 347 HIS A C 1
ATOM 2848 O O . HIS A 1 347 ? 0.668 4.907 -25.382 1.00 86.06 347 HIS A O 1
ATOM 2854 N N . THR A 1 348 ? 1.677 3.162 -26.354 1.00 87.38 348 THR A N 1
ATOM 2855 C CA . THR A 1 348 ? 1.840 2.416 -25.102 1.00 87.38 348 THR A CA 1
ATOM 2856 C C . THR A 1 348 ? 3.205 2.722 -24.494 1.00 87.38 348 THR A C 1
ATOM 2858 O O . THR A 1 348 ? 4.242 2.444 -25.095 1.00 87.38 348 THR A O 1
ATOM 2861 N N . ILE A 1 349 ? 3.202 3.257 -23.281 1.00 90.69 349 ILE A N 1
ATOM 2862 C CA . ILE A 1 349 ? 4.372 3.552 -22.462 1.00 90.69 349 ILE A CA 1
ATOM 2863 C C . ILE A 1 349 ? 4.542 2.447 -21.419 1.00 90.69 349 ILE A C 1
ATOM 2865 O O . ILE A 1 349 ? 3.604 2.058 -20.723 1.00 90.69 349 ILE A O 1
ATOM 2869 N N . CYS A 1 350 ? 5.766 1.947 -21.307 1.00 90.88 350 CYS A N 1
ATOM 2870 C CA . CYS A 1 350 ? 6.208 0.972 -20.326 1.00 90.88 350 CYS A CA 1
ATOM 2871 C C . CYS A 1 350 ? 6.877 1.737 -19.183 1.00 90.88 350 CYS A C 1
ATOM 2873 O O . CYS A 1 350 ? 8.014 2.183 -19.329 1.00 90.88 350 CYS A O 1
ATOM 2875 N N . ALA A 1 351 ? 6.184 1.890 -18.058 1.00 92.06 351 ALA A N 1
ATOM 2876 C CA . ALA A 1 351 ? 6.651 2.654 -16.906 1.00 92.06 351 ALA A CA 1
ATOM 2877 C C . ALA A 1 351 ? 6.947 1.745 -15.707 1.00 92.06 351 ALA A C 1
ATOM 2879 O O . ALA A 1 351 ? 6.185 0.825 -15.414 1.00 92.06 351 ALA A O 1
ATOM 2880 N N . LEU A 1 352 ? 8.037 1.998 -14.986 1.00 91.81 352 LEU A N 1
ATOM 2881 C CA . LEU A 1 352 ? 8.348 1.288 -13.745 1.00 91.81 352 LEU A CA 1
ATOM 2882 C C . LEU A 1 352 ? 7.531 1.863 -12.585 1.00 91.81 352 LEU A C 1
ATOM 2884 O O . LEU A 1 352 ? 7.502 3.073 -12.383 1.00 91.81 352 LEU A O 1
ATOM 2888 N N . ASN A 1 353 ? 6.927 0.996 -11.773 1.00 91.38 353 ASN A N 1
ATOM 2889 C CA . ASN A 1 353 ? 6.236 1.372 -10.535 1.00 91.38 353 ASN A CA 1
ATOM 2890 C C . ASN A 1 353 ? 7.209 1.465 -9.345 1.00 91.38 353 ASN A C 1
ATOM 2892 O O . ASN A 1 353 ? 6.909 0.979 -8.249 1.00 91.38 353 ASN A O 1
ATOM 2896 N N . PHE A 1 354 ? 8.377 2.066 -9.580 1.00 91.81 354 PHE A N 1
ATOM 2897 C CA . PHE A 1 354 ? 9.383 2.334 -8.562 1.00 91.81 354 PHE A CA 1
ATOM 2898 C C . PHE A 1 354 ? 9.687 3.822 -8.481 1.00 91.81 354 PHE A C 1
ATOM 2900 O O . PHE A 1 354 ? 9.924 4.461 -9.505 1.00 91.81 354 PHE A O 1
ATOM 2907 N N . ILE A 1 355 ? 9.752 4.335 -7.257 1.00 92.56 355 ILE A N 1
ATOM 2908 C CA . ILE A 1 355 ? 10.246 5.683 -6.971 1.00 92.56 355 ILE A CA 1
ATOM 2909 C C . ILE A 1 355 ? 11.343 5.622 -5.904 1.00 92.56 355 ILE A C 1
ATOM 2911 O O . ILE A 1 355 ? 11.307 4.727 -5.050 1.00 92.56 355 ILE A O 1
ATOM 2915 N N . PRO A 1 356 ? 12.324 6.537 -5.930 1.00 93.75 356 PRO A N 1
ATOM 2916 C CA . PRO A 1 356 ? 13.320 6.602 -4.875 1.00 93.75 356 PRO A CA 1
ATOM 2917 C C . PRO A 1 356 ? 12.669 7.067 -3.570 1.00 93.75 356 PRO A C 1
ATOM 2919 O O . PRO A 1 356 ? 11.690 7.816 -3.568 1.00 93.75 356 PRO A O 1
ATOM 2922 N N . ASN A 1 357 ? 13.233 6.643 -2.447 1.00 93.75 357 ASN A N 1
ATOM 2923 C CA . ASN A 1 357 ? 12.985 7.265 -1.158 1.00 93.75 357 ASN A CA 1
ATOM 2924 C C . ASN A 1 357 ? 14.307 7.477 -0.422 1.00 93.75 357 ASN A C 1
ATOM 2926 O O . ASN A 1 357 ? 15.241 6.695 -0.583 1.00 93.75 357 ASN A O 1
ATOM 2930 N N . SER A 1 358 ? 14.362 8.543 0.372 1.00 92.75 358 SER A N 1
ATOM 2931 C CA . SER A 1 358 ? 15.549 8.925 1.141 1.00 92.75 358 SER A CA 1
ATOM 2932 C C . SER A 1 358 ? 15.781 8.041 2.367 1.00 92.75 358 SER A C 1
ATOM 2934 O O . SER A 1 358 ? 16.822 8.139 3.014 1.00 92.75 358 SER A O 1
ATOM 2936 N N . GLU A 1 359 ? 14.818 7.185 2.716 1.00 91.56 359 GLU A N 1
ATOM 2937 C CA . GLU A 1 359 ? 15.006 6.181 3.748 1.00 91.56 359 GLU A CA 1
ATOM 2938 C C . GLU A 1 359 ? 15.698 4.952 3.121 1.00 91.56 359 GLU A C 1
ATOM 2940 O O . GLU A 1 359 ? 15.349 4.490 2.037 1.00 91.56 359 GLU A O 1
ATOM 2945 N N . GLU A 1 360 ? 16.688 4.376 3.804 1.00 89.62 360 GLU A N 1
ATOM 2946 C CA . GLU A 1 360 ? 17.362 3.139 3.369 1.00 89.62 360 GLU A CA 1
ATOM 2947 C C . GLU A 1 360 ? 16.476 1.904 3.640 1.00 89.62 360 GLU A C 1
ATOM 2949 O O . GLU A 1 360 ? 16.840 0.964 4.350 1.00 89.62 360 GLU A O 1
ATOM 2954 N N . LYS A 1 361 ? 15.250 1.931 3.108 1.00 93.75 361 LYS A N 1
ATOM 2955 C CA . LYS A 1 361 ? 14.240 0.883 3.246 1.00 93.75 361 LYS A CA 1
ATOM 2956 C C . LYS A 1 361 ? 13.456 0.683 1.949 1.00 93.75 361 LYS A C 1
ATOM 2958 O O . LYS A 1 361 ? 13.287 1.593 1.134 1.00 93.75 361 LYS A O 1
ATOM 2963 N N . LEU A 1 362 ? 12.939 -0.528 1.791 1.00 94.06 362 LEU A N 1
ATOM 2964 C CA . LEU A 1 362 ? 12.029 -0.908 0.722 1.00 94.06 362 LEU A CA 1
ATOM 2965 C C . LEU A 1 362 ? 10.591 -0.796 1.230 1.00 94.06 362 LEU A C 1
ATOM 2967 O O . LEU A 1 362 ? 10.199 -1.506 2.156 1.00 94.06 362 LEU A O 1
ATOM 2971 N N . VAL A 1 363 ? 9.792 0.067 0.610 1.00 94.81 363 VAL A N 1
ATOM 2972 C CA . VAL A 1 363 ? 8.377 0.217 0.952 1.00 94.81 363 VAL A CA 1
ATOM 2973 C C . VAL A 1 363 ? 7.521 -0.378 -0.152 1.00 94.81 363 VAL A C 1
ATOM 2975 O O . VAL A 1 363 ? 7.384 0.194 -1.231 1.00 94.81 363 VAL A O 1
ATOM 2978 N N . LEU A 1 364 ? 6.920 -1.527 0.130 1.00 94.50 364 LEU A N 1
ATOM 2979 C CA . LEU A 1 364 ? 5.984 -2.212 -0.746 1.00 94.50 364 LEU A CA 1
ATOM 2980 C C . LEU A 1 364 ? 4.656 -1.445 -0.749 1.00 94.50 364 LEU A C 1
ATOM 2982 O O . LEU A 1 364 ? 3.887 -1.516 0.210 1.00 94.50 364 LEU A O 1
ATOM 2986 N N . GLY A 1 365 ? 4.414 -0.685 -1.816 1.00 92.06 365 GLY A N 1
ATOM 2987 C CA . GLY A 1 365 ? 3.148 0.013 -2.042 1.00 92.06 365 GLY A CA 1
ATOM 2988 C C . GLY A 1 365 ? 2.082 -0.895 -2.655 1.00 92.06 365 GLY A C 1
ATOM 2989 O O . GLY A 1 365 ? 2.308 -2.078 -2.896 1.00 92.06 365 GLY A O 1
ATOM 2990 N N . TYR A 1 366 ? 0.933 -0.340 -3.021 1.00 87.19 366 TYR A N 1
ATOM 2991 C CA . TYR A 1 366 ? -0.137 -1.066 -3.708 1.00 87.19 366 TYR A CA 1
ATOM 2992 C C . TYR A 1 366 ? 0.291 -1.722 -5.017 1.00 87.19 366 TYR A C 1
ATOM 2994 O O . TYR A 1 366 ? -0.189 -2.802 -5.344 1.00 87.19 366 TYR A O 1
ATOM 3002 N N . SER A 1 367 ? 1.218 -1.111 -5.760 1.00 87.81 367 SER A N 1
ATOM 3003 C CA . SER A 1 367 ? 1.801 -1.717 -6.966 1.00 87.81 367 SER A CA 1
ATOM 3004 C C . SER A 1 367 ? 2.403 -3.108 -6.726 1.00 87.81 367 SER A C 1
ATOM 3006 O O . SER A 1 367 ? 2.428 -3.920 -7.650 1.00 87.81 367 SER A O 1
ATOM 3008 N N . PHE A 1 368 ? 2.842 -3.409 -5.500 1.00 92.38 368 PHE A N 1
ATOM 3009 C CA . PHE A 1 368 ? 3.328 -4.731 -5.117 1.00 92.38 368 PHE A CA 1
ATOM 3010 C C . PHE A 1 368 ? 2.217 -5.789 -5.143 1.00 92.38 368 PHE A C 1
ATOM 3012 O O . PHE A 1 368 ? 2.488 -6.955 -5.437 1.00 92.38 368 PHE A O 1
ATOM 3019 N N . LEU A 1 369 ? 0.958 -5.386 -4.930 1.00 91.44 369 LEU A N 1
ATOM 3020 C CA . LEU A 1 369 ? -0.187 -6.293 -4.976 1.00 91.44 369 LEU A CA 1
ATOM 3021 C C . LEU A 1 369 ? -0.428 -6.885 -6.371 1.00 91.44 369 LEU A C 1
ATOM 3023 O O . LEU A 1 369 ? -1.074 -7.918 -6.496 1.00 91.44 369 LEU A O 1
ATOM 3027 N N . ASN A 1 370 ? 0.156 -6.296 -7.423 1.00 90.31 370 ASN A N 1
ATOM 3028 C CA . ASN A 1 370 ? 0.175 -6.919 -8.747 1.00 90.31 370 ASN A CA 1
ATOM 3029 C C . ASN A 1 370 ? 0.922 -8.262 -8.743 1.00 90.31 370 ASN A C 1
ATOM 3031 O O . ASN A 1 370 ? 0.626 -9.125 -9.568 1.00 90.31 370 ASN A O 1
ATOM 3035 N N . ALA A 1 371 ? 1.924 -8.426 -7.874 1.00 91.38 371 ALA A N 1
ATOM 3036 C CA . ALA A 1 371 ? 2.708 -9.650 -7.752 1.00 91.38 371 ALA A CA 1
ATOM 3037 C C . ALA A 1 371 ? 2.146 -10.603 -6.693 1.00 91.38 371 ALA A C 1
ATOM 3039 O O . ALA A 1 371 ? 2.134 -11.814 -6.919 1.00 91.38 371 ALA A O 1
ATOM 3040 N N . TYR A 1 372 ? 1.703 -10.057 -5.559 1.00 93.25 372 TYR A N 1
ATOM 3041 C CA . TYR A 1 372 ? 1.341 -10.842 -4.386 1.00 93.25 372 TYR A CA 1
ATOM 3042 C C . TYR A 1 372 ? 0.089 -10.314 -3.696 1.00 93.25 372 TYR A C 1
ATOM 3044 O O . TYR A 1 372 ? 0.021 -9.137 -3.358 1.00 93.25 372 TYR A O 1
ATOM 3052 N N . SER A 1 373 ? -0.835 -11.201 -3.349 1.00 93.75 373 SER A N 1
ATOM 3053 C CA . SER A 1 373 ? -1.809 -10.924 -2.295 1.00 93.75 373 SER A CA 1
ATOM 3054 C C . SER A 1 373 ? -1.108 -11.037 -0.932 1.00 93.75 373 SER A C 1
ATOM 3056 O O . SER A 1 373 ? -0.205 -11.861 -0.739 1.00 93.75 373 SER A O 1
ATOM 3058 N N . ILE A 1 374 ? -1.502 -10.207 0.033 1.00 94.12 374 ILE A N 1
ATOM 3059 C CA . ILE A 1 374 ? -0.858 -10.138 1.354 1.00 94.12 374 ILE A CA 1
ATOM 3060 C C . ILE A 1 374 ? -1.892 -10.411 2.428 1.00 94.12 374 ILE A C 1
ATOM 3062 O O . ILE A 1 374 ? -2.984 -9.865 2.386 1.00 94.12 374 ILE A O 1
ATOM 3066 N N . ILE A 1 375 ? -1.537 -11.208 3.425 1.00 94.31 375 ILE A N 1
ATOM 3067 C CA . ILE A 1 375 ? -2.292 -11.335 4.667 1.00 94.31 375 ILE A CA 1
ATOM 3068 C C . ILE A 1 375 ? -1.432 -10.760 5.785 1.00 94.31 375 ILE A C 1
ATOM 3070 O O . ILE A 1 375 ? -0.298 -11.189 5.980 1.00 94.31 375 ILE A O 1
ATOM 3074 N N . ILE A 1 376 ? -1.972 -9.800 6.520 1.00 95.00 376 ILE A N 1
ATOM 3075 C CA . ILE A 1 376 ? -1.349 -9.162 7.672 1.00 95.00 376 ILE A CA 1
ATOM 3076 C C . ILE A 1 376 ? -2.078 -9.649 8.912 1.00 95.00 376 ILE A C 1
ATOM 3078 O O . ILE A 1 376 ? -3.278 -9.432 9.057 1.00 95.00 376 ILE A O 1
ATOM 3082 N N . GLN A 1 377 ? -1.352 -10.276 9.824 1.00 94.75 377 GLN A N 1
ATOM 3083 C CA . GLN A 1 377 ? -1.838 -10.545 11.167 1.00 94.75 377 GLN A CA 1
ATOM 3084 C C . GLN A 1 377 ? -1.223 -9.509 12.106 1.00 94.75 377 GLN A C 1
ATOM 3086 O O . GLN A 1 377 ? -0.004 -9.477 12.271 1.00 94.75 377 GLN A O 1
ATOM 3091 N N . ASN A 1 378 ? -2.065 -8.663 12.703 1.00 93.19 378 ASN A N 1
ATOM 3092 C CA . ASN A 1 378 ? -1.666 -7.713 13.736 1.00 93.19 378 ASN A CA 1
ATOM 3093 C C . ASN A 1 378 ? -2.126 -8.223 15.105 1.00 93.19 378 ASN A C 1
ATOM 3095 O O . ASN A 1 378 ? -3.327 -8.382 15.335 1.00 93.19 378 ASN A O 1
ATOM 3099 N N . ALA A 1 379 ? -1.179 -8.461 16.005 1.00 91.69 379 ALA A N 1
ATOM 3100 C CA . ALA A 1 379 ? -1.433 -8.796 17.398 1.00 91.69 379 ALA A CA 1
ATOM 3101 C C . ALA A 1 379 ? -0.822 -7.703 18.280 1.00 91.69 379 ALA A C 1
ATOM 3103 O O . ALA A 1 379 ? 0.385 -7.686 18.516 1.00 91.69 379 ALA A O 1
ATOM 3104 N N . ASP A 1 380 ? -1.666 -6.769 18.720 1.00 85.19 380 ASP A N 1
ATOM 3105 C CA . ASP A 1 380 ? -1.323 -5.696 19.660 1.00 85.19 380 ASP A CA 1
ATOM 3106 C C . ASP A 1 380 ? -0.128 -4.844 19.193 1.00 85.19 380 ASP A C 1
ATOM 3108 O O . ASP A 1 380 ? 0.803 -4.553 19.942 1.00 85.19 380 ASP A O 1
ATOM 3112 N N . GLY A 1 381 ? -0.139 -4.474 17.909 1.00 85.00 381 GLY A N 1
ATOM 3113 C CA . GLY A 1 381 ? 0.894 -3.656 17.268 1.00 85.00 381 GLY A CA 1
ATOM 3114 C C . GLY A 1 381 ? 2.048 -4.461 16.669 1.00 85.00 381 GLY A C 1
ATOM 3115 O O . GLY A 1 381 ? 2.816 -3.916 15.879 1.00 85.00 381 GLY A O 1
ATOM 3116 N N . THR A 1 382 ? 2.151 -5.757 16.979 1.00 91.62 382 THR A N 1
ATOM 3117 C CA . THR A 1 382 ? 3.137 -6.646 16.355 1.00 91.62 382 THR A CA 1
ATOM 3118 C C . THR A 1 382 ? 2.554 -7.263 15.090 1.00 91.62 382 THR A C 1
ATOM 3120 O O . THR A 1 382 ? 1.569 -8.006 15.146 1.00 91.62 382 THR A O 1
ATOM 3123 N N . LYS A 1 383 ? 3.176 -6.982 13.942 1.00 94.69 383 LYS A N 1
ATOM 3124 C CA . LYS A 1 383 ? 2.715 -7.462 12.635 1.00 94.69 383 LYS A CA 1
ATOM 3125 C C . LYS A 1 383 ? 3.468 -8.710 12.185 1.00 94.69 383 LYS A C 1
ATOM 3127 O O . LYS A 1 383 ? 4.657 -8.891 12.446 1.00 94.69 383 LYS A O 1
ATOM 3132 N N . SER A 1 384 ? 2.766 -9.561 11.453 1.00 94.62 384 SER A N 1
ATOM 3133 C CA . SER A 1 384 ? 3.351 -10.632 10.650 1.00 94.62 384 SER A CA 1
ATOM 3134 C C . SER A 1 384 ? 2.633 -10.719 9.309 1.00 94.62 384 SER A C 1
ATOM 3136 O O . SER A 1 384 ? 1.450 -10.389 9.203 1.00 94.62 384 SER A O 1
ATOM 3138 N N . TYR A 1 385 ? 3.361 -11.137 8.281 1.00 94.12 385 TYR A N 1
ATOM 3139 C CA . TYR A 1 385 ? 2.935 -11.058 6.891 1.00 94.12 385 TYR A CA 1
ATOM 3140 C C . TYR A 1 385 ? 2.981 -12.434 6.245 1.00 94.12 385 TYR A C 1
ATOM 3142 O O . TYR A 1 385 ? 3.974 -13.145 6.352 1.00 94.12 385 TYR A O 1
ATOM 3150 N N . LYS A 1 386 ? 1.932 -12.810 5.525 1.00 93.38 386 LYS A N 1
ATOM 3151 C CA . LYS A 1 386 ? 1.931 -13.969 4.636 1.00 93.38 386 LYS A CA 1
ATOM 3152 C C . LYS A 1 386 ? 1.686 -13.485 3.215 1.00 93.38 386 LYS A C 1
ATOM 3154 O O . LYS A 1 386 ? 0.692 -12.820 2.948 1.00 93.38 386 LYS A O 1
ATOM 3159 N N . PHE A 1 387 ? 2.577 -13.858 2.306 1.00 92.12 387 PHE A N 1
ATOM 3160 C CA . PHE A 1 387 ? 2.502 -13.495 0.893 1.00 92.12 387 PHE A CA 1
ATOM 3161 C C . PHE A 1 387 ? 2.020 -14.690 0.068 1.00 92.12 387 PHE A C 1
ATOM 3163 O O . PHE A 1 387 ? 2.469 -15.820 0.281 1.00 92.12 387 PHE A O 1
ATOM 3170 N N . SER A 1 388 ? 1.115 -14.449 -0.873 1.00 91.75 388 SER A N 1
ATOM 3171 C CA . SER A 1 388 ? 0.600 -15.443 -1.817 1.00 91.75 388 SER A CA 1
ATOM 3172 C C . SER A 1 388 ? 0.688 -14.887 -3.233 1.00 91.75 388 SER A C 1
ATOM 3174 O O . SER A 1 388 ? 0.460 -13.700 -3.432 1.00 91.75 388 SER A O 1
ATOM 3176 N N . ASP A 1 389 ? 1.082 -15.714 -4.200 1.00 88.62 389 ASP A N 1
ATOM 3177 C CA . ASP A 1 389 ? 1.204 -15.291 -5.597 1.00 88.62 389 ASP A CA 1
ATOM 3178 C C . ASP A 1 389 ? -0.172 -14.869 -6.146 1.00 88.62 389 ASP A C 1
ATOM 3180 O O . ASP A 1 389 ? -1.141 -15.616 -6.025 1.00 88.62 389 ASP A O 1
ATOM 3184 N N . ALA A 1 390 ? -0.256 -13.698 -6.785 1.00 80.44 390 ALA A N 1
ATOM 3185 C CA . ALA A 1 390 ? -1.528 -13.160 -7.288 1.00 80.44 390 ALA A CA 1
ATOM 3186 C C . ALA A 1 390 ? -2.086 -13.895 -8.536 1.00 80.44 390 ALA A C 1
ATOM 3188 O O . ALA A 1 390 ? -3.246 -13.701 -8.887 1.00 80.44 390 ALA A O 1
ATOM 3189 N N . ASP A 1 391 ? -1.279 -14.730 -9.209 1.00 67.44 391 ASP A N 1
ATOM 3190 C CA . ASP A 1 391 ? -1.589 -15.352 -10.516 1.00 67.44 391 ASP A CA 1
ATOM 3191 C C . ASP A 1 391 ? -1.850 -16.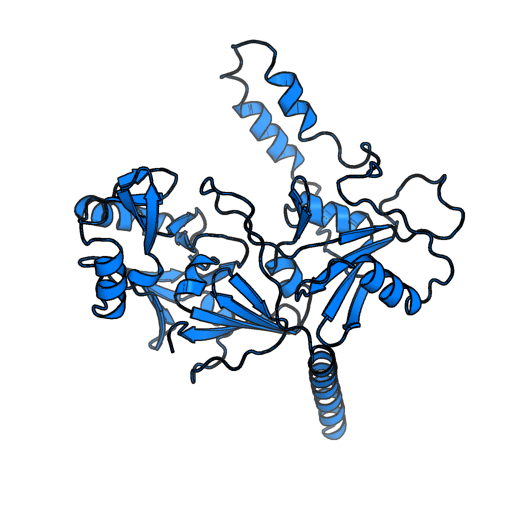875 -10.463 1.00 67.44 391 ASP A C 1
ATOM 3193 O O . ASP A 1 391 ? -1.553 -17.576 -11.436 1.00 67.44 391 ASP A O 1
ATOM 3197 N N . VAL A 1 392 ? -2.323 -17.425 -9.340 1.00 49.72 392 VAL A N 1
ATOM 3198 C CA . VAL A 1 392 ? -2.626 -18.872 -9.255 1.00 49.72 392 VAL A CA 1
ATOM 3199 C C . VAL A 1 392 ? -4.043 -19.187 -9.706 1.00 49.72 392 VAL A C 1
ATOM 3201 O O . VAL A 1 392 ? -4.981 -18.525 -9.207 1.00 49.72 392 VAL A O 1
#